Protein AF-0000000082577413 (afdb_homodimer)

Radius of gyration: 24.83 Å; Cα contacts (8 Å, |Δi|>4): 1354; chains: 2; bounding box: 57×71×59 Å

Secondary structure (DSSP, 8-state):
-------HHHHHHHHHHHHHHHHHSEEEETT-S-HHHHHHHHHHTHHHHHHSPBPBSTTT-TTEEEE--HHHH-TTHHHHHT-HHHHHHHHHHHGGG-SSEEEEEEEEEEE-TTPPPPPPB-GGGGS-S-TTT---EEEEEEESS-B-TTBTPEEE-TT-SGGGGGSSS-SSPPEE--B-TT-EEEEETTS-EEE--B-SSS-EEEEEEEEEETTBPPSB-HHHHS-HHHHTTS-HHHHHHTT-SPBTTTBTBBTTB-GGGGGSS--SS----B----HHHHHHHHHHHHHHHHH-/-------HHHHHHHHHHHHHHHHHSEEEETTSS-HHHHHHHHHHTHHHHHHSPBPBSTTT-TTEEEE--HHHH-TTHHHHHT-HHHHHHHHHHHGGG-SSEEEEEEEEEEE-TTPPPPPPB-GGGGS-S-TTT---EEEEEEESS-B-TTBTPEEE-TT--GGGGGSSS-SSPPEE--B-TT-EEEEETTS-EEEPPB-SSS-EEEEEEEEEETTBPPSB-HHHHS-HHHHTTS-HHHHHHTT-SPBTTTBTBBTTB-GGGGGSS--SS----B----HHHHHHHHHHHHHHHHH-

Foldseek 3Di:
DPLDDPDPVLVVVLVVQLVQCVQWQKGKDALLDDLVLLLVLCVLCVVVVVPAAADDDQQCWRQKGKDWLSVVRDVSVCCVQPSPSVLVSFCVNQVVPFVDKAWQTKMKMKHAAPTAKHDWDFQCVVDPDDAQAHFFKKKKKAWSAWQDLQAWAKWWFIPCFRNNLVPPDDPGGTDRDTDHHSMMMMGTSRTTMITHHHNDHDMTMIMMIMMGHLQDCGNDNLCVSQPLVRLLPDDPVNSVRSQQAATPQQHNPDLQHRNCCSSDDNDPDRDHHDGDHDPVVVVVVVVVVVVVVVVD/DPPDDPDPVLVVVLVVQLVQCVQWQKGKDALLDDLVLLLVLCVLCVVVVVPAAADD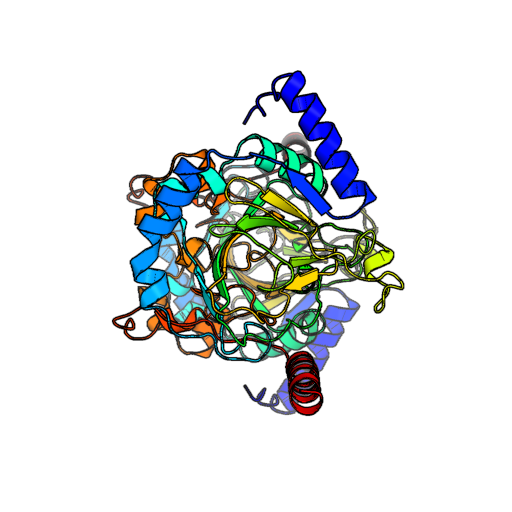DQQCWRQKGKDWLSVVRDVSVCCVQPSPSVLVSFCVNQVVPFVDKAWQTKMKMKHAAPTAKHDWDFQCVVDPDDAQAHFFKKKKKAWSAWQDLQAWAKWWFIPCFRNNLVPPDDPGGTDRDTDHHSMIMMGTSRTTMITHHHNDHDMTIIMMIMMGHLQDCGPDNLCVSQPLVRLLPDDPVNSVRSQQAATPQQHNPDLQHRNCCSSDDDDPDRDHHDGDHDPVVVVVVVVVVVVVVVVD

Solvent-accessible surface area (backbone atoms only — not comparable to full-atom values): 29464 Å² total; per-residue (Å²): 129,82,73,73,75,65,56,68,70,56,40,51,53,43,50,49,45,48,49,37,29,73,64,33,22,35,38,74,41,76,65,68,40,59,49,65,56,38,51,52,39,49,59,59,41,44,65,56,65,71,60,32,38,51,17,42,46,66,66,70,21,66,38,16,30,39,42,44,49,39,69,78,62,29,81,54,41,48,59,68,74,62,30,64,68,59,49,51,44,46,46,66,71,36,38,89,64,39,79,39,65,23,53,18,39,39,35,40,39,34,39,27,52,71,21,66,55,32,74,72,44,40,68,46,62,44,40,81,67,71,78,38,80,61,67,50,30,42,38,34,40,35,35,57,32,68,32,31,65,56,41,19,16,48,28,34,28,69,55,28,24,46,57,43,46,71,46,89,72,70,87,63,71,61,44,68,53,66,44,43,48,17,25,34,42,36,34,39,16,42,20,36,27,30,44,35,30,12,76,41,90,53,70,30,33,31,34,40,39,28,36,23,43,37,51,41,46,30,42,36,33,40,54,76,62,46,35,50,88,55,36,46,74,42,60,68,69,58,27,32,30,50,55,37,42,52,26,50,43,51,22,33,13,49,41,47,24,50,38,45,58,58,47,41,78,71,69,96,61,69,55,36,18,41,69,41,62,44,71,70,54,46,53,51,38,49,51,52,53,51,50,55,58,69,75,99,130,83,75,73,74,65,54,68,71,57,40,51,53,44,50,49,45,47,49,36,30,73,64,33,22,35,37,73,41,77,65,67,42,59,50,64,58,39,51,52,39,49,59,58,42,42,65,57,66,71,60,32,38,51,16,41,45,65,66,71,21,65,38,16,30,39,42,44,49,39,69,78,65,30,79,54,40,47,59,68,74,61,31,63,68,59,50,53,42,48,46,65,71,37,37,89,63,38,80,40,66,23,52,17,41,40,35,39,40,34,38,28,52,70,21,66,53,32,72,71,44,40,66,44,62,44,39,80,68,72,79,37,78,62,66,50,31,41,38,35,39,34,34,58,33,68,33,31,66,56,42,19,15,47,29,34,29,67,56,29,24,46,58,43,47,72,47,88,74,68,88,61,70,64,43,66,53,65,43,44,49,16,26,33,42,37,33,38,17,40,20,36,27,30,43,34,30,12,76,42,91,53,69,31,32,30,33,40,40,30,38,24,43,36,52,42,44,29,42,35,34,39,54,76,63,45,35,50,88,55,36,47,75,42,59,67,70,58,26,31,30,47,55,36,42,52,25,51,42,53,21,34,13,49,42,46,24,50,37,45,58,60,46,42,79,71,67,94,62,70,54,37,18,40,66,40,60,45,71,69,55,46,53,52,38,49,50,51,51,51,51,55,58,68,72,100

InterPro domains:
  IPR008775 Phytanoyl-CoA dioxygenase-like [PF05721] (22-205)

pLDDT: mean 94.22, std 11.93, range [22.17, 98.94]

Structure (mmCIF, N/CA/C/O backbone):
data_AF-0000000082577413-model_v1
#
loop_
_entity.id
_entity.type
_entity.pdbx_description
1 polymer 'Ectoine hydroxylase-related dioxygenase (Phytanoyl-CoA dioxygenase family)'
#
loop_
_atom_site.group_PDB
_atom_site.id
_atom_site.type_symbol
_atom_site.label_atom_id
_atom_site.label_alt_id
_atom_site.label_comp_id
_atom_site.label_asym_id
_atom_site.label_entity_id
_atom_site.label_seq_id
_atom_site.pdbx_PDB_ins_code
_atom_site.Cartn_x
_atom_site.Cartn_y
_atom_site.Cartn_z
_atom_site.occupancy
_atom_site.B_iso_or_equiv
_atom_site.auth_seq_id
_atom_site.auth_comp_id
_atom_site.auth_asym_id
_atom_site.auth_atom_id
_atom_site.pdbx_PDB_model_num
ATOM 1 N N . MET A 1 1 ? 22.219 -1.994 1.261 1 22.17 1 MET A N 1
ATOM 2 C CA . MET A 1 1 ? 22.688 -3.369 1.13 1 22.17 1 MET A CA 1
ATOM 3 C C . MET A 1 1 ? 23.344 -3.592 -0.229 1 22.17 1 MET A C 1
ATOM 5 O O . MET A 1 1 ? 22.75 -3.301 -1.267 1 22.17 1 MET A O 1
ATOM 9 N N . ALA A 1 2 ? 24.562 -3.656 -0.16 1 31.41 2 ALA A N 1
ATOM 10 C CA . ALA A 1 2 ? 25.422 -3.93 -1.304 1 31.41 2 ALA A CA 1
ATOM 11 C C . ALA A 1 2 ? 24.938 -5.152 -2.078 1 31.41 2 ALA A C 1
ATOM 13 O O . ALA A 1 2 ? 24.828 -6.246 -1.518 1 31.41 2 ALA A O 1
ATOM 14 N N . THR A 1 3 ? 24.156 -5.062 -3.098 1 35 3 THR A N 1
ATOM 15 C CA . THR A 1 3 ? 23.75 -6.113 -4.031 1 35 3 THR A CA 1
ATOM 16 C C . THR A 1 3 ? 24.938 -7.016 -4.359 1 35 3 THR A C 1
ATOM 18 O O . THR A 1 3 ? 26 -6.535 -4.766 1 35 3 THR A O 1
ATOM 21 N N . HIS A 1 4 ? 25.016 -8.023 -3.605 1 35.47 4 HIS A N 1
ATOM 22 C CA . HIS A 1 4 ? 26.047 -8.945 -4.055 1 35.47 4 HIS A CA 1
ATOM 23 C C . HIS A 1 4 ? 25.906 -9.266 -5.539 1 35.47 4 HIS A C 1
ATOM 25 O O . HIS A 1 4 ? 24.828 -9.672 -5.984 1 35.47 4 HIS A O 1
ATOM 31 N N . PRO A 1 5 ? 26.859 -8.93 -6.277 1 40.41 5 PRO A N 1
ATOM 32 C CA . PRO A 1 5 ? 26.875 -9.258 -7.703 1 40.41 5 PRO A CA 1
ATOM 33 C C . PRO A 1 5 ? 26.719 -10.758 -7.965 1 40.41 5 PRO A C 1
ATOM 35 O O . PRO A 1 5 ? 27.203 -11.578 -7.188 1 40.41 5 PRO A O 1
ATOM 38 N N . LEU A 1 6 ? 25.672 -11.242 -8.648 1 47.38 6 LEU A N 1
ATOM 39 C CA . LEU A 1 6 ? 25.531 -12.625 -9.086 1 47.38 6 LEU A CA 1
ATOM 40 C C . LEU A 1 6 ? 26.844 -13.164 -9.625 1 47.38 6 LEU A C 1
ATOM 42 O O . LEU A 1 6 ? 27.656 -12.406 -10.172 1 47.38 6 LEU A O 1
ATOM 46 N N . HIS A 1 7 ? 27.125 -14.344 -9.289 1 46.97 7 HIS A N 1
ATOM 47 C CA . HIS A 1 7 ? 28.203 -15.047 -9.977 1 46.97 7 HIS A CA 1
ATOM 48 C C . HIS A 1 7 ? 28.062 -14.938 -11.492 1 46.97 7 HIS A C 1
ATOM 50 O O . HIS A 1 7 ? 26.953 -14.945 -12.008 1 46.97 7 HIS A O 1
ATOM 56 N N . PRO A 1 8 ? 29.109 -14.812 -12.211 1 41.56 8 PRO A N 1
ATOM 57 C CA . PRO A 1 8 ? 29.078 -14.531 -13.648 1 41.56 8 PRO A CA 1
ATOM 58 C C . PRO A 1 8 ? 28.172 -15.477 -14.422 1 41.56 8 PRO A C 1
ATOM 60 O O . PRO A 1 8 ? 27.438 -15.047 -15.32 1 41.56 8 PRO A O 1
ATOM 63 N N . ALA A 1 9 ? 28.266 -16.766 -14.242 1 48.94 9 ALA A N 1
ATOM 64 C CA . ALA A 1 9 ? 27.438 -17.734 -14.938 1 48.94 9 ALA A CA 1
ATOM 65 C C . ALA A 1 9 ? 25.969 -17.531 -14.609 1 48.94 9 ALA A C 1
ATOM 67 O O . ALA A 1 9 ? 25.094 -17.703 -15.469 1 48.94 9 ALA A O 1
ATOM 68 N N . GLN A 1 10 ? 25.75 -17.344 -13.391 1 54.78 10 GLN A N 1
ATOM 69 C CA . GLN A 1 10 ? 24.391 -17.047 -12.922 1 54.78 10 GLN A CA 1
ATOM 70 C C . GLN A 1 10 ? 23.906 -15.719 -13.461 1 54.78 10 GLN A C 1
ATOM 72 O O . GLN A 1 10 ? 22.719 -15.57 -13.789 1 54.78 10 GLN A O 1
ATOM 77 N N . ALA A 1 11 ? 24.859 -14.859 -13.602 1 56.88 11 ALA A N 1
ATOM 78 C CA . ALA A 1 11 ? 24.562 -13.547 -14.172 1 56.88 11 ALA A CA 1
ATOM 79 C C . ALA A 1 11 ? 24.156 -13.672 -15.633 1 56.88 11 ALA A C 1
ATOM 81 O O . ALA A 1 11 ? 23.234 -12.984 -16.094 1 56.88 11 ALA A O 1
ATOM 82 N N . ASP A 1 12 ? 24.844 -14.562 -16.312 1 68.69 12 ASP A N 1
ATOM 83 C CA . ASP A 1 12 ? 24.5 -14.766 -17.719 1 68.69 12 ASP A CA 1
ATOM 84 C C . ASP A 1 12 ? 23.125 -15.383 -17.875 1 68.69 12 ASP A C 1
ATOM 86 O O . ASP A 1 12 ? 22.328 -14.953 -18.703 1 68.69 12 ASP A O 1
ATOM 90 N N . ALA A 1 13 ? 22.875 -16.375 -17.047 1 72.5 13 ALA A N 1
ATOM 91 C CA . ALA A 1 13 ? 21.562 -17.016 -17.109 1 72.5 13 ALA A CA 1
ATOM 92 C C . ALA A 1 13 ? 20.469 -16.047 -16.703 1 72.5 13 ALA A C 1
ATOM 94 O O . ALA A 1 13 ? 19.406 -15.984 -17.344 1 72.5 13 ALA A O 1
ATOM 95 N N . ALA A 1 14 ? 20.781 -15.305 -15.719 1 79.56 14 ALA A N 1
ATOM 96 C CA . ALA A 1 14 ? 19.812 -14.305 -15.273 1 79.56 14 ALA A CA 1
ATOM 97 C C . ALA A 1 14 ? 19.562 -13.266 -16.359 1 79.56 14 ALA A C 1
ATOM 99 O O . ALA A 1 14 ? 18.422 -12.836 -16.562 1 79.56 14 ALA A O 1
ATOM 100 N N . SER A 1 15 ? 20.578 -12.898 -16.984 1 83.62 15 SER A N 1
ATOM 101 C CA . SER A 1 15 ? 20.438 -11.93 -18.062 1 83.62 15 SER A CA 1
ATOM 102 C C . SER A 1 15 ? 19.578 -12.477 -19.203 1 83.62 15 SER A C 1
ATOM 104 O O . SER A 1 15 ? 18.781 -11.742 -19.797 1 83.62 15 SER A O 1
ATOM 106 N N . THR A 1 16 ? 19.734 -13.703 -19.375 1 89.94 16 THR A N 1
ATOM 107 C CA . THR A 1 16 ? 18.938 -14.336 -20.406 1 89.94 16 THR A CA 1
ATOM 108 C C . THR A 1 16 ? 17.469 -14.383 -20.016 1 89.94 16 THR A C 1
ATOM 110 O O . THR A 1 16 ? 16.578 -14.078 -20.828 1 89.94 16 THR A O 1
ATOM 113 N N . ILE A 1 17 ? 17.234 -14.75 -18.781 1 95.06 17 ILE A N 1
ATOM 114 C CA . ILE A 1 17 ? 15.867 -14.828 -18.297 1 95.06 17 ILE A CA 1
ATOM 115 C C . ILE A 1 17 ? 15.227 -13.445 -18.312 1 95.06 17 ILE A C 1
ATOM 117 O O . ILE A 1 17 ? 14.086 -13.289 -18.75 1 95.06 17 ILE A O 1
ATOM 121 N N . VAL A 1 18 ? 15.969 -12.43 -17.906 1 96.94 18 VAL A N 1
ATOM 122 C CA . VAL A 1 18 ? 15.492 -11.055 -17.922 1 96.94 18 VAL A CA 1
ATOM 123 C C . VAL A 1 18 ? 15.141 -10.656 -19.359 1 96.94 18 VAL A C 1
ATOM 125 O O . VAL A 1 18 ? 14.109 -10.016 -19.594 1 96.94 18 VAL A O 1
ATOM 128 N N . GLY A 1 19 ? 16 -11.016 -20.25 1 96.69 19 GLY A N 1
ATOM 129 C CA . GLY A 1 19 ? 15.727 -10.742 -21.656 1 96.69 19 GLY A CA 1
ATOM 130 C C . GLY A 1 19 ? 14.438 -11.383 -22.141 1 96.69 19 GLY A C 1
ATOM 131 O O . GLY A 1 19 ? 13.648 -10.742 -22.844 1 96.69 19 GLY A O 1
ATOM 132 N N . GLN A 1 20 ? 14.211 -12.641 -21.797 1 97.06 20 GLN A N 1
ATOM 133 C CA . GLN A 1 20 ? 12.992 -13.344 -22.172 1 97.06 20 GLN A CA 1
ATOM 134 C C . GLN A 1 20 ? 11.758 -12.68 -21.562 1 97.06 20 GLN A C 1
ATOM 136 O O . GLN A 1 20 ? 10.734 -12.516 -22.234 1 97.06 20 GLN A O 1
ATOM 141 N N . LEU A 1 21 ? 11.867 -12.32 -20.312 1 97.38 21 LEU A N 1
ATOM 142 C CA . LEU A 1 21 ? 10.773 -11.633 -19.625 1 97.38 21 LEU A CA 1
ATOM 143 C C . LEU A 1 21 ? 10.422 -10.328 -20.344 1 97.38 21 LEU A C 1
ATOM 145 O O . LEU A 1 21 ? 9.25 -10.031 -20.562 1 97.38 21 LEU A O 1
ATOM 149 N N . ARG A 1 22 ? 11.422 -9.578 -20.688 1 96.31 22 ARG A N 1
ATOM 150 C CA . ARG A 1 22 ? 11.219 -8.281 -21.328 1 96.31 22 ARG A CA 1
ATOM 151 C C . ARG A 1 22 ? 10.641 -8.453 -22.734 1 96.31 22 ARG A C 1
ATOM 153 O O . ARG A 1 22 ? 9.836 -7.641 -23.172 1 96.31 22 ARG A O 1
ATOM 160 N N . GLU A 1 23 ? 11.055 -9.477 -23.328 1 95.94 23 GLU A N 1
ATOM 161 C CA . GLU A 1 23 ? 10.648 -9.672 -24.719 1 95.94 23 GLU A CA 1
ATOM 162 C C . GLU A 1 23 ? 9.273 -10.336 -24.797 1 95.94 23 GLU A C 1
ATOM 164 O O . GLU A 1 23 ? 8.43 -9.914 -25.594 1 95.94 23 GLU A O 1
ATOM 169 N N . HIS A 1 24 ? 9.039 -11.344 -23.953 1 96.06 24 HIS A N 1
ATOM 170 C CA . HIS A 1 24 ? 7.867 -12.188 -24.172 1 96.06 24 HIS A CA 1
ATOM 171 C C . HIS A 1 24 ? 6.871 -12.07 -23.031 1 96.06 24 HIS A C 1
ATOM 173 O O . HIS A 1 24 ? 5.734 -12.531 -23.141 1 96.06 24 HIS A O 1
ATOM 179 N N . GLY A 1 25 ? 7.301 -11.453 -21.938 1 97.5 25 GLY A N 1
ATOM 180 C CA . GLY A 1 25 ? 6.418 -11.25 -20.797 1 97.5 25 GLY A CA 1
ATOM 181 C C . GLY A 1 25 ? 6.414 -12.414 -19.828 1 97.5 25 GLY A C 1
ATOM 182 O O . GLY A 1 25 ? 5.746 -12.367 -18.797 1 97.5 25 GLY A O 1
ATOM 183 N N . TYR A 1 26 ? 7.113 -13.5 -20.172 1 98.38 26 TYR A N 1
ATOM 184 C CA . TYR A 1 26 ? 7.27 -14.648 -19.281 1 98.38 26 TYR A CA 1
ATOM 185 C C . TYR A 1 26 ? 8.562 -15.398 -19.578 1 98.38 26 TYR A C 1
ATOM 187 O O . TYR A 1 26 ? 9.195 -15.164 -20.609 1 98.38 26 TYR A O 1
ATOM 195 N N . ALA A 1 27 ? 9 -16.203 -18.656 1 98.56 27 ALA A N 1
ATOM 196 C CA . ALA A 1 27 ? 10.18 -17.047 -18.781 1 98.56 27 ALA A CA 1
ATOM 197 C C . ALA A 1 27 ? 10.086 -18.25 -17.844 1 98.56 27 ALA A C 1
ATOM 199 O O . ALA A 1 27 ? 9.312 -18.234 -16.875 1 98.56 27 ALA A O 1
ATOM 200 N N . ILE A 1 28 ? 10.805 -19.312 -18.172 1 98.25 28 ILE A N 1
ATOM 201 C CA . ILE A 1 28 ? 10.844 -20.516 -17.344 1 98.25 28 ILE A CA 1
ATOM 202 C C . ILE A 1 28 ? 12.273 -20.781 -16.875 1 98.25 28 ILE A C 1
ATOM 204 O O . ILE A 1 28 ? 13.219 -20.656 -17.656 1 98.25 28 ILE A O 1
ATOM 208 N N . ILE A 1 29 ? 12.438 -21 -15.625 1 98.25 29 ILE A N 1
ATOM 209 C CA . ILE A 1 29 ? 13.688 -21.531 -15.094 1 98.25 29 ILE A CA 1
ATOM 210 C C . ILE A 1 29 ? 13.539 -23.016 -14.773 1 98.25 29 ILE A C 1
ATOM 212 O O . ILE A 1 29 ? 12.828 -23.375 -13.836 1 98.25 29 ILE A O 1
ATOM 216 N N . LYS A 1 30 ? 14.219 -23.875 -15.531 1 97.19 30 LYS A N 1
ATOM 217 C CA . LYS A 1 30 ? 14.203 -25.312 -15.273 1 97.19 30 LYS A CA 1
ATOM 218 C C . LYS A 1 30 ? 15.07 -25.656 -14.062 1 97.19 30 LYS A C 1
ATOM 220 O O . LYS A 1 30 ? 16.156 -25.094 -13.891 1 97.19 30 LYS A O 1
ATOM 225 N N . ASP A 1 31 ? 14.562 -26.531 -13.234 1 97.81 31 ASP A N 1
ATOM 226 C CA . ASP A 1 31 ? 15.281 -27.031 -12.062 1 97.81 31 ASP A CA 1
ATOM 227 C C . ASP A 1 31 ? 15.773 -25.875 -11.188 1 97.81 31 ASP A C 1
ATOM 229 O O . ASP A 1 31 ? 16.938 -25.844 -10.781 1 97.81 31 ASP A O 1
ATOM 233 N N . ALA A 1 32 ? 14.883 -24.906 -11.047 1 98.12 32 ALA A N 1
ATOM 234 C CA . ALA A 1 32 ? 15.211 -23.75 -10.219 1 98.12 32 ALA A CA 1
ATOM 235 C C . ALA A 1 32 ? 15.5 -24.172 -8.773 1 98.12 32 ALA A C 1
ATOM 237 O O . ALA A 1 32 ? 16.328 -23.562 -8.102 1 98.12 32 ALA A O 1
ATOM 238 N N . LEU A 1 33 ? 14.734 -25.172 -8.258 1 98.56 33 LEU A N 1
ATOM 239 C CA . LEU A 1 33 ? 14.961 -25.766 -6.945 1 98.56 33 LEU A CA 1
ATOM 240 C C . LEU A 1 33 ? 14.977 -27.297 -7.027 1 98.56 33 LEU A C 1
ATOM 242 O O . LEU A 1 33 ? 14.344 -27.875 -7.91 1 98.56 33 LEU A O 1
ATOM 246 N N . PRO A 1 34 ? 15.703 -27.922 -6.035 1 98.38 34 PRO A N 1
ATOM 247 C CA . PRO A 1 34 ? 15.602 -29.375 -5.98 1 98.38 34 PRO A CA 1
ATOM 248 C C . PRO A 1 34 ? 14.172 -29.859 -5.766 1 98.38 34 PRO A C 1
ATOM 250 O O . PRO A 1 34 ? 13.422 -29.266 -4.984 1 98.38 34 PRO A O 1
ATOM 253 N N . ARG A 1 35 ? 13.883 -30.953 -6.445 1 98.31 35 ARG A N 1
ATOM 254 C CA . ARG A 1 35 ? 12.555 -31.547 -6.305 1 98.31 35 ARG A CA 1
ATOM 255 C C . ARG A 1 35 ? 12.266 -31.906 -4.852 1 98.31 35 ARG A C 1
ATOM 257 O O . ARG A 1 35 ? 11.125 -31.844 -4.402 1 98.31 35 ARG A O 1
ATOM 264 N N . SER A 1 36 ? 13.273 -32.25 -4.133 1 98.5 36 SER A N 1
ATOM 265 C CA . SER A 1 36 ? 13.102 -32.625 -2.73 1 98.5 36 SER A CA 1
ATOM 266 C C . SER A 1 36 ? 12.625 -31.422 -1.903 1 98.5 36 SER A C 1
ATOM 268 O O . SER A 1 36 ? 11.844 -31.594 -0.966 1 98.5 36 SER A O 1
ATOM 270 N N . THR A 1 37 ? 13.125 -30.25 -2.205 1 98.44 37 THR A N 1
ATOM 271 C CA . THR A 1 37 ? 12.68 -29.031 -1.523 1 98.44 37 THR A CA 1
ATOM 272 C C . THR A 1 37 ? 11.188 -28.812 -1.736 1 98.44 37 THR A C 1
ATOM 274 O O . THR A 1 37 ? 10.453 -28.516 -0.787 1 98.44 37 THR A O 1
ATOM 277 N N . ILE A 1 38 ? 10.742 -29 -2.941 1 98.81 38 ILE A N 1
ATOM 278 C CA . ILE A 1 38 ? 9.336 -28.828 -3.303 1 98.81 38 ILE A CA 1
ATOM 279 C C . ILE A 1 38 ? 8.492 -29.891 -2.605 1 98.81 38 ILE A C 1
ATOM 281 O O . ILE A 1 38 ? 7.434 -29.578 -2.047 1 98.81 38 ILE A O 1
ATOM 285 N N . ALA A 1 39 ? 8.969 -31.109 -2.623 1 98.75 39 ALA A N 1
ATOM 286 C CA . ALA A 1 39 ? 8.242 -32.188 -1.988 1 98.75 39 ALA A CA 1
ATOM 287 C C . ALA A 1 39 ? 8.078 -31.953 -0.49 1 98.75 39 ALA A C 1
ATOM 289 O O . ALA A 1 39 ? 7.02 -32.219 0.078 1 98.75 39 ALA A O 1
ATOM 290 N N . ASN A 1 40 ? 9.141 -31.484 0.162 1 98.81 40 ASN A N 1
ATOM 291 C CA . ASN A 1 40 ? 9.086 -31.172 1.587 1 98.81 40 ASN A CA 1
ATOM 292 C C . ASN A 1 40 ? 8.07 -30.078 1.884 1 98.81 40 ASN A C 1
ATOM 294 O O . ASN A 1 40 ? 7.32 -30.156 2.855 1 98.81 40 ASN A O 1
ATOM 298 N N . LEU A 1 41 ? 8.062 -29.047 1.062 1 98.88 41 LEU A N 1
ATOM 299 C CA . LEU A 1 41 ? 7.09 -27.969 1.232 1 98.88 41 LEU A CA 1
ATOM 300 C C . LEU A 1 41 ? 5.668 -28.5 1.051 1 98.88 41 LEU A C 1
ATOM 302 O O . LEU A 1 41 ? 4.781 -28.172 1.847 1 98.88 41 LEU A O 1
ATOM 306 N N . ASP A 1 42 ? 5.465 -29.266 -0.007 1 98.88 42 ASP A N 1
ATOM 307 C CA . ASP A 1 42 ? 4.152 -29.859 -0.258 1 98.88 42 ASP A CA 1
ATOM 308 C C . ASP A 1 42 ? 3.688 -30.688 0.933 1 98.88 42 ASP A C 1
ATOM 310 O O . ASP A 1 42 ? 2.52 -30.625 1.325 1 98.88 42 ASP A O 1
ATOM 314 N N . THR A 1 43 ? 4.59 -31.438 1.508 1 98.81 43 THR A N 1
ATOM 315 C CA . THR A 1 43 ? 4.285 -32.25 2.678 1 98.81 43 THR A CA 1
ATOM 316 C C . THR A 1 43 ? 3.904 -31.375 3.865 1 98.81 43 THR A C 1
ATOM 318 O O . THR A 1 43 ? 2.926 -31.656 4.562 1 98.81 43 THR A O 1
ATOM 321 N N . ASP A 1 44 ? 4.645 -30.312 4.098 1 98.81 44 ASP A N 1
ATOM 322 C CA . ASP A 1 44 ? 4.359 -29.391 5.191 1 98.81 44 ASP A CA 1
ATOM 323 C C . ASP A 1 44 ? 2.959 -28.797 5.059 1 98.81 44 ASP A C 1
ATOM 325 O O . ASP A 1 44 ? 2.301 -28.516 6.059 1 98.81 44 ASP A O 1
ATOM 329 N N . LEU A 1 45 ? 2.482 -28.625 3.795 1 98.62 45 LEU A N 1
ATOM 330 C CA . LEU A 1 45 ? 1.241 -27.906 3.533 1 98.62 45 LEU A CA 1
ATOM 331 C C . LEU A 1 45 ? 0.074 -28.859 3.369 1 98.62 45 LEU A C 1
ATOM 333 O O . LEU A 1 45 ? -1.058 -28.438 3.119 1 98.62 45 LEU A O 1
ATOM 337 N N . ALA A 1 46 ? 0.311 -30.156 3.51 1 98.56 46 ALA A N 1
ATOM 338 C CA . ALA A 1 46 ? -0.682 -31.172 3.213 1 98.56 46 ALA A CA 1
ATOM 339 C C . ALA A 1 46 ? -1.942 -30.984 4.051 1 98.56 46 ALA A C 1
ATOM 341 O O . ALA A 1 46 ? -3.059 -31.078 3.537 1 98.56 46 ALA A O 1
ATOM 342 N N . ASP A 1 47 ? -1.818 -30.75 5.328 1 97.69 47 ASP A N 1
ATOM 343 C CA . ASP A 1 47 ? -2.965 -30.562 6.215 1 97.69 47 ASP A CA 1
ATOM 344 C C . ASP A 1 47 ? -3.785 -29.344 5.801 1 97.69 47 ASP A C 1
ATOM 346 O O . ASP A 1 47 ? -5.016 -29.391 5.824 1 97.69 47 ASP A O 1
ATOM 350 N N . ALA A 1 48 ? -3.111 -28.234 5.465 1 97.69 48 ALA A N 1
ATOM 351 C CA . ALA A 1 48 ? -3.807 -27.031 5.02 1 97.69 48 ALA A CA 1
ATOM 352 C C . ALA A 1 48 ? -4.566 -27.281 3.721 1 97.69 48 ALA A C 1
ATOM 354 O O . ALA A 1 48 ? -5.703 -26.828 3.559 1 97.69 48 ALA A O 1
ATOM 355 N N . PHE A 1 49 ? -3.947 -28.016 2.787 1 98.12 49 PHE A N 1
ATOM 356 C CA . PHE A 1 49 ? -4.637 -28.359 1.549 1 98.12 49 PHE A CA 1
ATOM 357 C C . PHE A 1 49 ? -5.895 -29.172 1.839 1 98.12 49 PHE A C 1
ATOM 359 O O . PHE A 1 49 ? -6.918 -28.984 1.173 1 98.12 49 PHE A O 1
ATOM 366 N N . LEU A 1 50 ? -5.828 -30 2.779 1 97.12 50 LEU A N 1
ATOM 367 C CA . LEU A 1 50 ? -6.93 -30.891 3.111 1 97.12 50 LEU A CA 1
ATOM 368 C C . LEU A 1 50 ? -8.07 -30.125 3.781 1 97.12 50 LEU A C 1
ATOM 370 O O . LEU A 1 50 ? -9.242 -30.406 3.533 1 97.12 50 LEU A O 1
ATOM 374 N N . HIS A 1 51 ? -7.758 -29.125 4.559 1 96.5 51 HIS A N 1
ATOM 375 C CA . HIS A 1 51 ? -8.766 -28.578 5.461 1 96.5 51 HIS A CA 1
ATOM 376 C C . HIS A 1 51 ? -9.25 -27.203 4.98 1 96.5 51 HIS A C 1
ATOM 378 O O . HIS A 1 51 ? -10.281 -26.719 5.445 1 96.5 51 HIS A O 1
ATOM 384 N N . THR A 1 52 ? -8.555 -26.562 4.121 1 97.81 52 THR A N 1
ATOM 385 C CA . THR A 1 52 ? -9 -25.281 3.594 1 97.81 52 THR A CA 1
ATOM 386 C C . THR A 1 52 ? -10.227 -25.453 2.699 1 97.81 52 THR A C 1
ATOM 388 O O . THR A 1 52 ? -10.219 -26.281 1.789 1 97.81 52 THR A O 1
ATOM 391 N N . PRO A 1 53 ? -11.305 -24.703 2.967 1 97.44 53 PRO A N 1
ATOM 392 C CA . PRO A 1 53 ? -12.484 -24.797 2.109 1 97.44 53 PRO A CA 1
ATOM 393 C C . PRO A 1 53 ? -12.211 -24.328 0.679 1 97.44 53 PRO A C 1
ATOM 395 O O . PRO A 1 53 ? -11.258 -23.594 0.435 1 97.44 53 PRO A O 1
ATOM 398 N N . PHE A 1 54 ? -13.039 -24.797 -0.241 1 98.38 54 PHE A N 1
ATOM 399 C CA . PHE A 1 54 ? -13.016 -24.266 -1.596 1 98.38 54 PHE A CA 1
ATOM 400 C C . PHE A 1 54 ? -13.297 -22.766 -1.588 1 98.38 54 PHE A C 1
ATOM 402 O O . PHE A 1 54 ? -14.016 -22.266 -0.721 1 98.38 54 PHE A O 1
ATOM 409 N N . CYS A 1 55 ? -12.711 -22.125 -2.557 1 98.5 55 CYS A N 1
ATOM 410 C CA . CYS A 1 55 ? -12.922 -20.688 -2.719 1 98.5 55 CYS A CA 1
ATOM 411 C C . CYS A 1 55 ? -14.383 -20.391 -3.062 1 98.5 55 CYS A C 1
ATOM 413 O O . CYS A 1 55 ? -15.109 -21.281 -3.518 1 98.5 55 CYS A O 1
ATOM 415 N N . GLN A 1 56 ? -14.758 -19.172 -2.758 1 98.25 56 GLN A N 1
ATOM 416 C CA . GLN A 1 56 ? -16.062 -18.656 -3.18 1 98.25 56 GLN A CA 1
ATOM 417 C C . GLN A 1 56 ? -15.898 -17.547 -4.219 1 98.25 56 GLN A C 1
ATOM 419 O O . GLN A 1 56 ? -15.117 -16.609 -4.027 1 98.25 56 GLN A O 1
ATOM 424 N N . GLY A 1 57 ? -16.688 -17.703 -5.316 1 97.44 57 GLY A N 1
ATOM 425 C CA . GLY A 1 57 ? -16.625 -16.75 -6.414 1 97.44 57 GLY A CA 1
ATOM 426 C C . GLY A 1 57 ? -16.062 -17.359 -7.695 1 97.44 57 GLY A C 1
ATOM 427 O O . GLY A 1 57 ? -15.32 -18.328 -7.656 1 97.44 57 GLY A O 1
ATOM 428 N N . GLY A 1 58 ? -16.391 -16.734 -8.773 1 96.44 58 GLY A N 1
ATOM 429 C CA . GLY A 1 58 ? -16.047 -17.281 -10.078 1 96.44 58 GLY A CA 1
ATOM 430 C C . GLY A 1 58 ? -14.609 -17.016 -10.484 1 96.44 58 GLY A C 1
ATOM 431 O O . GLY A 1 58 ? -14.102 -17.656 -11.406 1 96.44 58 GLY A O 1
ATOM 432 N N . PHE A 1 59 ? -14 -16.094 -9.922 1 97.81 59 PHE A N 1
ATOM 433 C CA . PHE A 1 59 ? -12.617 -15.797 -10.281 1 97.81 59 PHE A CA 1
ATOM 434 C C . PHE A 1 59 ? -11.664 -16.781 -9.625 1 97.81 59 PHE A C 1
ATOM 436 O O . PHE A 1 59 ? -10.852 -17.406 -10.312 1 97.81 59 PHE A O 1
ATOM 443 N N . TYR A 1 60 ? -11.695 -16.906 -8.25 1 97.5 60 TYR A N 1
ATOM 444 C CA . TYR A 1 60 ? -10.859 -1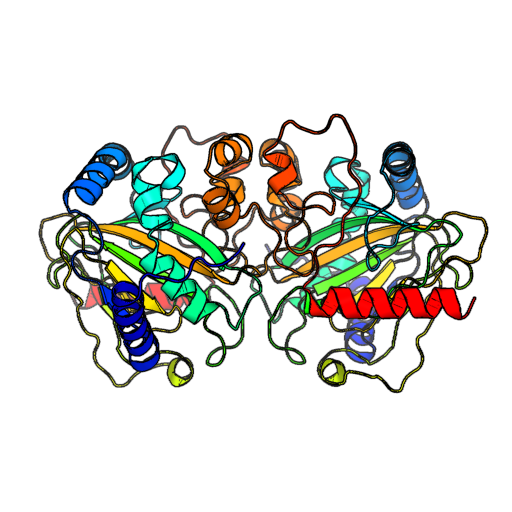7.875 -7.562 1 97.5 60 TYR A CA 1
ATOM 445 C C . TYR A 1 60 ? -11.266 -19.297 -7.922 1 97.5 60 TYR A C 1
ATOM 447 O O . TYR A 1 60 ? -10.422 -20.188 -7.969 1 97.5 60 TYR A O 1
ATOM 455 N N . GLY A 1 61 ? -12.508 -19.469 -8.18 1 96.81 61 GLY A N 1
ATOM 456 C CA . GLY A 1 61 ? -12.992 -20.766 -8.656 1 96.81 61 GLY A CA 1
ATOM 457 C C . GLY A 1 61 ? -13.57 -21.625 -7.555 1 96.81 61 GLY A C 1
ATOM 458 O O . GLY A 1 61 ? -12.922 -21.844 -6.527 1 96.81 61 GLY A O 1
ATOM 459 N N . GLU A 1 62 ? -14.664 -22.234 -7.793 1 97.19 62 GLU A N 1
ATOM 460 C CA . GLU A 1 62 ? -15.43 -22.984 -6.801 1 97.19 62 GLU A CA 1
ATOM 461 C C . GLU A 1 62 ? -14.82 -24.359 -6.555 1 97.19 62 GLU A C 1
ATOM 463 O O . GLU A 1 62 ? -15.18 -25.047 -5.594 1 97.19 62 GLU A O 1
ATOM 468 N N . ARG A 1 63 ? -13.938 -24.781 -7.352 1 98.31 63 ARG A N 1
ATOM 469 C CA . ARG A 1 63 ? -13.25 -26.047 -7.184 1 98.31 63 ARG A CA 1
ATOM 470 C C . ARG A 1 63 ? 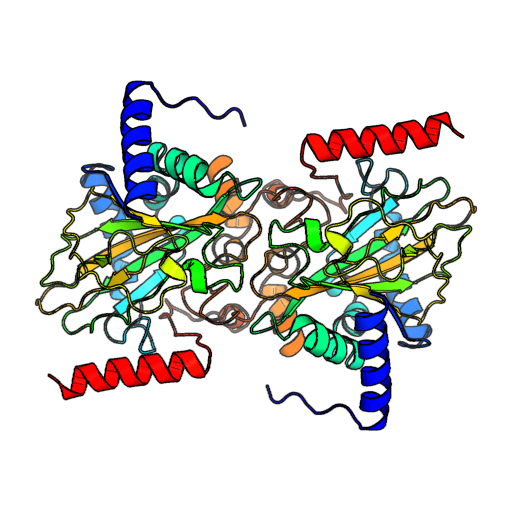-11.758 -25.844 -6.957 1 98.31 63 ARG A C 1
ATOM 472 O O . ARG A 1 63 ? -10.945 -26.688 -7.34 1 98.31 63 ARG A O 1
ATOM 479 N N . THR A 1 64 ? -11.43 -24.734 -6.461 1 98.69 64 THR A N 1
ATOM 480 C CA . THR A 1 64 ? -10.055 -24.375 -6.133 1 98.69 64 THR A CA 1
ATOM 481 C C . THR A 1 64 ? -9.914 -24.062 -4.645 1 98.69 64 THR A C 1
ATOM 483 O O . THR A 1 64 ? -10.805 -23.438 -4.055 1 98.69 64 THR A O 1
ATOM 486 N N . ARG A 1 65 ? -8.93 -24.562 -4.027 1 98.69 65 ARG A N 1
ATOM 487 C CA . ARG A 1 65 ? -8.539 -24.172 -2.674 1 98.69 65 ARG A CA 1
ATOM 488 C C . ARG A 1 65 ? -7.332 -23.25 -2.693 1 98.69 65 ARG A C 1
ATOM 490 O O . ARG A 1 65 ? -6.379 -23.469 -3.445 1 98.69 65 ARG A O 1
ATOM 497 N N . ARG A 1 66 ? -7.379 -22.188 -2 1 98.56 66 ARG A N 1
ATOM 498 C CA . ARG A 1 66 ? -6.285 -21.219 -1.881 1 98.56 66 ARG A CA 1
ATOM 499 C C . ARG A 1 66 ? -6.051 -20.828 -0.424 1 98.56 66 ARG A C 1
ATOM 501 O O . ARG A 1 66 ? -7.004 -20.656 0.335 1 98.56 66 ARG A O 1
ATOM 508 N N . PHE A 1 67 ? -4.844 -20.75 -0.008 1 98.19 67 PHE A N 1
ATOM 509 C CA . PHE A 1 67 ? -4.496 -20.203 1.297 1 98.19 67 PHE A CA 1
ATOM 510 C C . PHE A 1 67 ? -3.129 -19.531 1.257 1 98.19 67 PHE A C 1
ATOM 512 O O . PHE A 1 67 ? -2.266 -19.922 0.468 1 98.19 67 PHE A O 1
ATOM 519 N N . GLY A 1 68 ? -2.965 -18.469 2.092 1 97.94 68 GLY A N 1
ATOM 520 C CA . GLY A 1 68 ? -1.768 -17.641 2.074 1 97.94 68 GLY A CA 1
ATOM 521 C C . GLY A 1 68 ? -0.843 -17.906 3.248 1 97.94 68 GLY A C 1
ATOM 522 O O . GLY A 1 68 ? -0.825 -19.016 3.793 1 97.94 68 GLY A O 1
ATOM 523 N N . ARG A 1 69 ? 0.025 -17 3.451 1 97.75 69 ARG A N 1
ATOM 524 C CA . ARG A 1 69 ? 0.934 -16.938 4.59 1 97.75 69 ARG A CA 1
ATOM 525 C C . ARG A 1 69 ? 1.822 -18.188 4.652 1 97.75 69 ARG A C 1
ATOM 527 O O . ARG A 1 69 ? 1.932 -18.828 5.699 1 97.75 69 ARG A O 1
ATOM 534 N N . LEU A 1 70 ? 2.422 -18.469 3.559 1 98.75 70 LEU A N 1
ATOM 535 C CA . LEU A 1 70 ? 3.166 -19.719 3.479 1 98.75 70 LEU A CA 1
ATOM 536 C C . LEU A 1 70 ? 4.391 -19.688 4.383 1 98.75 70 LEU A C 1
ATOM 538 O O . LEU A 1 70 ? 4.793 -20.719 4.934 1 98.75 70 LEU A O 1
ATOM 542 N N . LEU A 1 71 ? 4.988 -18.484 4.594 1 98.75 71 LEU A N 1
ATOM 543 C CA . LEU A 1 71 ? 6.156 -18.375 5.457 1 98.75 71 LEU A CA 1
ATOM 544 C C . LEU A 1 71 ? 5.805 -18.719 6.898 1 98.75 71 LEU A C 1
ATOM 546 O O . LEU A 1 71 ? 6.684 -19.094 7.684 1 98.75 71 LEU A O 1
ATOM 550 N N . ALA A 1 72 ? 4.543 -18.578 7.285 1 97.75 72 ALA A N 1
ATOM 551 C CA . ALA A 1 72 ? 4.086 -18.938 8.625 1 97.75 72 ALA A CA 1
ATOM 552 C C . ALA A 1 72 ? 3.82 -20.422 8.727 1 97.75 72 ALA A C 1
ATOM 554 O O . ALA A 1 72 ? 3.697 -20.969 9.836 1 97.75 72 ALA A O 1
ATOM 555 N N . ARG A 1 73 ? 3.742 -21.125 7.625 1 97.56 73 ARG A N 1
ATOM 556 C CA . ARG A 1 73 ? 3.268 -22.5 7.621 1 97.56 73 ARG A CA 1
ATOM 557 C C . ARG A 1 73 ? 4.426 -23.484 7.445 1 97.56 73 ARG A C 1
ATOM 559 O O . ARG A 1 73 ? 4.344 -24.625 7.871 1 97.56 73 ARG A O 1
ATOM 566 N N . SER A 1 74 ? 5.461 -23 6.793 1 98.25 74 SER A N 1
ATOM 567 C CA . SER A 1 74 ? 6.566 -23.891 6.48 1 98.25 74 SER A CA 1
ATOM 568 C C . SER A 1 74 ? 7.883 -23.141 6.379 1 98.25 74 SER A C 1
ATOM 570 O O . SER A 1 74 ? 7.965 -22.109 5.691 1 98.25 74 SER A O 1
ATOM 572 N N . PRO A 1 75 ? 8.977 -23.625 6.977 1 97.06 75 PRO A N 1
ATOM 573 C CA . PRO A 1 75 ? 10.281 -23 6.773 1 97.06 75 PRO A CA 1
ATOM 574 C C . PRO A 1 75 ? 10.805 -23.172 5.348 1 97.06 75 PRO A C 1
ATOM 576 O O . PRO A 1 75 ? 11.664 -22.406 4.91 1 97.06 75 PRO A O 1
ATOM 579 N N . HIS A 1 76 ? 10.281 -24.172 4.598 1 98.38 76 HIS A N 1
ATOM 580 C CA . HIS A 1 76 ? 10.727 -24.422 3.229 1 98.38 76 HIS A CA 1
ATOM 581 C C . HIS A 1 76 ? 10.219 -23.328 2.287 1 98.38 76 HIS A C 1
ATOM 583 O O . HIS A 1 76 ? 10.734 -23.172 1.18 1 98.38 76 HIS A O 1
ATOM 589 N N . ALA A 1 77 ? 9.156 -22.609 2.725 1 98.75 77 ALA A N 1
ATOM 590 C CA . ALA A 1 77 ? 8.602 -21.547 1.897 1 98.75 77 ALA A CA 1
ATOM 591 C C . ALA A 1 77 ? 9.625 -20.453 1.659 1 98.75 77 ALA A C 1
ATOM 593 O O . ALA A 1 77 ? 9.609 -19.797 0.609 1 98.75 77 ALA A O 1
ATOM 594 N N . ALA A 1 78 ? 10.516 -20.266 2.604 1 98.75 78 ALA A N 1
ATOM 595 C CA . ALA A 1 78 ? 11.523 -19.219 2.482 1 98.75 78 ALA A CA 1
ATOM 596 C C . ALA A 1 78 ? 12.438 -19.469 1.289 1 98.75 78 ALA A C 1
ATOM 598 O O . ALA A 1 78 ? 12.961 -18.531 0.687 1 98.75 78 ALA A O 1
ATOM 599 N N . LYS A 1 79 ? 12.609 -20.734 0.916 1 98.62 79 LYS A N 1
ATOM 600 C CA . LYS A 1 79 ? 13.469 -21.078 -0.216 1 98.62 79 LYS A CA 1
ATOM 601 C C . LYS A 1 79 ? 12.867 -20.594 -1.529 1 98.62 79 LYS A C 1
ATOM 603 O O . LYS A 1 79 ? 13.594 -20.234 -2.455 1 98.62 79 LYS A O 1
ATOM 608 N N . LEU A 1 80 ? 11.547 -20.609 -1.598 1 98.88 80 LEU A N 1
ATOM 609 C CA . LEU A 1 80 ? 10.875 -20.047 -2.758 1 98.88 80 LEU A CA 1
ATOM 610 C C . LEU A 1 80 ? 11 -18.531 -2.768 1 98.88 80 LEU A C 1
ATOM 612 O O . LEU A 1 80 ? 11.422 -17.938 -3.768 1 98.88 80 LEU A O 1
ATOM 616 N N . VAL A 1 81 ? 10.711 -17.906 -1.66 1 98.88 81 VAL A N 1
ATOM 617 C CA . VAL A 1 81 ? 10.578 -16.469 -1.533 1 98.88 81 VAL A CA 1
ATOM 618 C C . VAL A 1 81 ? 11.938 -15.797 -1.707 1 98.88 81 VAL A C 1
ATOM 620 O O . VAL A 1 81 ? 12.039 -14.734 -2.32 1 98.88 81 VAL A O 1
ATOM 623 N N . MET A 1 82 ? 12.945 -16.469 -1.192 1 98.81 82 MET A N 1
ATOM 624 C CA . MET A 1 82 ? 14.266 -15.852 -1.136 1 98.81 82 MET A CA 1
ATOM 625 C C . MET A 1 82 ? 15.195 -16.453 -2.184 1 98.81 82 MET A C 1
ATOM 627 O O . MET A 1 82 ? 16.422 -16.406 -2.043 1 98.81 82 MET A O 1
ATOM 631 N N . HIS A 1 83 ? 14.641 -17.094 -3.172 1 98.62 83 HIS A N 1
ATOM 632 C CA . HIS A 1 83 ? 15.477 -17.641 -4.238 1 98.62 83 HIS A CA 1
ATOM 633 C C . HIS A 1 83 ? 16.359 -16.562 -4.848 1 98.62 83 HIS A C 1
ATOM 635 O O . HIS A 1 83 ? 15.859 -15.617 -5.469 1 98.62 83 HIS A O 1
ATOM 641 N N . ALA A 1 84 ? 17.641 -16.703 -4.766 1 97.44 84 ALA A N 1
ATOM 642 C CA . ALA A 1 84 ? 18.609 -15.641 -5.039 1 97.44 84 ALA A CA 1
ATOM 643 C C . ALA A 1 84 ? 18.5 -15.156 -6.48 1 97.44 84 ALA A C 1
ATOM 645 O O . ALA A 1 84 ? 18.422 -13.953 -6.734 1 97.44 84 ALA A O 1
ATOM 646 N N . ASP A 1 85 ? 18.469 -16.078 -7.43 1 97.38 85 ASP A N 1
ATOM 647 C CA . ASP A 1 85 ? 18.391 -15.695 -8.836 1 97.38 85 ASP A CA 1
ATOM 648 C C . ASP A 1 85 ? 17.094 -14.977 -9.156 1 97.38 85 ASP A C 1
ATOM 650 O O . ASP A 1 85 ? 17.078 -13.992 -9.898 1 97.38 85 ASP A O 1
ATOM 654 N N . ILE A 1 86 ? 16.031 -15.43 -8.625 1 98.56 86 ILE A N 1
ATOM 655 C CA . ILE A 1 86 ? 14.727 -14.852 -8.906 1 98.56 86 ILE A CA 1
ATOM 656 C C . ILE A 1 86 ? 14.633 -13.461 -8.297 1 98.56 86 ILE A C 1
ATOM 658 O O . ILE A 1 86 ? 14.094 -12.539 -8.914 1 98.56 86 ILE A O 1
ATOM 662 N N . LEU A 1 87 ? 15.133 -13.289 -7.121 1 98.5 87 LEU A N 1
ATOM 663 C CA . LEU A 1 87 ? 15.148 -11.969 -6.508 1 98.5 87 LEU A CA 1
ATOM 664 C C . LEU A 1 87 ? 15.992 -11 -7.328 1 98.5 87 LEU A C 1
ATOM 666 O O . LEU A 1 87 ? 15.633 -9.828 -7.477 1 98.5 87 LEU A O 1
ATOM 670 N N . ALA A 1 88 ? 17.109 -11.492 -7.805 1 98.06 88 ALA A N 1
ATOM 671 C CA . ALA A 1 88 ? 17.938 -10.648 -8.664 1 98.06 88 ALA A CA 1
ATOM 672 C C . ALA A 1 88 ? 17.188 -10.242 -9.922 1 98.06 88 ALA A C 1
ATOM 674 O O . ALA A 1 88 ? 17.25 -9.078 -10.344 1 98.06 88 ALA A O 1
ATOM 675 N N . ILE A 1 89 ? 16.516 -11.172 -10.516 1 98.5 89 ILE A N 1
ATOM 676 C CA . ILE A 1 89 ? 15.703 -10.906 -11.703 1 98.5 89 ILE A CA 1
ATOM 677 C C . ILE A 1 89 ? 14.609 -9.898 -11.375 1 98.5 89 ILE A C 1
ATOM 679 O O . ILE A 1 89 ? 14.398 -8.938 -12.117 1 98.5 89 ILE A O 1
ATOM 683 N N . ALA A 1 90 ? 13.875 -10.094 -10.273 1 98.69 90 ALA A N 1
ATOM 684 C CA . ALA A 1 90 ? 12.82 -9.188 -9.836 1 98.69 90 ALA A CA 1
ATOM 685 C C . ALA A 1 90 ? 13.344 -7.766 -9.664 1 98.69 90 ALA A C 1
ATOM 687 O O . ALA A 1 90 ? 12.711 -6.805 -10.109 1 98.69 90 ALA A O 1
ATOM 688 N N . ASN A 1 91 ? 14.477 -7.645 -9.023 1 98.19 91 ASN A N 1
ATOM 689 C CA . ASN A 1 91 ? 15.078 -6.332 -8.82 1 98.19 91 ASN A CA 1
ATOM 690 C C . ASN A 1 91 ? 15.438 -5.664 -10.141 1 98.19 91 ASN A C 1
ATOM 692 O O . ASN A 1 91 ? 15.289 -4.449 -10.289 1 98.19 91 ASN A O 1
ATOM 696 N N . GLU A 1 92 ? 15.914 -6.457 -11.031 1 97.56 92 GLU A N 1
ATOM 697 C CA . GLU A 1 92 ? 16.281 -5.906 -12.328 1 97.56 92 GLU A CA 1
ATOM 698 C C . GLU A 1 92 ? 15.055 -5.434 -13.102 1 97.56 92 GLU A C 1
ATOM 700 O O . GLU A 1 92 ? 15.078 -4.371 -13.719 1 97.56 92 GLU A O 1
ATOM 705 N N . VAL A 1 93 ? 14.016 -6.211 -13.078 1 97.38 93 VAL A N 1
ATOM 706 C CA . VAL A 1 93 ? 12.844 -5.953 -13.906 1 97.38 93 VAL A CA 1
ATOM 707 C C . VAL A 1 93 ? 11.984 -4.871 -13.266 1 97.38 93 VAL A C 1
ATOM 709 O O . VAL A 1 93 ? 11.406 -4.027 -13.961 1 97.38 93 VAL A O 1
ATOM 712 N N . LEU A 1 94 ? 11.891 -4.832 -11.945 1 98.38 94 LEU A N 1
ATOM 713 C CA . LEU A 1 94 ? 10.961 -3.941 -11.258 1 98.38 94 LEU A CA 1
ATOM 714 C C . LEU A 1 94 ? 11.695 -2.75 -10.656 1 98.38 94 LEU A C 1
ATOM 716 O O . LEU A 1 94 ? 11.094 -1.71 -10.391 1 98.38 94 LEU A O 1
ATOM 720 N N . GLY A 1 95 ? 12.969 -2.812 -10.508 1 97.56 95 GLY A N 1
ATOM 721 C CA . GLY A 1 95 ? 13.797 -1.854 -9.797 1 97.56 95 GLY A CA 1
ATOM 722 C C . GLY A 1 95 ? 13.641 -0.434 -10.305 1 97.56 95 GLY A C 1
ATOM 723 O O . GLY A 1 95 ? 13.609 0.515 -9.523 1 97.56 95 GLY A O 1
ATOM 724 N N . PRO A 1 96 ? 13.531 -0.256 -11.586 1 97.06 96 PRO A N 1
ATOM 725 C CA . PRO A 1 96 ? 13.43 1.098 -12.133 1 97.06 96 PRO A CA 1
ATOM 726 C C . PRO A 1 96 ? 12.219 1.858 -11.594 1 97.06 96 PRO A C 1
ATOM 728 O O . PRO A 1 96 ? 12.172 3.088 -11.68 1 97.06 96 PRO A O 1
ATOM 731 N N . TRP A 1 97 ? 11.281 1.172 -11 1 97.31 97 TRP A N 1
ATOM 732 C CA . TRP A 1 97 ? 10.016 1.828 -10.672 1 97.31 97 TRP A CA 1
ATOM 733 C C . TRP A 1 97 ? 9.836 1.923 -9.156 1 97.31 97 TRP A C 1
ATOM 735 O O . TRP A 1 97 ? 8.758 2.299 -8.68 1 97.31 97 TRP A O 1
ATOM 745 N N . CYS A 1 98 ? 10.781 1.649 -8.398 1 98.19 98 CYS A N 1
ATOM 746 C CA . CYS A 1 98 ? 10.641 1.744 -6.949 1 98.19 98 CYS A CA 1
ATOM 747 C C . CYS A 1 98 ? 12.008 1.845 -6.277 1 98.19 98 CYS A C 1
ATOM 749 O O . CYS A 1 98 ? 13.039 1.604 -6.914 1 98.19 98 CYS A O 1
ATOM 751 N N . ASP A 1 99 ? 12.008 2.287 -4.984 1 98.19 99 ASP A N 1
ATOM 752 C CA . ASP A 1 99 ? 13.219 2.299 -4.172 1 98.19 99 ASP A CA 1
ATOM 753 C C . ASP A 1 99 ? 13.602 0.886 -3.734 1 98.19 99 ASP A C 1
ATOM 755 O O . ASP A 1 99 ? 14.781 0.548 -3.676 1 98.19 99 ASP A O 1
ATOM 759 N N . CYS A 1 100 ? 12.594 0.091 -3.432 1 98.38 100 CYS A N 1
ATOM 760 C CA . CYS A 1 100 ? 12.789 -1.307 -3.061 1 98.38 100 CYS A CA 1
ATOM 761 C C . CYS A 1 100 ? 11.539 -2.127 -3.354 1 98.38 100 CYS A C 1
ATOM 763 O O . CYS A 1 100 ? 10.453 -1.571 -3.504 1 98.38 100 CYS A O 1
ATOM 765 N N . LEU A 1 101 ? 11.766 -3.449 -3.473 1 98.69 101 LEU A N 1
ATOM 766 C CA . LEU A 1 101 ? 10.664 -4.391 -3.672 1 98.69 101 LEU A CA 1
ATOM 767 C C . LEU A 1 101 ? 10.047 -4.789 -2.34 1 98.69 101 LEU A C 1
ATOM 769 O O . LEU A 1 101 ? 10.633 -4.566 -1.28 1 98.69 101 LEU A O 1
ATOM 773 N N . GLN A 1 102 ? 8.883 -5.316 -2.432 1 98.81 102 GLN A N 1
ATOM 774 C CA . GLN A 1 102 ? 8.273 -6.012 -1.306 1 98.81 102 GLN A CA 1
ATOM 775 C C . GLN A 1 102 ? 7.562 -7.285 -1.764 1 98.81 102 GLN A C 1
ATOM 777 O O . GLN A 1 102 ? 7.293 -7.457 -2.955 1 98.81 102 GLN A O 1
ATOM 782 N N . LEU A 1 103 ? 7.43 -8.227 -0.831 1 98.94 103 LEU A N 1
ATOM 783 C CA . LEU A 1 103 ? 6.645 -9.422 -1.106 1 98.94 103 LEU A CA 1
ATOM 784 C C . LEU A 1 103 ? 5.176 -9.078 -1.314 1 98.94 103 LEU A C 1
ATOM 786 O O . LEU A 1 103 ? 4.59 -8.336 -0.52 1 98.94 103 LEU A O 1
ATOM 790 N N . ASN A 1 104 ? 4.641 -9.492 -2.42 1 98.88 104 ASN A N 1
ATOM 791 C CA . ASN A 1 104 ? 3.24 -9.242 -2.73 1 98.88 104 ASN A CA 1
ATOM 792 C C . ASN A 1 104 ? 2.332 -10.32 -2.146 1 98.88 104 ASN A C 1
ATOM 794 O O . ASN A 1 104 ? 1.267 -10.016 -1.606 1 98.88 104 ASN A O 1
ATOM 798 N N . LEU A 1 105 ? 2.73 -11.562 -2.287 1 98.75 105 LEU A N 1
ATOM 799 C CA . LEU A 1 105 ? 1.955 -12.648 -1.709 1 98.75 105 LEU A CA 1
ATOM 800 C C . LEU A 1 105 ? 2.74 -13.961 -1.75 1 98.75 105 LEU A C 1
ATOM 802 O O . LEU A 1 105 ? 3.709 -14.078 -2.504 1 98.75 105 LEU A O 1
ATOM 806 N N . THR A 1 106 ? 2.441 -14.805 -0.894 1 98.81 106 THR A N 1
ATOM 807 C CA . THR A 1 106 ? 2.646 -16.25 -0.985 1 98.81 106 THR A CA 1
ATOM 808 C C . THR A 1 106 ? 1.314 -16.984 -0.921 1 98.81 106 THR A C 1
ATOM 810 O O . THR A 1 106 ? 0.514 -16.766 -0.013 1 98.81 106 THR A O 1
ATOM 813 N N . GLN A 1 107 ? 1.055 -17.781 -1.854 1 98.81 107 GLN A N 1
ATOM 814 C CA . GLN A 1 107 ? -0.245 -18.453 -1.873 1 98.81 107 GLN A CA 1
ATOM 815 C C . GLN A 1 107 ? -0.137 -19.859 -2.459 1 98.81 107 GLN A C 1
ATOM 817 O O . GLN A 1 107 ? 0.469 -20.047 -3.516 1 98.81 107 GLN A O 1
ATOM 822 N N . ALA A 1 108 ? -0.636 -20.781 -1.741 1 98.81 108 ALA A N 1
ATOM 823 C CA . ALA A 1 108 ? -0.79 -22.141 -2.256 1 98.81 108 ALA A CA 1
ATOM 824 C C . ALA A 1 108 ? -2.143 -22.312 -2.936 1 98.81 108 ALA A C 1
ATOM 826 O O . ALA A 1 108 ? -3.145 -21.75 -2.502 1 98.81 108 ALA A O 1
ATOM 827 N N . ILE A 1 109 ? -2.145 -23.078 -3.957 1 98.88 109 ILE A N 1
ATOM 828 C CA . ILE A 1 109 ? -3.334 -23.281 -4.777 1 98.88 109 ILE A CA 1
ATOM 829 C C . ILE A 1 109 ? -3.504 -24.75 -5.102 1 98.88 109 ILE A C 1
ATOM 831 O O . ILE A 1 109 ? -2.545 -25.422 -5.496 1 98.88 109 ILE A O 1
ATOM 835 N N . ALA A 1 110 ? -4.629 -25.25 -4.926 1 98.88 110 ALA A N 1
ATOM 836 C CA . ALA A 1 110 ? -5.016 -26.594 -5.375 1 98.88 110 ALA A CA 1
ATOM 837 C C . ALA A 1 110 ? -6.211 -26.516 -6.324 1 98.88 110 ALA A C 1
ATOM 839 O O . ALA A 1 110 ? -7.305 -26.109 -5.926 1 98.88 110 ALA A O 1
ATOM 840 N N . LEU A 1 111 ? -5.965 -26.812 -7.5 1 98.81 111 LEU A N 1
ATOM 841 C CA . LEU A 1 111 ? -7.008 -26.875 -8.523 1 98.81 111 LEU A CA 1
ATOM 842 C C . LEU A 1 111 ? -7.578 -28.297 -8.625 1 98.81 111 LEU A C 1
ATOM 844 O O . LEU A 1 111 ? -6.898 -29.203 -9.102 1 98.81 111 LEU A O 1
ATOM 848 N N . HIS A 1 112 ? -8.797 -28.5 -8.219 1 98.81 112 HIS A N 1
ATOM 849 C CA . HIS A 1 112 ? -9.406 -29.812 -8.164 1 98.81 112 HIS A CA 1
ATOM 850 C C . HIS A 1 112 ? -10.078 -30.172 -9.484 1 98.81 112 HIS A C 1
ATOM 852 O O . HIS A 1 112 ? -10.359 -29.297 -10.305 1 98.81 112 HIS A O 1
ATOM 858 N N . PRO A 1 113 ? -10.242 -31.531 -9.695 1 98.69 113 PRO A N 1
ATOM 859 C CA . PRO A 1 113 ? -10.961 -31.938 -10.906 1 98.69 113 PRO A CA 1
ATOM 860 C C . PRO A 1 113 ? -12.273 -31.203 -11.102 1 98.69 113 PRO A C 1
ATOM 862 O O . PRO A 1 113 ? -13.016 -30.984 -10.141 1 98.69 113 PRO A O 1
ATOM 865 N N . GLY A 1 114 ? -12.5 -30.719 -12.336 1 98 114 GLY A N 1
ATOM 866 C CA . GLY A 1 114 ? -13.734 -30.016 -12.648 1 98 114 GLY A CA 1
ATOM 867 C C . GLY A 1 114 ? -13.594 -28.5 -12.547 1 98 114 GLY A C 1
ATOM 868 O O . GLY A 1 114 ? -14.5 -27.766 -12.93 1 98 114 GLY A O 1
ATOM 869 N N . ALA A 1 115 ? -12.461 -28.031 -11.977 1 98.5 115 ALA A N 1
ATOM 870 C CA . ALA A 1 115 ? -12.242 -26.594 -11.938 1 98.5 115 ALA A CA 1
ATOM 871 C C . ALA A 1 115 ? -12.305 -25.984 -13.336 1 98.5 115 ALA A C 1
ATOM 873 O O . ALA A 1 115 ? -11.742 -26.547 -14.289 1 98.5 115 ALA A O 1
ATOM 874 N N . LEU A 1 116 ? -12.977 -24.875 -13.484 1 97.81 116 LEU A N 1
ATOM 875 C CA . LEU A 1 116 ? -13.117 -24.172 -14.758 1 97.81 116 LEU A CA 1
ATOM 876 C C . LEU A 1 116 ? -11.922 -23.25 -15.016 1 97.81 116 LEU A C 1
ATOM 878 O O . LEU A 1 116 ? -11.297 -22.781 -14.07 1 97.81 116 LEU A O 1
ATOM 882 N N . PRO A 1 117 ? -11.641 -23.047 -16.344 1 97.62 117 PRO A N 1
ATOM 883 C CA . PRO A 1 117 ? -10.609 -22.047 -16.625 1 97.62 117 PRO A CA 1
ATOM 884 C C . PRO A 1 117 ? -10.938 -20.688 -16.047 1 97.62 117 PRO A C 1
ATOM 886 O O . PRO A 1 117 ? -12.094 -20.25 -16.094 1 97.62 117 PRO A O 1
ATOM 889 N N . GLN A 1 118 ? -9.945 -20.062 -15.5 1 97.62 118 GLN A N 1
ATOM 890 C CA . GLN A 1 118 ? -10.07 -18.703 -15 1 97.62 118 GLN A CA 1
ATOM 891 C C . GLN A 1 118 ? -10.25 -17.703 -16.141 1 97.62 118 GLN A C 1
ATOM 893 O O . GLN A 1 118 ? -9.672 -17.875 -17.219 1 97.62 118 GLN A O 1
ATOM 898 N N . LEU A 1 119 ? -11.117 -16.641 -15.938 1 96.62 119 LEU A N 1
ATOM 899 C CA . LEU A 1 119 ? -11.094 -15.531 -16.891 1 96.62 119 LEU A CA 1
ATOM 900 C C . LEU A 1 119 ? -9.688 -14.977 -17.047 1 96.62 119 LEU A C 1
ATOM 902 O O . LEU A 1 119 ? -9.031 -14.633 -16.062 1 96.62 119 LEU A O 1
ATOM 906 N N . PRO A 1 120 ? -9.172 -14.961 -18.297 1 96.44 120 PRO A N 1
ATOM 907 C CA . PRO A 1 120 ? -7.855 -14.352 -18.484 1 96.44 120 PRO A CA 1
ATOM 908 C C . PRO A 1 120 ? -7.77 -12.938 -17.906 1 96.44 120 PRO A C 1
ATOM 910 O O . PRO A 1 120 ? -8.727 -12.164 -18.016 1 96.44 120 PRO A O 1
ATOM 913 N N . HIS A 1 121 ? -6.664 -12.625 -17.297 1 96.62 121 HIS A N 1
ATOM 914 C CA . HIS A 1 121 ? -6.539 -11.352 -16.594 1 96.62 121 HIS A CA 1
ATOM 915 C C . HIS A 1 121 ? -5.078 -10.922 -16.484 1 96.62 121 HIS A C 1
ATOM 917 O O . HIS A 1 121 ? -4.176 -11.68 -16.859 1 96.62 121 HIS A O 1
ATOM 923 N N . ARG A 1 122 ? -4.848 -9.734 -16.141 1 97.19 122 ARG A N 1
ATOM 924 C CA . ARG A 1 122 ? -3.549 -9.172 -15.789 1 97.19 122 ARG A CA 1
ATOM 925 C C . ARG A 1 122 ? -3.512 -8.742 -14.328 1 97.19 122 ARG A C 1
ATOM 927 O O . ARG A 1 122 ? -4.371 -7.984 -13.875 1 97.19 122 ARG A O 1
ATOM 934 N N . ASP A 1 123 ? -2.531 -9.242 -13.586 1 98 123 ASP A N 1
ATOM 935 C CA . ASP A 1 123 ? -2.479 -9.016 -12.141 1 98 123 ASP A CA 1
ATOM 936 C C . ASP A 1 123 ? -2.188 -7.551 -11.828 1 98 123 ASP A C 1
ATOM 938 O O . ASP A 1 123 ? -2.459 -7.082 -10.719 1 98 123 ASP A O 1
ATOM 942 N N . GLN A 1 124 ? -1.628 -6.793 -12.773 1 97.69 124 GLN A N 1
ATOM 943 C CA . GLN A 1 124 ? -1.393 -5.367 -12.578 1 97.69 124 GLN A CA 1
ATOM 944 C C . GLN A 1 124 ? -2.699 -4.625 -12.305 1 97.69 124 GLN A C 1
ATOM 946 O O . GLN A 1 124 ? -2.691 -3.521 -11.75 1 97.69 124 GLN A O 1
ATOM 951 N N . ASP A 1 125 ? -3.828 -5.246 -12.609 1 95.75 125 ASP A N 1
ATOM 952 C CA . ASP A 1 125 ? -5.125 -4.578 -12.508 1 95.75 125 ASP A CA 1
ATOM 953 C C . ASP A 1 125 ? -5.582 -4.488 -11.055 1 95.75 125 ASP A C 1
ATOM 955 O O . ASP A 1 125 ? -6.594 -3.848 -10.758 1 95.75 125 ASP A O 1
ATOM 959 N N . MET A 1 126 ? -4.867 -5.152 -10.188 1 97.44 126 MET A N 1
ATOM 960 C CA . MET A 1 126 ? -5.129 -4.977 -8.766 1 97.44 126 MET A CA 1
ATOM 961 C C . MET A 1 126 ? -4.945 -3.521 -8.352 1 97.44 126 MET A C 1
ATOM 963 O O . MET A 1 126 ? -5.555 -3.064 -7.383 1 97.44 126 MET A O 1
ATOM 967 N N . TRP A 1 127 ? -4.086 -2.846 -9.055 1 97.62 127 TRP A N 1
ATOM 968 C CA . TRP A 1 127 ? -3.807 -1.435 -8.812 1 97.62 127 TRP A CA 1
ATOM 969 C C . TRP A 1 127 ? -4.375 -0.568 -9.938 1 97.62 127 TRP A C 1
ATOM 971 O O . TRP A 1 127 ? -4.609 -1.055 -11.047 1 97.62 127 TRP A O 1
ATOM 981 N N . ARG A 1 128 ? -4.676 0.668 -9.695 1 94.5 128 ARG A N 1
ATOM 982 C CA . ARG A 1 128 ? -5.234 1.588 -10.68 1 94.5 128 ARG A CA 1
ATOM 983 C C . ARG A 1 128 ? -4.172 2.555 -11.195 1 94.5 128 ARG A C 1
ATOM 985 O O . ARG A 1 128 ? -4.445 3.744 -11.375 1 94.5 128 ARG A O 1
ATOM 992 N N . GLY A 1 129 ? -2.969 2.07 -11.258 1 94.25 129 GLY A N 1
ATOM 993 C CA . GLY A 1 129 ? -1.893 2.859 -11.828 1 94.25 129 GLY A CA 1
ATOM 994 C C . GLY A 1 129 ? -1.916 2.883 -13.352 1 94.25 129 GLY A C 1
ATOM 995 O O . GLY A 1 129 ? -2.824 2.324 -13.969 1 94.25 129 GLY A O 1
ATOM 996 N N . ALA A 1 130 ? -0.97 3.502 -13.906 1 92.56 130 ALA A N 1
ATOM 997 C CA . ALA A 1 130 ? -0.86 3.637 -15.359 1 92.56 130 ALA A CA 1
ATOM 998 C C . ALA A 1 130 ? -0.591 2.287 -16.016 1 92.56 130 ALA A C 1
ATOM 1000 O O . ALA A 1 130 ? 0.264 1.525 -15.555 1 92.56 130 ALA A O 1
ATOM 1001 N N . ILE A 1 131 ? -1.247 2.012 -17.047 1 93.5 131 ILE A N 1
ATOM 1002 C CA . ILE A 1 131 ? -1.072 0.779 -17.812 1 93.5 131 ILE A CA 1
ATOM 1003 C C . ILE A 1 131 ? -0.16 1.036 -19 1 93.5 131 ILE A C 1
ATOM 1005 O O . ILE A 1 131 ? -0.291 2.057 -19.688 1 93.5 131 ILE A O 1
ATOM 1009 N N . GLY A 1 132 ? 0.758 0.152 -19.234 1 93.88 132 GLY A N 1
ATOM 1010 C CA . GLY A 1 132 ? 1.578 0.21 -20.438 1 93.88 132 GLY A CA 1
ATOM 1011 C C . GLY A 1 132 ? 2.941 0.831 -20.203 1 93.88 132 GLY A C 1
ATOM 1012 O O . GLY A 1 132 ? 3.826 0.748 -21.047 1 93.88 132 GLY A O 1
ATOM 1013 N N . GLU A 1 133 ? 3.143 1.409 -19.062 1 91.69 133 GLU A N 1
ATOM 1014 C CA . GLU A 1 133 ? 4.383 2.141 -18.812 1 91.69 133 GLU A CA 1
ATOM 1015 C C . GLU A 1 133 ? 5.148 1.543 -17.641 1 91.69 133 GLU A C 1
ATOM 1017 O O . GLU A 1 133 ? 6.379 1.506 -17.641 1 91.69 133 GLU A O 1
ATOM 1022 N N . THR A 1 134 ? 4.496 1.071 -16.688 1 95.31 134 THR A N 1
ATOM 1023 C CA . THR A 1 134 ? 5.062 0.603 -15.422 1 95.31 134 THR A CA 1
ATOM 1024 C C . THR A 1 134 ? 4.824 -0.893 -15.242 1 95.31 134 THR A C 1
ATOM 1026 O O . THR A 1 134 ? 3.725 -1.386 -15.508 1 95.31 134 THR A O 1
ATOM 1029 N N . GLU A 1 135 ? 5.848 -1.651 -14.883 1 97.56 135 GLU A N 1
ATOM 1030 C CA . GLU A 1 135 ? 5.664 -3.025 -14.43 1 97.56 135 GLU A CA 1
ATOM 1031 C C . GLU A 1 135 ? 5.52 -3.088 -12.914 1 97.56 135 GLU A C 1
ATOM 1033 O O . GLU A 1 135 ? 6.449 -2.75 -12.18 1 97.56 135 GLU A O 1
ATOM 1038 N N . TYR A 1 136 ? 4.414 -3.619 -12.453 1 98.44 136 TYR A N 1
ATOM 1039 C CA . TYR A 1 136 ? 4.047 -3.473 -11.055 1 98.44 136 TYR A CA 1
ATOM 1040 C C . TYR A 1 136 ? 4.465 -4.699 -10.25 1 98.44 136 TYR A C 1
ATOM 1042 O O . TYR A 1 136 ? 4.621 -4.625 -9.023 1 98.44 136 TYR A O 1
ATOM 1050 N N . LEU A 1 137 ? 4.523 -5.84 -10.906 1 98.81 137 LEU A N 1
ATOM 1051 C CA . LEU A 1 137 ? 4.828 -7.043 -10.133 1 98.81 137 LEU A CA 1
ATOM 1052 C C . LEU A 1 137 ? 5.398 -8.133 -11.031 1 98.81 137 LEU A C 1
ATOM 1054 O O . LEU A 1 137 ? 5.277 -8.062 -12.258 1 98.81 137 LEU A O 1
ATOM 1058 N N . LEU A 1 138 ? 6.113 -9.031 -10.422 1 98.94 138 LEU A N 1
ATOM 1059 C CA . LEU A 1 138 ? 6.59 -10.281 -11 1 98.94 138 LEU A CA 1
ATOM 1060 C C . LEU A 1 138 ? 6.027 -11.477 -10.234 1 98.94 138 LEU A C 1
ATOM 1062 O O . LEU A 1 138 ? 6.168 -11.562 -9.016 1 98.94 138 LEU A O 1
ATOM 1066 N N . ASN A 1 139 ? 5.367 -12.336 -10.984 1 98.88 139 ASN A N 1
ATOM 1067 C CA . ASN A 1 139 ? 4.852 -13.578 -10.414 1 98.88 139 ASN A CA 1
ATOM 1068 C C . ASN A 1 139 ? 5.812 -14.742 -10.656 1 98.88 139 ASN A C 1
ATOM 1070 O O . ASN A 1 139 ? 6.484 -14.797 -11.688 1 98.88 139 ASN A O 1
ATOM 1074 N N . VAL A 1 140 ? 5.809 -15.594 -9.719 1 98.94 140 VAL A N 1
ATOM 1075 C CA . VAL A 1 140 ? 6.539 -16.844 -9.859 1 98.94 140 VAL A CA 1
ATOM 1076 C C . VAL A 1 140 ? 5.641 -18.016 -9.461 1 98.94 140 VAL A C 1
ATOM 1078 O O . VAL A 1 140 ? 5.246 -18.141 -8.297 1 98.94 140 VAL A O 1
ATOM 1081 N N . MET A 1 141 ? 5.355 -18.891 -10.406 1 98.88 141 MET A N 1
ATOM 1082 C CA . MET A 1 141 ? 4.559 -20.094 -10.164 1 98.88 141 MET A CA 1
ATOM 1083 C C . MET A 1 141 ? 5.453 -21.297 -9.906 1 98.88 141 MET A C 1
ATOM 1085 O O . MET A 1 141 ? 6.363 -21.578 -10.695 1 98.88 141 MET A O 1
ATOM 1089 N N . TRP A 1 142 ? 5.195 -21.969 -8.82 1 98.94 142 TRP A N 1
ATOM 1090 C CA . TRP A 1 142 ? 5.934 -23.156 -8.398 1 98.94 142 TRP A CA 1
ATOM 1091 C C . TRP A 1 142 ? 5.023 -24.375 -8.375 1 98.94 142 TRP A C 1
ATOM 1093 O O . TRP A 1 142 ? 4.215 -24.531 -7.457 1 98.94 142 TRP A O 1
ATOM 1103 N N . PRO A 1 143 ? 5.223 -25.297 -9.273 1 98.88 143 PRO A N 1
ATOM 1104 C CA . PRO A 1 143 ? 4.391 -26.5 -9.242 1 98.88 143 PRO A CA 1
ATOM 1105 C C . PRO A 1 143 ? 4.812 -27.484 -8.148 1 98.88 143 PRO A C 1
ATOM 1107 O O . PRO A 1 143 ? 6 -27.781 -8.008 1 98.88 143 PRO A O 1
ATOM 1110 N N . PHE A 1 144 ? 3.83 -27.953 -7.355 1 98.88 144 PHE A N 1
ATOM 1111 C CA . PHE A 1 144 ? 4.055 -29.062 -6.426 1 98.88 144 PHE A CA 1
ATOM 1112 C C . PHE A 1 144 ? 3.775 -30.391 -7.098 1 98.88 144 PHE A C 1
ATOM 1114 O O . PHE A 1 144 ? 4.324 -31.422 -6.695 1 98.88 144 PHE A O 1
ATOM 1121 N N . THR A 1 145 ? 2.895 -30.438 -8.023 1 98.75 145 THR A N 1
ATOM 1122 C CA . THR A 1 145 ? 2.598 -31.547 -8.93 1 98.75 145 THR A CA 1
ATOM 1123 C C . THR A 1 145 ? 2.891 -31.156 -10.375 1 98.75 145 THR A C 1
ATOM 1125 O O . THR A 1 145 ? 3.051 -29.969 -10.688 1 98.75 145 THR A O 1
ATOM 1128 N N . PRO A 1 146 ? 2.99 -32.156 -11.258 1 98.75 146 PRO A N 1
ATOM 1129 C CA . PRO A 1 146 ? 3.178 -31.781 -12.656 1 98.75 146 PRO A CA 1
ATOM 1130 C C . PRO A 1 146 ? 2.029 -30.938 -13.195 1 98.75 146 PRO A C 1
ATOM 1132 O O . PRO A 1 146 ? 0.859 -31.25 -12.977 1 98.75 146 PRO A O 1
ATOM 1135 N N . TYR A 1 147 ? 2.363 -29.766 -13.758 1 98.81 147 TYR A N 1
ATOM 1136 C CA . TYR A 1 147 ? 1.415 -28.938 -14.484 1 98.81 147 TYR A CA 1
ATOM 1137 C C . TYR A 1 147 ? 1.312 -29.359 -15.945 1 98.81 147 TYR A C 1
ATOM 1139 O O . TYR A 1 147 ? 2.312 -29.375 -16.656 1 98.81 147 TYR A O 1
ATOM 1147 N N . ARG A 1 148 ? 0.203 -29.734 -16.344 1 98.62 148 ARG A N 1
ATOM 1148 C CA . ARG A 1 148 ? -0.098 -30.156 -17.703 1 98.62 148 ARG A CA 1
ATOM 1149 C C . ARG A 1 148 ? -1.369 -29.484 -18.219 1 98.62 148 ARG A C 1
ATOM 1151 O O . ARG A 1 148 ? -2.205 -29.047 -17.422 1 98.62 148 ARG A O 1
ATOM 1158 N N . GLU A 1 149 ? -1.481 -29.422 -19.531 1 98.12 149 GLU A N 1
ATOM 1159 C CA . GLU A 1 149 ? -2.68 -28.844 -20.125 1 98.12 149 GLU A CA 1
ATOM 1160 C C . GLU A 1 149 ? -3.943 -29.5 -19.578 1 98.12 149 GLU A C 1
ATOM 1162 O O . GLU A 1 149 ? -4.902 -28.812 -19.219 1 98.12 149 GLU A O 1
ATOM 1167 N N . LEU A 1 150 ? -3.922 -30.75 -19.406 1 98.19 150 LEU A N 1
ATOM 1168 C CA . LEU A 1 150 ? -5.094 -31.531 -19.031 1 98.19 150 LEU A CA 1
ATOM 1169 C C . LEU A 1 150 ? -5.508 -31.219 -17.594 1 98.19 150 LEU A C 1
ATOM 1171 O O . LEU A 1 150 ? -6.691 -31.281 -17.25 1 98.19 150 LEU A O 1
ATOM 1175 N N . ASN A 1 151 ? -4.516 -30.859 -16.75 1 98.56 151 ASN A N 1
ATOM 1176 C CA . ASN A 1 151 ? -4.895 -30.641 -15.359 1 98.56 151 ASN A CA 1
ATOM 1177 C C . ASN A 1 151 ? -4.879 -29.156 -15.008 1 98.56 151 ASN A C 1
ATOM 1179 O O . ASN A 1 151 ? -4.781 -28.797 -13.836 1 98.56 151 ASN A O 1
ATOM 1183 N N . GLY A 1 152 ? -4.973 -28.266 -16.031 1 98.5 152 GLY A N 1
ATOM 1184 C CA . GLY A 1 152 ? -5.23 -26.859 -15.789 1 98.5 152 GLY A CA 1
ATOM 1185 C C . GLY A 1 152 ? -3.963 -26.047 -15.578 1 98.5 152 GLY A C 1
ATOM 1186 O O . GLY A 1 152 ? -3.912 -25.172 -14.711 1 98.5 152 GLY A O 1
ATOM 1187 N N . THR A 1 153 ? -2.902 -26.344 -16.344 1 98.69 153 THR A N 1
ATOM 1188 C CA . THR A 1 153 ? -1.681 -25.547 -16.266 1 98.69 153 THR A CA 1
ATOM 1189 C C . THR A 1 153 ? -1.962 -24.078 -16.578 1 98.69 153 THR A C 1
ATOM 1191 O O . THR A 1 153 ? -3.02 -23.75 -17.125 1 98.69 153 THR 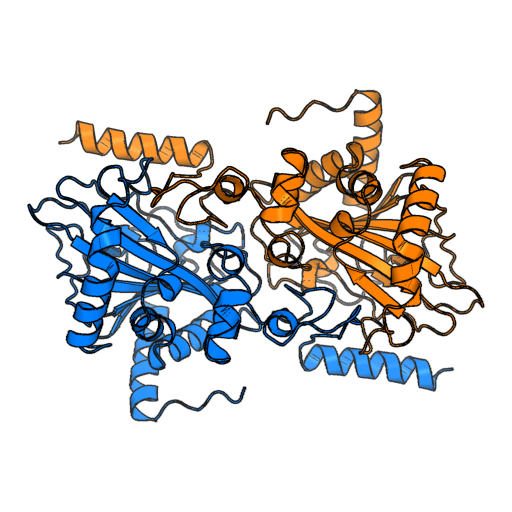A O 1
ATOM 1194 N N . THR A 1 154 ? -1.053 -23.203 -16.141 1 98.69 154 THR A N 1
ATOM 1195 C CA . THR A 1 154 ? -1.16 -21.781 -16.422 1 98.69 154 THR A CA 1
ATOM 1196 C C . THR A 1 154 ? -1.142 -21.516 -17.922 1 98.69 154 THR A C 1
ATOM 1198 O O . THR A 1 154 ? -0.283 -22.031 -18.641 1 98.69 154 THR A O 1
ATOM 1201 N N . LEU A 1 155 ? -2.127 -20.828 -18.375 1 98.31 155 LEU A N 1
ATOM 1202 C CA . LEU A 1 155 ? -2.158 -20.312 -19.734 1 98.31 155 LEU A CA 1
ATOM 1203 C C . LEU A 1 155 ? -1.544 -18.922 -19.812 1 98.31 155 LEU A C 1
ATOM 1205 O O . LEU A 1 155 ? -1.861 -18.047 -18.984 1 98.31 155 LEU A O 1
ATOM 1209 N N . ILE A 1 156 ? -0.622 -18.703 -20.766 1 98 156 ILE A N 1
ATOM 1210 C CA . ILE A 1 156 ? 0.047 -17.422 -20.953 1 98 156 ILE A CA 1
ATOM 1211 C C . ILE A 1 156 ? -0.2 -16.938 -22.375 1 98 156 ILE A C 1
ATOM 1213 O O . ILE A 1 156 ? -0.131 -17.703 -23.344 1 98 156 ILE A O 1
ATOM 1217 N N . TRP A 1 157 ? -0.624 -15.727 -22.516 1 97.25 157 TRP A N 1
ATOM 1218 C CA . TRP A 1 157 ? -0.604 -15.055 -23.812 1 97.25 157 TRP A CA 1
ATOM 1219 C C . TRP A 1 157 ? 0.714 -14.312 -24.031 1 97.25 157 TRP A C 1
ATOM 1221 O O . TRP A 1 157 ? 0.886 -13.188 -23.562 1 97.25 157 TRP A O 1
ATOM 1231 N N . PRO A 1 158 ? 1.665 -14.977 -24.781 1 95.88 158 PRO A N 1
ATOM 1232 C CA . PRO A 1 158 ? 2.971 -14.336 -24.953 1 95.88 158 PRO A CA 1
ATOM 1233 C C . PRO A 1 158 ? 2.871 -12.969 -25.625 1 95.88 158 PRO A C 1
ATOM 1235 O O . PRO A 1 158 ? 1.985 -12.742 -26.453 1 95.88 158 PRO A O 1
ATOM 1238 N N . ASP A 1 159 ? 3.766 -12.023 -25.25 1 94.88 159 ASP A N 1
ATOM 1239 C CA . ASP A 1 159 ? 3.953 -10.719 -25.875 1 94.88 159 ASP A CA 1
ATOM 1240 C C . ASP A 1 159 ? 2.748 -9.82 -25.625 1 94.88 159 ASP A C 1
ATOM 1242 O O . ASP A 1 159 ? 2.49 -8.898 -26.406 1 94.88 159 ASP A O 1
ATOM 1246 N N . SER A 1 160 ? 2.02 -10.102 -24.609 1 95.81 160 SER A N 1
ATOM 1247 C CA . SER A 1 160 ? 0.815 -9.328 -24.344 1 95.81 160 SER A CA 1
ATOM 1248 C C . SER A 1 160 ? 1.063 -8.289 -23.25 1 95.81 160 SER A C 1
ATOM 1250 O O . SER A 1 160 ? 0.123 -7.672 -22.75 1 95.81 160 SER A O 1
ATOM 1252 N N . HIS A 1 161 ? 2.252 -8.047 -22.844 1 95.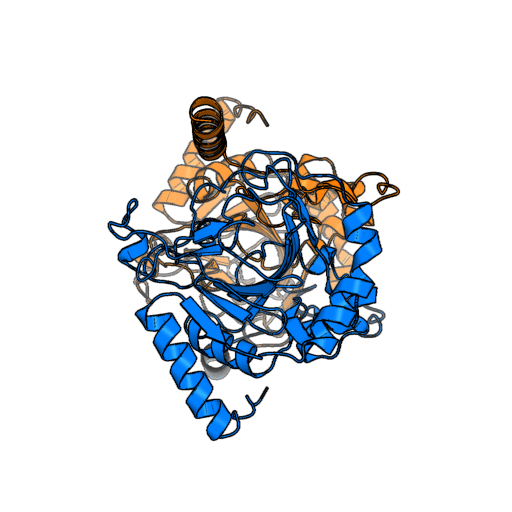38 161 HIS A N 1
ATOM 1253 C CA . HIS A 1 161 ? 2.611 -7.238 -21.688 1 95.38 161 HIS A CA 1
ATOM 1254 C C . HIS A 1 161 ? 3.004 -5.824 -22.094 1 95.38 161 HIS A C 1
ATOM 1256 O O . HIS A 1 161 ? 3.072 -5.516 -23.281 1 95.38 161 HIS A O 1
ATOM 1262 N N . GLY A 1 162 ? 3.291 -4.988 -21.062 1 94.62 162 GLY A N 1
ATOM 1263 C CA . GLY A 1 162 ? 3.732 -3.625 -21.328 1 94.62 162 GLY A CA 1
ATOM 1264 C C . GLY A 1 162 ? 2.699 -2.793 -22.062 1 94.62 162 GLY A C 1
ATOM 1265 O O . GLY A 1 162 ? 1.531 -2.752 -21.656 1 94.62 162 GLY A O 1
ATOM 1266 N N . CYS A 1 163 ? 3.123 -2.184 -23.094 1 94.5 163 CYS A N 1
ATOM 1267 C CA . CYS A 1 163 ? 2.242 -1.312 -23.859 1 94.5 163 CYS A CA 1
ATOM 1268 C C . CYS A 1 163 ? 1.109 -2.105 -24.5 1 94.5 163 CYS A C 1
ATOM 1270 O O . CYS A 1 163 ? 0.02 -1.573 -24.719 1 94.5 163 CYS A O 1
ATOM 1272 N N . LYS A 1 164 ? 1.364 -3.346 -24.703 1 93.62 164 LYS A N 1
ATOM 1273 C CA . LYS A 1 164 ? 0.359 -4.195 -25.328 1 93.62 164 LYS A CA 1
ATOM 1274 C C . LYS A 1 164 ? -0.788 -4.496 -24.375 1 93.62 164 LYS A C 1
ATOM 1276 O O . LYS A 1 164 ? -1.847 -4.973 -24.797 1 93.62 164 LYS A O 1
ATOM 1281 N N . ALA A 1 165 ? -0.568 -4.223 -23.156 1 92.88 165 ALA A N 1
ATOM 1282 C CA . ALA A 1 165 ? -1.632 -4.41 -22.172 1 92.88 165 ALA A CA 1
ATOM 1283 C C . ALA A 1 165 ? -2.76 -3.404 -22.391 1 92.88 165 ALA A C 1
ATOM 1285 O O . ALA A 1 165 ? -3.852 -3.559 -21.828 1 92.88 165 ALA A O 1
ATOM 1286 N N . LEU A 1 166 ? -2.525 -2.373 -23.094 1 91.19 166 LEU A N 1
ATOM 1287 C CA . LEU A 1 166 ? -3.557 -1.395 -23.422 1 91.19 166 LEU A CA 1
ATOM 1288 C C . LEU A 1 166 ? -4.555 -1.969 -24.422 1 91.19 166 LEU A C 1
ATOM 1290 O O . LEU A 1 166 ? -5.648 -1.427 -24.594 1 91.19 166 LEU A O 1
ATOM 1294 N N . GLU A 1 167 ? -4.125 -3.086 -25.016 1 85.75 167 GLU A N 1
ATOM 1295 C CA . GLU A 1 167 ? -4.996 -3.773 -25.969 1 85.75 167 GLU A CA 1
ATOM 1296 C C . GLU A 1 167 ? -5.812 -4.863 -25.281 1 85.75 167 GLU A C 1
ATOM 1298 O O . GLU A 1 167 ? -5.25 -5.832 -24.766 1 85.75 167 GLU A O 1
ATOM 1303 N N . PRO A 1 168 ? -7.066 -4.727 -25.266 1 74.62 168 PRO A N 1
ATOM 1304 C CA . PRO A 1 168 ? -7.867 -5.672 -24.484 1 74.62 168 PRO A CA 1
ATOM 1305 C C . PRO A 1 168 ? -7.801 -7.094 -25.031 1 74.62 168 PRO A C 1
ATOM 1307 O O . PRO A 1 168 ? -7.828 -8.055 -24.266 1 74.62 168 PRO A O 1
ATOM 1310 N N . ASP A 1 169 ? -7.75 -7.285 -26.312 1 79.88 169 ASP A N 1
ATOM 1311 C CA . ASP A 1 169 ? -7.805 -8.625 -26.906 1 79.88 169 ASP A CA 1
ATOM 1312 C C . ASP A 1 169 ? -6.57 -8.898 -27.75 1 79.88 169 ASP A C 1
ATOM 1314 O O . ASP A 1 169 ? -6.496 -8.469 -28.906 1 79.88 169 ASP A O 1
ATOM 1318 N N . PRO A 1 170 ? -5.727 -9.633 -27.031 1 82.62 170 PRO A N 1
ATOM 1319 C CA . PRO A 1 170 ? -4.578 -9.969 -27.875 1 82.62 170 PRO A CA 1
ATOM 1320 C C . PRO A 1 170 ? -4.934 -10.938 -29 1 82.62 170 PRO A C 1
ATOM 1322 O O . PRO A 1 170 ? -5.84 -11.758 -28.844 1 82.62 170 PRO A O 1
ATOM 1325 N N . ASP A 1 171 ? -4.258 -10.805 -30.062 1 77.94 171 ASP A N 1
ATOM 1326 C CA . ASP A 1 171 ? -4.496 -11.641 -31.234 1 77.94 171 ASP A CA 1
ATOM 1327 C C . ASP A 1 171 ? -3.902 -13.039 -31.047 1 77.94 171 ASP A C 1
ATOM 1329 O O . ASP A 1 171 ? -4.379 -14.008 -31.641 1 77.94 171 ASP A O 1
ATOM 1333 N N . ALA A 1 172 ? -3.014 -13.109 -30.203 1 80.06 172 ALA A N 1
ATOM 1334 C CA . ALA A 1 172 ? -2.281 -14.367 -30.047 1 80.06 172 ALA A CA 1
ATOM 1335 C C . ALA A 1 172 ? -3.062 -15.359 -29.203 1 80.06 172 ALA A C 1
ATOM 1337 O O . ALA A 1 172 ? -3.805 -14.961 -28.297 1 80.06 172 ALA A O 1
ATOM 1338 N N . GLN A 1 173 ? -2.936 -16.672 -29.594 1 91.88 173 GLN A N 1
ATOM 1339 C CA . GLN A 1 173 ? -3.447 -17.75 -28.75 1 91.88 173 GLN A CA 1
ATOM 1340 C C . GLN A 1 173 ? -2.568 -17.953 -27.516 1 91.88 173 GLN A C 1
ATOM 1342 O O . GLN A 1 173 ? -1.358 -17.734 -27.562 1 91.88 173 GLN A O 1
ATOM 1347 N N . PRO A 1 174 ? -3.203 -18.375 -26.438 1 96 174 PRO A N 1
ATOM 1348 C CA . PRO A 1 174 ? -2.381 -18.656 -25.266 1 96 174 PRO A CA 1
ATOM 1349 C C . PRO A 1 174 ? -1.537 -19.922 -25.406 1 96 174 PRO A C 1
ATOM 1351 O O . PRO A 1 174 ? -1.863 -20.797 -26.203 1 96 174 PRO A O 1
ATOM 1354 N N . VAL A 1 175 ? -0.474 -19.953 -24.703 1 97.19 175 VAL A N 1
ATOM 1355 C CA . VAL A 1 175 ? 0.356 -21.156 -24.562 1 97.19 175 VAL A CA 1
ATOM 1356 C C . VAL A 1 175 ? 0.086 -21.812 -23.203 1 97.19 175 VAL A C 1
ATOM 1358 O O . VAL A 1 175 ? 0.034 -21.125 -22.172 1 97.19 175 VAL A O 1
ATOM 1361 N N . ALA A 1 176 ? -0.15 -23.109 -23.25 1 98.25 176 ALA A N 1
ATOM 1362 C CA . ALA A 1 176 ? -0.203 -23.891 -22.016 1 98.25 176 ALA A CA 1
ATOM 1363 C C . ALA A 1 176 ? 1.2 -24.219 -21.516 1 98.25 176 ALA A C 1
ATOM 1365 O O . ALA A 1 176 ? 1.901 -25.047 -22.109 1 98.25 176 ALA A O 1
ATOM 1366 N N . VAL A 1 177 ? 1.631 -23.672 -20.406 1 98.44 177 VAL A N 1
ATOM 1367 C CA . VAL A 1 177 ? 3.01 -23.812 -19.953 1 98.44 177 VAL A CA 1
ATOM 1368 C C . VAL A 1 177 ? 3.145 -25.062 -19.078 1 98.44 177 VAL A C 1
ATOM 1370 O O . VAL A 1 177 ? 2.775 -25.047 -17.906 1 98.44 177 VAL A O 1
ATOM 1373 N N . GLU A 1 178 ? 3.688 -26.047 -19.594 1 98.44 178 GLU A N 1
ATOM 1374 C CA . GLU A 1 178 ? 3.865 -27.281 -18.828 1 98.44 178 GLU A CA 1
ATOM 1375 C C . GLU A 1 178 ? 5.117 -27.219 -17.953 1 98.44 178 GLU A C 1
ATOM 1377 O O . GLU A 1 178 ? 6.164 -26.75 -18.406 1 98.44 178 GLU A O 1
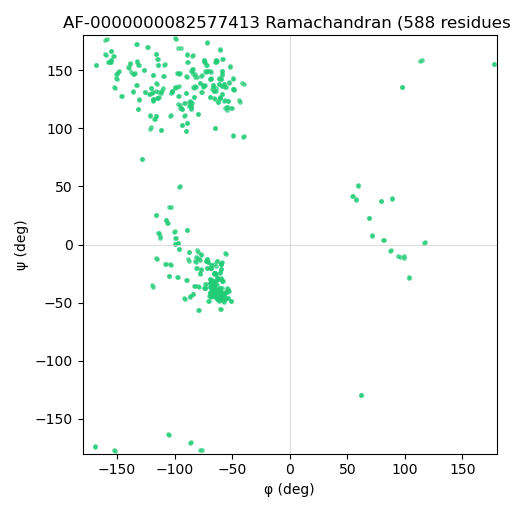ATOM 1382 N N . LEU A 1 179 ? 5.016 -27.625 -16.734 1 98.62 179 LEU A N 1
ATOM 1383 C CA . LEU A 1 179 ? 6.062 -27.531 -15.719 1 98.62 179 LEU A CA 1
ATOM 1384 C C . LEU A 1 179 ? 6.117 -28.797 -14.867 1 98.62 179 LEU A C 1
ATOM 1386 O O . LEU A 1 179 ? 5.121 -29.516 -14.75 1 98.62 179 LEU A O 1
ATOM 1390 N N . ASP A 1 180 ? 7.285 -29.078 -14.352 1 98.69 180 ASP A N 1
ATOM 1391 C CA . ASP A 1 180 ? 7.48 -30.109 -13.352 1 98.69 180 ASP A CA 1
ATOM 1392 C C . ASP A 1 180 ? 7.922 -29.516 -12.016 1 98.69 180 ASP A C 1
ATOM 1394 O O . ASP A 1 180 ? 8.445 -28.406 -11.969 1 98.69 180 ASP A O 1
ATOM 1398 N N . PRO A 1 181 ? 7.602 -30.297 -10.898 1 98.81 181 PRO A N 1
ATOM 1399 C CA . PRO A 1 181 ? 8.156 -29.828 -9.625 1 98.81 181 PRO A CA 1
ATOM 1400 C C . PRO A 1 181 ? 9.648 -29.5 -9.711 1 98.81 181 PRO A C 1
ATOM 1402 O O . PRO A 1 181 ? 10.422 -30.297 -10.266 1 98.81 181 PRO A O 1
ATOM 1405 N N . GLY A 1 182 ? 10 -28.344 -9.164 1 98.5 182 GLY A N 1
ATOM 1406 C CA . GLY A 1 182 ? 11.367 -27.859 -9.273 1 98.5 182 GLY A CA 1
ATOM 1407 C C . GLY A 1 182 ? 11.523 -26.75 -10.297 1 98.5 182 GLY A C 1
ATOM 1408 O O . GLY A 1 182 ? 12.469 -25.953 -10.234 1 98.5 182 GLY A O 1
ATOM 1409 N N . ASP A 1 183 ? 10.672 -26.734 -11.352 1 98.62 183 ASP A N 1
ATOM 1410 C CA . ASP A 1 183 ? 10.641 -25.641 -12.32 1 98.62 183 ASP A CA 1
ATOM 1411 C C . ASP A 1 183 ? 9.984 -24.391 -11.719 1 98.62 183 ASP A C 1
ATOM 1413 O O . ASP A 1 183 ? 9.266 -24.484 -10.727 1 98.62 183 ASP A O 1
ATOM 1417 N N . ALA A 1 184 ? 10.281 -23.25 -12.266 1 98.81 184 ALA A N 1
ATOM 1418 C CA . ALA A 1 184 ? 9.625 -21.984 -11.922 1 98.81 184 ALA A CA 1
ATOM 1419 C C . ALA A 1 184 ? 9.188 -21.234 -13.172 1 98.81 184 ALA A C 1
ATOM 1421 O O . ALA A 1 184 ? 9.977 -21.062 -14.102 1 98.81 184 ALA A O 1
ATOM 1422 N N . LEU A 1 185 ? 7.938 -20.906 -13.242 1 98.88 185 LEU A N 1
ATOM 1423 C CA . LEU A 1 185 ? 7.43 -20.016 -14.281 1 98.88 185 LEU A CA 1
ATOM 1424 C C . LEU A 1 185 ? 7.363 -18.578 -13.781 1 98.88 185 LEU A C 1
ATOM 1426 O O . LEU A 1 185 ? 6.68 -18.281 -12.797 1 98.88 185 LEU A O 1
ATOM 1430 N N . LEU A 1 186 ? 8.117 -17.672 -14.406 1 98.94 186 LEU A N 1
ATOM 1431 C CA . LEU A 1 186 ? 8.078 -16.234 -14.125 1 98.94 186 LEU A CA 1
ATOM 1432 C C . LEU A 1 186 ? 7.234 -15.5 -15.156 1 98.94 186 LEU A C 1
ATOM 1434 O O . LEU A 1 186 ? 7.332 -15.781 -16.359 1 98.94 186 LEU A O 1
ATOM 1438 N N . PHE A 1 187 ? 6.375 -14.594 -14.734 1 98.81 187 PHE A N 1
ATOM 1439 C CA . PHE A 1 187 ? 5.676 -13.766 -15.703 1 98.81 187 PHE A CA 1
ATOM 1440 C C . PHE A 1 187 ? 5.328 -12.406 -15.109 1 98.81 187 PHE A C 1
ATOM 1442 O O . PHE A 1 187 ? 5.07 -12.297 -13.914 1 98.81 187 PHE A O 1
ATOM 1449 N N . LEU A 1 188 ? 5.332 -11.383 -15.922 1 98.75 188 LEU A N 1
ATOM 1450 C CA . LEU A 1 188 ? 5.066 -10.008 -15.531 1 98.75 188 LEU A CA 1
ATOM 1451 C C . LEU A 1 188 ? 3.59 -9.812 -15.195 1 98.75 188 LEU A C 1
ATOM 1453 O O . LEU A 1 188 ? 2.729 -10.492 -15.75 1 98.75 188 LEU A O 1
ATOM 1457 N N . GLY A 1 189 ? 3.363 -8.883 -14.273 1 98.5 189 GLY A N 1
ATOM 1458 C CA . GLY A 1 189 ? 1.989 -8.555 -13.922 1 98.5 189 GLY A CA 1
ATOM 1459 C C . GLY A 1 189 ? 1.18 -8.047 -15.102 1 98.5 189 GLY A C 1
ATOM 1460 O O . GLY A 1 189 ? -0.05 -8.125 -15.094 1 98.5 189 GLY A O 1
ATOM 1461 N N . SER A 1 190 ? 1.824 -7.559 -16.125 1 97.69 190 SER A N 1
ATOM 1462 C CA . SER A 1 190 ? 1.183 -7 -17.312 1 97.69 190 SER A CA 1
ATOM 1463 C C . SER A 1 190 ? 0.898 -8.078 -18.344 1 97.69 190 SER A C 1
ATOM 1465 O O . SER A 1 190 ? 0.229 -7.824 -19.344 1 97.69 190 SER A O 1
ATOM 1467 N N . THR A 1 191 ? 1.354 -9.258 -18.109 1 97.25 191 THR A N 1
ATOM 1468 C CA . THR A 1 191 ? 1.135 -10.352 -19.047 1 97.25 191 THR A CA 1
ATOM 1469 C C . THR A 1 191 ? -0.239 -10.984 -18.828 1 97.25 191 THR A C 1
ATOM 1471 O O . THR A 1 191 ? -0.592 -11.344 -17.703 1 97.25 191 THR A O 1
ATOM 1474 N N . LEU A 1 192 ? -0.997 -11.078 -19.891 1 97.56 192 LEU A N 1
ATOM 1475 C CA . LEU A 1 192 ? -2.281 -11.766 -19.828 1 97.56 192 LEU A CA 1
ATOM 1476 C C . LEU A 1 192 ? -2.084 -13.25 -19.547 1 97.56 192 LEU A C 1
ATOM 1478 O O . LEU A 1 192 ? -1.217 -13.891 -20.141 1 97.56 192 LEU A O 1
ATOM 1482 N N . HIS A 1 193 ? -2.834 -13.766 -18.609 1 97.94 193 HIS A N 1
ATOM 1483 C CA . HIS A 1 193 ? -2.693 -15.156 -18.203 1 97.94 193 HIS A CA 1
ATOM 1484 C C . HIS A 1 193 ? -3.949 -15.648 -17.484 1 97.94 193 HIS A C 1
ATOM 1486 O O . HIS A 1 193 ? -4.898 -14.891 -17.281 1 97.94 193 HIS A O 1
ATOM 1492 N N . GLY A 1 194 ? -3.959 -16.875 -17.156 1 98.12 194 GLY A N 1
ATOM 1493 C CA . GLY A 1 194 ? -4.984 -17.484 -16.328 1 98.12 194 GLY A CA 1
ATOM 1494 C C . GLY A 1 194 ? -4.777 -18.984 -16.141 1 98.12 194 GLY A C 1
ATOM 1495 O O . GLY A 1 194 ? -4.105 -19.625 -16.953 1 98.12 194 GLY A O 1
ATOM 1496 N N . ALA A 1 195 ? -5.324 -19.5 -15.039 1 98.38 195 ALA A N 1
ATOM 1497 C CA . ALA A 1 195 ? -5.301 -20.938 -14.867 1 98.38 195 ALA A CA 1
ATOM 1498 C C . ALA A 1 195 ? -6.184 -21.625 -15.906 1 98.38 195 ALA A C 1
ATOM 1500 O O . ALA A 1 195 ? -7.273 -21.156 -16.219 1 98.38 195 ALA A O 1
ATOM 1501 N N . GLY A 1 196 ? -5.684 -22.703 -16.453 1 98.06 196 GLY A N 1
ATOM 1502 C CA . GLY A 1 196 ? -6.543 -23.562 -17.25 1 98.06 196 GLY A CA 1
ATOM 1503 C C . GLY A 1 196 ? -7.539 -24.344 -16.422 1 98.06 196 GLY A C 1
ATOM 1504 O O . GLY A 1 196 ? -7.531 -24.266 -15.188 1 98.06 196 GLY A O 1
ATOM 1505 N N . GLY A 1 197 ? -8.406 -25.047 -17.125 1 98.19 197 GLY A N 1
ATOM 1506 C CA . GLY A 1 197 ? -9.328 -25.938 -16.438 1 98.19 197 GLY A CA 1
ATOM 1507 C C . GLY A 1 197 ? -8.734 -27.297 -16.125 1 98.19 197 GLY A C 1
ATOM 1508 O O . GLY A 1 197 ? -7.887 -27.797 -16.875 1 98.19 197 GLY A O 1
ATOM 1509 N N . ASN A 1 198 ? -9.156 -27.844 -15.023 1 98.69 198 ASN A N 1
ATOM 1510 C CA . ASN A 1 198 ? -8.703 -29.188 -14.68 1 98.69 198 ASN A CA 1
ATOM 1511 C C . ASN A 1 198 ? -9.68 -30.25 -15.172 1 98.69 198 ASN A C 1
ATOM 1513 O O . ASN A 1 198 ? -10.656 -30.547 -14.492 1 98.69 198 ASN A O 1
ATOM 1517 N N . ARG A 1 199 ? -9.344 -30.875 -16.219 1 98.19 199 ARG A N 1
ATOM 1518 C CA . ARG A 1 199 ? -10.172 -31.922 -16.828 1 98.19 199 ARG A CA 1
ATOM 1519 C C . ARG A 1 199 ? -9.664 -33.312 -16.438 1 98.19 199 ARG A C 1
ATOM 1521 O O . ARG A 1 199 ? -10.18 -34.312 -16.938 1 98.19 199 ARG A O 1
ATOM 1528 N N . SER A 1 200 ? -8.695 -33.344 -15.703 1 98.25 200 SER A N 1
ATOM 1529 C CA . SER A 1 200 ? -8.141 -34.625 -15.234 1 98.25 200 SER A CA 1
ATOM 1530 C C . SER A 1 200 ? -8.859 -35.094 -13.977 1 98.25 200 SER A C 1
ATOM 1532 O O . SER A 1 200 ? -9.906 -34.562 -13.609 1 98.25 200 SER A O 1
ATOM 1534 N N . PHE A 1 201 ? -8.281 -36.188 -13.352 1 98.12 201 PHE A N 1
ATOM 1535 C CA . PHE A 1 201 ? -8.891 -36.75 -12.164 1 98.12 201 PHE A CA 1
ATOM 1536 C C . PHE A 1 201 ? -8.016 -36.531 -10.938 1 98.12 201 PHE A C 1
ATOM 1538 O O . PHE A 1 201 ? -8.305 -37.031 -9.852 1 98.12 201 PHE A O 1
ATOM 1545 N N . THR A 1 202 ? -6.957 -35.75 -11.125 1 98 202 THR A N 1
ATOM 1546 C CA . THR A 1 202 ? -6.035 -35.5 -10.023 1 98 202 THR A CA 1
ATOM 1547 C C . THR A 1 202 ? -6.062 -34.031 -9.633 1 98 202 THR A C 1
ATOM 1549 O O . THR A 1 202 ? -6.527 -33.188 -10.398 1 98 202 THR A O 1
ATOM 1552 N N . VAL A 1 203 ? -5.625 -33.75 -8.422 1 98.75 203 VAL A N 1
ATOM 1553 C CA . VAL A 1 203 ? -5.543 -32.375 -7.941 1 98.75 203 VAL A CA 1
ATOM 1554 C C . VAL A 1 203 ? -4.199 -31.766 -8.344 1 98.75 203 VAL A C 1
ATOM 1556 O O . VAL A 1 203 ? -3.145 -32.344 -8.086 1 98.75 203 VAL A O 1
ATOM 1559 N N . ARG A 1 204 ? -4.219 -30.734 -9.008 1 98.69 204 ARG A N 1
ATOM 1560 C CA . ARG A 1 204 ? -3.004 -29.984 -9.336 1 98.69 204 ARG A CA 1
ATOM 1561 C C . ARG A 1 204 ? -2.662 -28.984 -8.234 1 98.69 204 ARG A C 1
ATOM 1563 O O . ARG A 1 204 ? -3.447 -28.078 -7.945 1 98.69 204 ARG A O 1
ATOM 1570 N N . ARG A 1 205 ? -1.52 -29.094 -7.613 1 98.88 205 ARG A N 1
ATOM 1571 C CA . ARG A 1 205 ? -1.126 -28.234 -6.496 1 98.88 205 ARG A CA 1
ATOM 1572 C C . ARG A 1 205 ? 0.122 -27.438 -6.84 1 98.88 205 ARG A C 1
ATOM 1574 O O . ARG A 1 205 ? 0.99 -27.906 -7.578 1 98.88 205 ARG A O 1
ATOM 1581 N N . GLY A 1 206 ? 0.204 -26.266 -6.352 1 98.81 206 GLY A N 1
ATOM 1582 C CA . GLY A 1 206 ? 1.373 -25.406 -6.469 1 98.81 206 GLY A CA 1
ATOM 1583 C C . GLY A 1 206 ? 1.303 -24.172 -5.578 1 98.81 206 GLY A C 1
ATOM 1584 O O . GLY A 1 206 ? 0.447 -24.094 -4.695 1 98.81 206 GLY A O 1
ATOM 1585 N N . ALA A 1 207 ? 2.262 -23.344 -5.758 1 98.88 207 ALA A N 1
ATOM 1586 C CA . ALA A 1 207 ? 2.299 -22.062 -5.055 1 98.88 207 ALA A CA 1
ATOM 1587 C C . ALA A 1 207 ? 2.66 -20.922 -6.008 1 98.88 207 ALA A C 1
ATOM 1589 O O . ALA A 1 207 ? 3.379 -21.125 -6.988 1 98.88 207 ALA A O 1
ATOM 1590 N N . ILE A 1 208 ? 2.139 -19.828 -5.742 1 98.88 208 ILE A N 1
ATOM 1591 C CA . ILE A 1 208 ? 2.561 -18.609 -6.41 1 98.88 208 ILE A CA 1
ATOM 1592 C C . ILE A 1 208 ? 3.207 -17.656 -5.398 1 98.88 208 ILE A C 1
ATOM 1594 O O . ILE A 1 208 ? 2.684 -17.469 -4.301 1 98.88 208 ILE A O 1
ATOM 1598 N N . VAL A 1 209 ? 4.363 -17.219 -5.648 1 98.88 209 VAL A N 1
ATOM 1599 C CA . VAL A 1 209 ? 5.066 -16.141 -4.965 1 98.88 209 VAL A CA 1
ATOM 1600 C C . VAL A 1 209 ? 5.176 -14.922 -5.891 1 98.88 209 VAL A C 1
ATOM 1602 O O . VAL A 1 209 ? 5.449 -15.062 -7.082 1 98.88 209 VAL A O 1
ATOM 1605 N N . SER A 1 210 ? 4.898 -13.781 -5.367 1 98.81 210 SER A N 1
ATOM 1606 C CA . SER A 1 210 ? 5.004 -12.602 -6.215 1 98.81 210 SER A CA 1
ATOM 1607 C C . SER A 1 210 ? 5.656 -11.438 -5.469 1 98.81 210 SER A C 1
ATOM 1609 O O . SER A 1 210 ? 5.531 -11.328 -4.246 1 98.81 210 SER A O 1
ATOM 1611 N N . TYR A 1 211 ? 6.344 -10.656 -6.203 1 98.94 211 TYR A N 1
ATOM 1612 C CA . TYR A 1 211 ? 6.996 -9.438 -5.738 1 98.94 211 TYR A CA 1
ATOM 1613 C C . TYR A 1 211 ? 6.398 -8.211 -6.418 1 98.94 211 TYR A C 1
ATOM 1615 O O . TYR A 1 211 ? 6.109 -8.234 -7.617 1 98.94 211 TYR A O 1
ATOM 1623 N N . CYS A 1 212 ? 6.207 -7.176 -5.668 1 98.88 212 CYS A N 1
ATOM 1624 C CA . CYS A 1 212 ? 5.645 -5.965 -6.258 1 98.88 212 CYS A CA 1
ATOM 1625 C C . CYS A 1 212 ? 6.438 -4.734 -5.832 1 98.88 212 CYS A C 1
ATOM 1627 O O . CYS A 1 212 ? 7.391 -4.844 -5.059 1 98.88 212 CYS A O 1
ATOM 1629 N N . LEU A 1 213 ? 6.102 -3.609 -6.438 1 98.81 213 LEU A N 1
ATOM 1630 C CA . LEU A 1 213 ? 6.734 -2.34 -6.094 1 98.81 213 LEU A CA 1
ATOM 1631 C C . LEU A 1 213 ? 6.477 -1.984 -4.633 1 98.81 213 LEU A C 1
ATOM 1633 O O . LEU A 1 213 ? 5.371 -2.191 -4.125 1 98.81 213 LEU A O 1
ATOM 1637 N N . GLY A 1 214 ? 7.473 -1.405 -3.984 1 98.75 214 GLY A N 1
ATOM 1638 C CA . GLY A 1 214 ? 7.457 -1.234 -2.539 1 98.75 214 GLY A CA 1
ATOM 1639 C C . GLY A 1 214 ? 6.469 -0.18 -2.076 1 98.75 214 GLY A C 1
ATOM 1640 O O . GLY A 1 214 ? 6.152 -0.098 -0.887 1 98.75 214 GLY A O 1
ATOM 1641 N N . TRP A 1 215 ? 5.945 0.623 -2.996 1 98.69 215 TRP A N 1
ATOM 1642 C CA . TRP A 1 215 ? 5.055 1.712 -2.615 1 98.69 215 TRP A CA 1
ATOM 1643 C C . TRP A 1 215 ? 3.594 1.313 -2.812 1 98.69 215 TRP A C 1
ATOM 1645 O O . TRP A 1 215 ? 2.689 2.125 -2.605 1 98.69 215 TRP A O 1
ATOM 1655 N N . LEU A 1 216 ? 3.354 0.056 -3.168 1 98.75 216 LEU A N 1
ATOM 1656 C CA . LEU A 1 216 ? 2.012 -0.457 -3.416 1 98.75 216 LEU A CA 1
ATOM 1657 C C . LEU A 1 216 ? 1.469 -1.18 -2.188 1 98.75 216 LEU A C 1
ATOM 1659 O O . LEU A 1 216 ? 2.232 -1.78 -1.429 1 98.75 216 LEU A O 1
ATOM 1663 N N . LYS A 1 217 ? 0.136 -1.116 -1.984 1 98.69 217 LYS A N 1
ATOM 1664 C CA . LYS A 1 217 ? -0.524 -2.092 -1.122 1 98.69 217 LYS A CA 1
ATOM 1665 C C . LYS A 1 217 ? -0.373 -3.506 -1.677 1 98.69 217 LYS A C 1
ATOM 1667 O O . LYS A 1 217 ? -0.687 -3.758 -2.842 1 98.69 217 LYS A O 1
ATOM 1672 N N . PRO A 1 218 ? 0.188 -4.391 -0.907 1 98.75 218 PRO A N 1
ATOM 1673 C CA . PRO A 1 218 ? 0.338 -5.75 -1.429 1 98.75 218 PRO A CA 1
ATOM 1674 C C . PRO A 1 218 ? -0.982 -6.516 -1.463 1 98.75 218 PRO A C 1
ATOM 1676 O O . PRO A 1 218 ? -1.926 -6.16 -0.753 1 98.75 218 PRO A O 1
ATOM 1679 N N . TYR A 1 219 ? -1.03 -7.527 -2.285 1 98.81 219 TYR A N 1
ATOM 1680 C CA . TYR A 1 219 ? -2.186 -8.406 -2.4 1 98.81 219 TYR A CA 1
ATOM 1681 C C . TYR A 1 219 ? -2.479 -9.102 -1.073 1 98.81 219 TYR A C 1
ATOM 1683 O O . TYR A 1 219 ? -3.615 -9.078 -0.595 1 98.81 219 TYR A O 1
ATOM 1691 N N . GLU A 1 220 ? -1.54 -9.789 -0.504 1 98.62 220 GLU A N 1
ATOM 1692 C CA . GLU A 1 220 ? -1.577 -10.312 0.857 1 98.62 220 GLU A CA 1
ATOM 1693 C C . GLU A 1 220 ? -1.11 -9.266 1.865 1 98.62 220 GLU A C 1
ATOM 1695 O O . GLU A 1 220 ? -0.024 -8.695 1.724 1 98.62 220 GLU A O 1
ATOM 1700 N N . ASN A 1 221 ? -1.95 -8.93 2.824 1 98.44 221 ASN A N 1
ATOM 1701 C CA . ASN A 1 221 ? -1.551 -7.973 3.854 1 98.44 221 ASN A CA 1
ATOM 1702 C C . ASN A 1 221 ? -0.412 -8.516 4.711 1 98.44 221 ASN A C 1
ATOM 1704 O O . ASN A 1 221 ? -0.648 -9.258 5.668 1 98.44 221 ASN A O 1
ATOM 1708 N N . GLN A 1 222 ? 0.774 -8.102 4.438 1 98.38 222 GLN A N 1
ATOM 1709 C CA . GLN A 1 222 ? 1.989 -8.695 4.984 1 98.38 222 GLN A CA 1
ATOM 1710 C C . GLN A 1 222 ? 2.045 -8.531 6.5 1 98.38 222 GLN A C 1
ATOM 1712 O O . GLN A 1 222 ? 2.449 -9.453 7.215 1 98.38 222 GLN A O 1
ATOM 1717 N N . TRP A 1 223 ? 1.637 -7.441 7.008 1 98.5 223 TRP A N 1
ATOM 1718 C CA . TRP A 1 223 ? 1.792 -7.109 8.422 1 98.5 223 TRP A CA 1
ATOM 1719 C C . TRP A 1 223 ? 0.756 -7.84 9.273 1 98.5 223 TRP A C 1
ATOM 1721 O O . TRP A 1 223 ? 0.966 -8.055 10.469 1 98.5 223 TRP A O 1
ATOM 1731 N N . LEU A 1 224 ? -0.338 -8.18 8.641 1 97.81 224 LEU A N 1
ATOM 1732 C CA . LEU A 1 224 ? -1.308 -9.055 9.297 1 97.81 224 LEU A CA 1
ATOM 1733 C C . LEU A 1 224 ? -0.905 -10.516 9.164 1 97.81 224 LEU A C 1
ATOM 1735 O O . LEU A 1 224 ? -1.102 -11.305 10.086 1 97.81 224 LEU A O 1
ATOM 1739 N N . ALA A 1 225 ? -0.315 -10.906 8.023 1 97.88 225 ALA A N 1
ATOM 1740 C CA . ALA A 1 225 ? 0.129 -12.273 7.773 1 97.88 225 ALA A CA 1
ATOM 1741 C C . ALA A 1 225 ? 1.329 -12.625 8.648 1 97.88 225 ALA A C 1
ATOM 1743 O O . ALA A 1 225 ? 1.427 -13.75 9.156 1 97.88 225 ALA A O 1
ATOM 1744 N N . TYR A 1 226 ? 2.242 -11.688 8.773 1 98.38 226 TYR A N 1
ATOM 1745 C CA . TYR A 1 226 ? 3.48 -11.883 9.523 1 98.38 226 TYR A CA 1
ATOM 1746 C C . TYR A 1 226 ? 3.686 -10.758 10.531 1 98.38 226 TYR A C 1
ATOM 1748 O O . TYR A 1 226 ? 4.578 -9.922 10.367 1 98.38 226 TYR A O 1
ATOM 1756 N N . PRO A 1 227 ? 2.916 -10.766 11.602 1 97.69 227 PRO A N 1
ATOM 1757 C CA . PRO A 1 227 ? 3.045 -9.727 12.625 1 97.69 227 PRO A CA 1
ATOM 1758 C C . PRO A 1 227 ? 4.434 -9.695 13.266 1 97.69 227 PRO A C 1
ATOM 1760 O O . PRO A 1 227 ? 5.242 -10.602 13.039 1 97.69 227 PRO A O 1
ATOM 1763 N N . PRO A 1 228 ? 4.742 -8.633 14.023 1 97.12 228 PRO A N 1
ATOM 1764 C CA . PRO A 1 228 ? 6.09 -8.43 14.562 1 97.12 228 PRO A CA 1
ATOM 1765 C C . PRO A 1 228 ? 6.602 -9.641 15.344 1 97.12 228 PRO A C 1
ATOM 1767 O O . PRO A 1 228 ? 7.777 -10 15.227 1 97.12 228 PRO A O 1
ATOM 1770 N N . GLU A 1 229 ? 5.762 -10.289 16.078 1 96.44 229 GLU A N 1
ATOM 1771 C CA . GLU A 1 229 ? 6.184 -11.414 16.922 1 96.44 229 GLU A CA 1
ATOM 1772 C C . GLU A 1 229 ? 6.668 -12.586 16.062 1 96.44 229 GLU A C 1
ATOM 1774 O O . GLU A 1 229 ? 7.488 -13.391 16.516 1 96.44 229 GLU A O 1
ATOM 1779 N N . MET A 1 230 ? 6.211 -12.656 14.898 1 97.44 230 MET A N 1
ATOM 1780 C CA . MET A 1 230 ? 6.66 -13.68 13.961 1 97.44 230 MET A CA 1
ATOM 1781 C C . MET A 1 230 ? 7.848 -13.188 13.141 1 97.44 230 MET A C 1
ATOM 1783 O O . MET A 1 230 ? 8.867 -13.867 13.039 1 97.44 230 MET A O 1
ATOM 1787 N N . ALA A 1 231 ? 7.742 -11.977 12.625 1 98.12 231 ALA A N 1
ATOM 1788 C CA . ALA A 1 231 ? 8.727 -11.422 11.695 1 98.12 231 ALA A CA 1
ATOM 1789 C C . ALA A 1 231 ? 10.078 -11.234 12.367 1 98.12 231 ALA A C 1
ATOM 1791 O O . ALA A 1 231 ? 11.117 -11.234 11.703 1 98.12 231 ALA A O 1
ATOM 1792 N N . ARG A 1 232 ? 10.055 -11.078 13.719 1 97.25 232 ARG A N 1
ATOM 1793 C CA . ARG A 1 232 ? 11.312 -10.859 14.438 1 97.25 232 ARG A CA 1
ATOM 1794 C C . ARG A 1 232 ? 12.227 -12.07 14.32 1 97.25 232 ARG A C 1
ATOM 1796 O O . ARG A 1 232 ? 13.43 -11.969 14.57 1 97.25 232 ARG A O 1
ATOM 1803 N N . HIS A 1 233 ? 11.656 -13.195 13.961 1 97.5 233 HIS A N 1
ATOM 1804 C CA . HIS A 1 233 ? 12.445 -14.422 13.867 1 97.5 233 HIS A CA 1
ATOM 1805 C C . HIS A 1 233 ? 12.906 -14.672 12.438 1 97.5 233 HIS A C 1
ATOM 1807 O O . HIS A 1 233 ? 13.633 -15.633 12.172 1 97.5 233 HIS A O 1
ATOM 1813 N N . PHE A 1 234 ? 12.5 -13.859 11.5 1 98.25 234 PHE A N 1
ATOM 1814 C CA . PHE A 1 234 ? 12.984 -13.961 10.125 1 98.25 234 PHE A CA 1
ATOM 1815 C C . PHE A 1 234 ? 14.391 -13.391 10.008 1 98.25 234 PHE A C 1
ATOM 1817 O O . PHE A 1 234 ? 14.758 -12.453 10.719 1 98.25 234 PHE A O 1
ATOM 1824 N N . PRO A 1 235 ? 15.227 -14.031 9.086 1 97.94 235 PRO A N 1
ATOM 1825 C CA . PRO A 1 235 ? 16.438 -13.289 8.711 1 97.94 235 PRO A CA 1
ATOM 1826 C C . PRO A 1 235 ? 16.125 -11.867 8.258 1 97.94 235 PRO A C 1
ATOM 1828 O O . PRO A 1 235 ? 15.055 -11.602 7.715 1 97.94 235 PRO A O 1
ATOM 1831 N N . LYS A 1 236 ? 17.062 -10.969 8.406 1 97.75 236 LYS A N 1
ATOM 1832 C CA . LYS A 1 236 ? 16.891 -9.539 8.172 1 97.75 236 LYS A CA 1
ATOM 1833 C C . LYS A 1 236 ? 16.328 -9.273 6.773 1 97.75 236 LYS A C 1
ATOM 1835 O O . LYS A 1 236 ? 15.359 -8.531 6.617 1 97.75 236 LYS A O 1
ATOM 1840 N N . GLU A 1 237 ? 16.859 -9.906 5.762 1 98.25 237 GLU A N 1
ATOM 1841 C CA . GLU A 1 237 ? 16.469 -9.656 4.383 1 98.25 237 GLU A CA 1
ATOM 1842 C C . GLU A 1 237 ? 15.031 -10.125 4.137 1 98.25 237 GLU A C 1
ATOM 1844 O O . GLU A 1 237 ? 14.289 -9.492 3.377 1 98.25 237 GLU A O 1
ATOM 1849 N N . LEU A 1 238 ? 14.688 -11.273 4.746 1 98.75 238 LEU A N 1
ATOM 1850 C CA . LEU A 1 238 ? 13.32 -11.758 4.621 1 98.75 238 LEU A CA 1
ATOM 1851 C C . LEU A 1 238 ? 12.344 -10.82 5.332 1 98.75 238 LEU A C 1
ATOM 1853 O O . LEU A 1 238 ? 11.273 -10.516 4.805 1 98.75 238 LEU A O 1
ATOM 1857 N N . ALA A 1 239 ? 12.711 -10.344 6.527 1 98.75 239 ALA A N 1
ATOM 1858 C CA . ALA A 1 239 ? 11.875 -9.391 7.25 1 98.75 239 ALA A CA 1
ATOM 1859 C C . ALA A 1 239 ? 11.664 -8.117 6.434 1 98.75 239 ALA A C 1
ATOM 1861 O O . ALA A 1 239 ? 10.555 -7.574 6.402 1 98.75 239 ALA A O 1
ATOM 1862 N N . GLN A 1 240 ? 12.727 -7.664 5.812 1 98.69 240 GLN A N 1
ATOM 1863 C CA . GLN A 1 240 ? 12.625 -6.492 4.953 1 98.69 240 GLN A CA 1
ATOM 1864 C C . GLN A 1 240 ? 11.672 -6.742 3.785 1 98.69 240 GLN A C 1
ATOM 1866 O O . GLN A 1 240 ? 10.828 -5.898 3.471 1 98.69 240 GLN A O 1
ATOM 1871 N N . LEU A 1 241 ? 11.75 -7.914 3.234 1 98.81 241 LEU A N 1
ATOM 1872 C CA . LEU A 1 241 ? 10.961 -8.258 2.057 1 98.81 241 LEU A CA 1
ATOM 1873 C C . LEU A 1 241 ? 9.484 -8.359 2.408 1 98.81 241 LEU A C 1
ATOM 1875 O O . LEU A 1 241 ? 8.617 -8.031 1.588 1 98.81 241 LEU A O 1
ATOM 1879 N N . VAL A 1 242 ? 9.148 -8.805 3.652 1 98.5 242 VAL A N 1
ATOM 1880 C CA . VAL A 1 242 ? 7.746 -8.945 4.023 1 98.5 242 VAL A CA 1
ATOM 1881 C C . VAL A 1 242 ? 7.234 -7.641 4.625 1 98.5 242 VAL A C 1
ATOM 1883 O O . VAL A 1 242 ? 6.195 -7.617 5.289 1 98.5 242 VAL A O 1
ATOM 1886 N N . GLY A 1 243 ? 7.961 -6.562 4.504 1 97.56 243 GLY A N 1
ATOM 1887 C CA . GLY A 1 243 ? 7.363 -5.262 4.762 1 97.56 243 GLY A CA 1
ATOM 1888 C C . GLY A 1 243 ? 7.996 -4.535 5.934 1 97.56 243 GLY A C 1
ATOM 1889 O O . GLY A 1 243 ? 7.562 -3.441 6.301 1 97.56 243 GLY A O 1
ATOM 1890 N N . TYR A 1 244 ? 8.992 -5.051 6.59 1 98.44 244 TYR A N 1
ATOM 1891 C CA . TYR A 1 244 ? 9.602 -4.379 7.73 1 98.44 244 TYR A CA 1
ATOM 1892 C C . TYR A 1 244 ? 10.82 -3.57 7.301 1 98.44 244 TYR A C 1
ATOM 1894 O O . TYR A 1 244 ? 11.891 -3.67 7.914 1 98.44 244 TYR A O 1
ATOM 1902 N N . ARG A 1 245 ? 10.594 -2.812 6.332 1 98.25 245 ARG A N 1
ATOM 1903 C CA . ARG A 1 245 ? 11.484 -1.801 5.766 1 98.25 245 ARG A CA 1
ATOM 1904 C C . ARG A 1 245 ? 10.688 -0.662 5.141 1 98.25 245 ARG A C 1
ATOM 1906 O O . ARG A 1 245 ? 9.633 -0.89 4.543 1 98.25 245 ARG A O 1
ATOM 1913 N N . GLN A 1 246 ? 11.164 0.567 5.258 1 98.38 246 GLN A N 1
ATOM 1914 C CA . GLN A 1 246 ? 10.508 1.708 4.633 1 98.38 246 GLN A CA 1
ATOM 1915 C C . GLN A 1 246 ? 10.82 1.776 3.141 1 98.38 246 GLN A C 1
ATOM 1917 O O . GLN A 1 246 ? 11.93 1.433 2.721 1 98.38 246 GLN A O 1
ATOM 1922 N N . HIS A 1 247 ? 9.867 2.078 2.408 1 98.75 247 HIS A N 1
ATOM 1923 C CA . HIS A 1 247 ? 10.109 2.51 1.036 1 98.75 247 HIS A CA 1
ATOM 1924 C C . HIS A 1 247 ? 10.391 4.008 0.97 1 98.75 247 HIS A C 1
ATOM 1926 O O . HIS A 1 247 ? 9.531 4.82 1.321 1 98.75 247 HIS A O 1
ATOM 1932 N N . ARG A 1 248 ? 11.547 4.402 0.553 1 98.38 248 ARG A N 1
ATOM 1933 C CA . ARG A 1 248 ? 11.914 5.812 0.541 1 98.38 248 ARG A CA 1
ATOM 1934 C C . ARG A 1 248 ? 11.203 6.555 -0.589 1 98.38 248 ARG A C 1
ATOM 1936 O O . ARG A 1 248 ? 11.055 6.02 -1.69 1 98.38 248 ARG A O 1
ATOM 1943 N N . PRO A 1 249 ? 10.656 7.777 -0.332 1 98.31 249 PRO A N 1
ATOM 1944 C CA . PRO A 1 249 ? 10.938 8.531 0.891 1 98.31 249 PRO A CA 1
ATOM 1945 C C . PRO A 1 249 ? 9.883 8.32 1.974 1 98.31 249 PRO A C 1
ATOM 1947 O O . PRO A 1 249 ? 8.703 8.609 1.756 1 98.31 249 PRO A O 1
ATOM 1950 N N . ASN A 1 250 ? 10.102 7.832 3.17 1 98.19 250 ASN A N 1
ATOM 1951 C CA . ASN A 1 250 ? 9.398 7.859 4.449 1 98.19 250 ASN A CA 1
ATOM 1952 C C . ASN A 1 250 ? 8.141 6.992 4.422 1 98.19 250 ASN A C 1
ATOM 1954 O O . ASN A 1 250 ? 7.355 7.004 5.367 1 98.19 250 ASN A O 1
ATOM 1958 N N . LEU A 1 251 ? 7.91 6.211 3.352 1 98.69 251 LEU A N 1
ATOM 1959 C CA . LEU A 1 251 ? 6.656 5.488 3.143 1 98.69 251 LEU A CA 1
ATOM 1960 C C . LEU A 1 251 ? 6.641 4.191 3.943 1 98.69 251 LEU A C 1
ATOM 1962 O O . LEU A 1 251 ? 7.621 3.439 3.939 1 98.69 251 LEU A O 1
ATOM 1966 N N . GLY A 1 252 ? 5.477 3.941 4.602 1 98.5 252 GLY A N 1
ATOM 1967 C CA . GLY A 1 252 ? 5.277 2.709 5.348 1 98.5 252 GLY A CA 1
ATOM 1968 C C . GLY A 1 252 ? 5.934 2.725 6.715 1 98.5 252 GLY A C 1
ATOM 1969 O O . GLY A 1 252 ? 6.488 1.717 7.156 1 98.5 252 GLY A O 1
ATOM 1970 N N . ASN A 1 253 ? 5.949 3.855 7.438 1 98.44 253 ASN A N 1
ATOM 1971 C CA . ASN A 1 253 ? 6.672 3.982 8.703 1 98.44 253 ASN A CA 1
ATOM 1972 C C . ASN A 1 253 ? 5.805 3.572 9.891 1 98.44 253 ASN A C 1
ATOM 1974 O O . ASN A 1 253 ? 4.586 3.434 9.75 1 98.44 253 ASN A O 1
ATOM 1978 N N . TYR A 1 254 ? 6.414 3.334 11.016 1 97.38 254 TYR A N 1
ATOM 1979 C CA . TYR A 1 254 ? 5.82 3.223 12.344 1 97.38 254 TYR A CA 1
ATOM 1980 C C . TYR A 1 254 ? 6.359 4.305 13.273 1 97.38 254 TYR A C 1
ATOM 1982 O O . TYR A 1 254 ? 7.523 4.262 13.672 1 97.38 254 TYR A O 1
ATOM 1990 N N . GLU A 1 255 ? 5.539 5.262 13.578 1 95.56 255 GLU A N 1
ATOM 1991 C CA . GLU A 1 255 ? 5.918 6.383 14.43 1 95.56 255 GLU A CA 1
ATOM 1992 C C . GLU A 1 255 ? 7.117 7.133 13.859 1 95.56 255 GLU A C 1
ATOM 1994 O O . GLU A 1 255 ? 8.055 7.469 14.586 1 95.56 255 GLU A O 1
ATOM 1999 N N . GLY A 1 256 ? 7.078 7.23 12.57 1 96.94 256 GLY A N 1
ATOM 2000 C CA . GLY A 1 256 ? 8.086 8.031 11.891 1 96.94 256 GLY A CA 1
ATOM 2001 C C . GLY A 1 256 ? 9.391 7.285 11.68 1 96.94 256 GLY A C 1
ATOM 2002 O O . GLY A 1 256 ? 10.359 7.859 11.18 1 96.94 256 GLY A O 1
ATOM 2003 N N . GLN A 1 257 ? 9.445 6.062 12.039 1 97.25 257 GLN A N 1
ATOM 2004 C CA . GLN A 1 257 ? 10.656 5.27 11.852 1 97.25 257 GLN A CA 1
ATOM 2005 C C . GLN A 1 257 ? 10.367 4.02 11.023 1 97.25 257 GLN A C 1
ATOM 2007 O O . GLN A 1 257 ? 9.211 3.707 10.742 1 97.25 257 GLN A O 1
ATOM 2012 N N . CYS A 1 258 ? 11.461 3.369 10.641 1 97.56 258 CYS A N 1
ATOM 2013 C CA . CYS A 1 258 ? 11.32 2.08 9.977 1 97.56 258 CYS A CA 1
ATOM 2014 C C . CYS A 1 258 ? 10.586 1.085 10.859 1 97.56 258 CYS A C 1
ATOM 2016 O O . CYS A 1 258 ? 10.852 0.996 12.055 1 97.56 258 CYS A O 1
ATOM 2018 N N . PRO A 1 259 ? 9.656 0.35 10.266 1 97.38 259 PRO A N 1
ATOM 2019 C CA . PRO A 1 259 ? 8.891 -0.601 11.078 1 97.38 259 PRO A CA 1
ATOM 2020 C C . PRO A 1 259 ? 9.766 -1.701 11.68 1 97.38 259 PRO A C 1
ATOM 2022 O O . PRO A 1 259 ? 9.328 -2.414 12.586 1 97.38 259 PRO A O 1
ATOM 2025 N N . SER A 1 260 ? 11 -1.869 11.219 1 97.31 260 SER A N 1
ATOM 2026 C CA . SER A 1 260 ? 11.914 -2.859 11.781 1 97.31 260 SER A CA 1
ATOM 2027 C C . SER A 1 260 ? 12.172 -2.6 13.258 1 97.31 260 SER A C 1
ATOM 2029 O O . SER A 1 260 ? 12.648 -3.48 13.977 1 97.31 260 SER A O 1
ATOM 2031 N N . VAL A 1 261 ? 11.859 -1.396 13.75 1 96.12 261 VAL A N 1
ATOM 2032 C CA . VAL A 1 261 ? 12.016 -1.065 15.164 1 96.12 261 VAL A CA 1
ATOM 2033 C C . VAL A 1 261 ? 11.148 -1.994 16.016 1 96.12 261 VAL A C 1
ATOM 2035 O O . VAL A 1 261 ? 11.445 -2.236 17.188 1 96.12 261 VAL A O 1
ATOM 2038 N N . LEU A 1 262 ? 10.109 -2.543 15.43 1 96.44 262 LEU A N 1
ATOM 2039 C CA . LEU A 1 262 ? 9.18 -3.404 16.156 1 96.44 262 LEU A CA 1
ATOM 2040 C C . LEU A 1 262 ? 9.734 -4.82 16.281 1 96.44 262 LEU A C 1
ATOM 2042 O O . LEU A 1 262 ? 9.164 -5.656 16.984 1 96.44 262 LEU A O 1
ATOM 2046 N N . LEU A 1 263 ? 10.82 -5.117 15.531 1 96.69 263 LEU A N 1
ATOM 2047 C CA . LEU A 1 263 ? 11.391 -6.453 15.555 1 96.69 263 LEU A CA 1
ATOM 2048 C C . LEU A 1 263 ? 12.414 -6.59 16.688 1 96.69 263 LEU A C 1
ATOM 2050 O O . LEU A 1 263 ? 12.867 -7.695 16.984 1 96.69 263 LEU A O 1
ATOM 2054 N N . GLN A 1 264 ? 12.758 -5.488 17.156 1 90.25 264 GLN A N 1
ATOM 2055 C CA . GLN A 1 264 ? 13.68 -5.453 18.281 1 90.25 264 GLN A CA 1
ATOM 2056 C C . GLN A 1 264 ? 12.922 -5.371 19.609 1 90.25 264 GLN A C 1
ATOM 2058 O O . GLN A 1 264 ? 11.695 -5.281 19.625 1 90.25 264 GLN A O 1
ATOM 2063 N N . ASP A 1 265 ? 13.664 -5.555 20.594 1 78.75 265 ASP A N 1
ATOM 2064 C CA . ASP A 1 265 ? 13.008 -5.371 21.891 1 78.75 265 ASP A CA 1
ATOM 2065 C C . ASP A 1 265 ? 12.414 -3.969 22 1 78.75 265 ASP A C 1
ATOM 2067 O O . ASP A 1 265 ? 13 -2.996 21.531 1 78.75 265 ASP A O 1
ATOM 2071 N N . LYS A 1 266 ? 11.156 -4.027 22.25 1 66.06 266 LYS A N 1
ATOM 2072 C CA . LYS A 1 266 ? 10.383 -2.793 22.297 1 66.06 266 LYS A CA 1
ATOM 2073 C C . LYS A 1 266 ? 11.125 -1.714 23.078 1 66.06 266 LYS A C 1
ATOM 2075 O O . LYS A 1 266 ? 11.578 -1.952 24.203 1 66.06 266 LYS A O 1
ATOM 2080 N N . PRO A 1 267 ? 11.266 -0.617 22.297 1 61.88 267 PRO A N 1
ATOM 2081 C CA . PRO A 1 267 ? 11.836 0.463 23.109 1 61.88 267 PRO A CA 1
ATOM 2082 C C . PRO A 1 267 ? 10.914 0.894 24.25 1 61.88 267 PRO A C 1
ATOM 2084 O O . PRO A 1 267 ? 9.688 0.814 24.125 1 61.88 267 PRO A O 1
ATOM 2087 N N . ALA A 1 268 ? 11.305 1.088 25.438 1 59 268 ALA A N 1
ATOM 2088 C CA . ALA A 1 268 ? 10.594 1.453 26.656 1 59 268 ALA A CA 1
ATOM 2089 C C . ALA A 1 268 ? 9.82 2.754 26.484 1 59 268 ALA A C 1
ATOM 2091 O O . ALA A 1 268 ? 8.844 3.008 27.188 1 59 268 ALA A O 1
ATOM 2092 N N . GLY A 1 269 ? 10 3.494 25.281 1 73.88 269 GLY A N 1
ATOM 2093 C CA . GLY A 1 269 ? 9.367 4.805 25.25 1 73.88 269 GLY A CA 1
ATOM 2094 C C . GLY A 1 269 ? 9 5.25 23.844 1 73.88 269 GLY A C 1
ATOM 2095 O O . GLY A 1 269 ? 8.93 4.434 22.922 1 73.88 269 GLY A O 1
ATOM 2096 N N . THR A 1 270 ? 8.477 6.5 23.859 1 87.56 270 THR A N 1
ATOM 2097 C CA . THR A 1 270 ? 8.164 7.137 22.594 1 87.56 270 THR A CA 1
ATOM 2098 C C . THR A 1 270 ? 9.43 7.309 21.75 1 87.56 270 THR A C 1
ATOM 2100 O O . THR A 1 270 ? 10.508 7.566 22.281 1 87.56 270 THR A O 1
ATOM 2103 N N . ILE A 1 271 ? 9.281 7.051 20.516 1 92.62 271 ILE A N 1
ATOM 2104 C CA . ILE A 1 271 ? 10.43 7.191 19.625 1 92.62 271 ILE A CA 1
ATOM 2105 C C . ILE A 1 271 ? 10.227 8.391 18.703 1 92.62 271 ILE A C 1
ATOM 2107 O O . ILE A 1 271 ? 9.086 8.742 18.375 1 92.62 271 ILE A O 1
ATOM 2111 N N . GLY A 1 272 ? 11.336 9.102 18.375 1 95.12 272 GLY A N 1
ATOM 2112 C CA . GLY A 1 272 ? 11.289 10.227 17.453 1 95.12 272 GLY A CA 1
ATOM 2113 C C . GLY A 1 272 ? 11.383 9.805 15.992 1 95.12 272 GLY A C 1
ATOM 2114 O O . GLY A 1 272 ? 12.062 8.82 15.672 1 95.12 272 GLY A O 1
ATOM 2115 N N . ALA A 1 273 ? 10.758 10.578 15.148 1 98.06 273 ALA A N 1
ATOM 2116 C CA . ALA A 1 273 ? 10.766 10.281 13.719 1 98.06 273 ALA A CA 1
ATOM 2117 C C . ALA A 1 273 ? 12.164 10.484 13.133 1 98.06 273 ALA A C 1
ATOM 2119 O O . ALA A 1 273 ? 12.898 11.383 13.555 1 98.06 273 ALA A O 1
ATOM 2120 N N . ILE A 1 274 ? 12.547 9.664 12.234 1 98.38 274 ILE A N 1
ATOM 2121 C CA . ILE A 1 274 ? 13.82 9.734 11.523 1 98.38 274 ILE A CA 1
ATOM 2122 C C . ILE A 1 274 ? 13.57 9.734 10.016 1 98.38 274 ILE A C 1
ATOM 2124 O O . ILE A 1 274 ? 12.891 8.852 9.492 1 98.38 274 ILE A O 1
ATOM 2128 N N . ASP A 1 275 ? 14.211 10.672 9.297 1 98.44 275 ASP A N 1
ATOM 2129 C CA . ASP A 1 275 ? 14.07 10.742 7.844 1 98.44 275 ASP A CA 1
ATOM 2130 C C . ASP A 1 275 ? 14.516 9.438 7.188 1 98.44 275 ASP A C 1
ATOM 2132 O O . ASP A 1 275 ? 15.57 8.891 7.523 1 98.44 275 ASP A O 1
ATOM 2136 N N . ALA A 1 276 ? 13.719 8.914 6.371 1 98.44 276 ALA A N 1
ATOM 2137 C CA . ALA A 1 276 ? 14.102 7.879 5.418 1 98.44 276 ALA A CA 1
ATOM 2138 C C . ALA A 1 276 ? 14.055 8.398 3.984 1 98.44 276 ALA A C 1
ATOM 2140 O O . ALA A 1 276 ? 12.984 8.453 3.373 1 98.44 276 ALA A O 1
ATOM 2141 N N . LEU A 1 277 ? 15.195 8.781 3.43 1 98.25 277 LEU A N 1
ATOM 2142 C CA . LEU A 1 277 ? 15.242 9.5 2.164 1 98.25 277 LEU A CA 1
ATOM 2143 C C . LEU A 1 277 ? 16.172 8.797 1.172 1 98.25 277 LEU A C 1
ATOM 2145 O O . LEU A 1 277 ? 17.109 8.117 1.573 1 98.25 277 LEU A O 1
ATOM 2149 N N . ARG A 1 278 ? 15.867 8.945 -0.092 1 96.94 278 ARG A N 1
ATOM 2150 C CA . ARG A 1 278 ? 16.828 8.555 -1.113 1 96.94 278 ARG A CA 1
ATOM 2151 C C . ARG A 1 278 ? 18.094 9.414 -1.032 1 96.94 278 ARG A C 1
ATOM 2153 O O . ARG A 1 278 ? 18.047 10.547 -0.548 1 96.94 278 ARG A O 1
ATOM 2160 N N . PRO A 1 279 ? 19.141 8.906 -1.562 1 96.31 279 PRO A N 1
ATOM 2161 C CA . PRO A 1 279 ? 20.391 9.672 -1.492 1 96.31 279 PRO A CA 1
ATOM 2162 C C . PRO A 1 279 ? 20.266 11.047 -2.139 1 96.31 279 PRO A C 1
ATOM 2164 O O . PRO A 1 279 ? 20.781 12.031 -1.596 1 96.31 279 PRO A O 1
ATOM 2167 N N . ASP A 1 280 ? 19.641 11.148 -3.277 1 95.94 280 ASP A N 1
ATOM 2168 C CA . ASP A 1 280 ? 19.484 12.43 -3.959 1 95.94 280 ASP A CA 1
ATOM 2169 C C . ASP A 1 280 ? 18.641 13.391 -3.137 1 95.94 280 ASP A C 1
ATOM 2171 O O . ASP A 1 280 ? 18.922 14.586 -3.074 1 95.94 280 ASP A O 1
ATOM 2175 N N . GLN A 1 281 ? 17.609 12.93 -2.541 1 96.19 281 GLN A N 1
ATOM 2176 C CA . GLN A 1 281 ? 16.766 13.75 -1.686 1 96.19 281 GLN A CA 1
ATOM 2177 C C . GLN A 1 281 ? 17.516 14.219 -0.445 1 96.19 281 GLN A C 1
ATOM 2179 O O . GLN A 1 281 ? 17.375 15.367 -0.02 1 96.19 281 GLN A O 1
ATOM 2184 N N . GLN A 1 282 ? 18.234 13.281 0.104 1 96.88 282 GLN A N 1
ATOM 2185 C CA . GLN A 1 282 ? 19.047 13.625 1.268 1 96.88 282 GLN A CA 1
ATOM 2186 C C . GLN A 1 282 ? 20 14.773 0.956 1 96.88 282 GLN A C 1
ATOM 2188 O O . GLN A 1 282 ? 20.125 15.711 1.742 1 96.88 282 GLN A O 1
ATOM 2193 N N . ALA A 1 283 ? 20.656 14.68 -0.132 1 97.38 283 ALA A N 1
ATOM 2194 C CA . ALA A 1 283 ? 21.594 15.719 -0.549 1 97.38 283 ALA A CA 1
ATOM 2195 C C . ALA A 1 283 ? 20.875 17.047 -0.733 1 97.38 28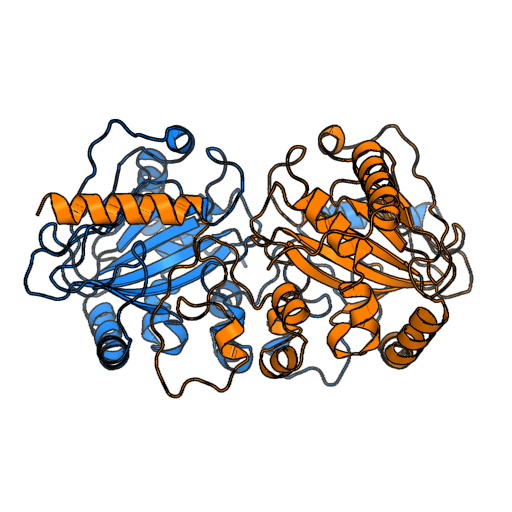3 ALA A C 1
ATOM 2197 O O . ALA A 1 283 ? 21.391 18.094 -0.313 1 97.38 283 ALA A O 1
ATOM 2198 N N . LEU A 1 284 ? 19.766 17.047 -1.376 1 96.75 284 LEU A N 1
ATOM 2199 C CA . LEU A 1 284 ? 18.984 18.25 -1.622 1 96.75 284 LEU A CA 1
ATOM 2200 C C . LEU A 1 284 ? 18.562 18.906 -0.309 1 96.75 284 LEU A C 1
ATOM 2202 O O . LEU A 1 284 ? 18.672 20.125 -0.155 1 96.75 284 LEU A O 1
ATOM 2206 N N . ILE A 1 285 ? 18.078 18.109 0.593 1 97.19 285 ILE A N 1
ATOM 2207 C CA . ILE A 1 285 ? 17.578 18.609 1.877 1 97.19 285 ILE A CA 1
ATOM 2208 C C . ILE A 1 285 ? 18.734 19.141 2.705 1 97.19 285 ILE A C 1
ATOM 2210 O O . ILE A 1 285 ? 18.625 20.203 3.336 1 97.19 285 ILE A O 1
ATOM 2214 N N . GLU A 1 286 ? 19.812 18.406 2.693 1 96.81 286 GLU A N 1
ATOM 2215 C CA . GLU A 1 286 ? 21 18.875 3.4 1 96.81 286 GLU A CA 1
ATOM 2216 C C . GLU A 1 286 ? 21.469 20.234 2.863 1 96.81 286 GLU A C 1
ATOM 2218 O O . GLU A 1 286 ? 21.828 21.125 3.635 1 96.81 286 GLU A O 1
ATOM 2223 N N . ALA A 1 287 ? 21.5 20.359 1.58 1 97.25 287 ALA A N 1
ATOM 2224 C CA . ALA A 1 287 ? 21.875 21.625 0.961 1 97.25 287 ALA A CA 1
ATOM 2225 C C . ALA A 1 287 ? 20.906 22.734 1.351 1 97.25 287 ALA A C 1
ATOM 2227 O O . ALA A 1 287 ? 21.328 23.875 1.613 1 97.25 287 ALA A O 1
ATOM 2228 N N . HIS A 1 288 ? 19.656 22.453 1.306 1 96.94 288 HIS A N 1
ATOM 2229 C CA . HIS A 1 288 ? 18.625 23.422 1.685 1 96.94 288 HIS A CA 1
ATOM 2230 C C . HIS A 1 288 ? 18.828 23.906 3.117 1 96.94 288 HIS A C 1
ATOM 2232 O O . HIS A 1 288 ? 18.781 25.109 3.385 1 96.94 288 HIS A O 1
ATOM 2238 N N . VAL A 1 289 ? 19.016 23.016 4.027 1 97.06 289 VAL A N 1
ATOM 2239 C CA . VAL A 1 289 ? 19.203 23.328 5.441 1 97.06 289 VAL A CA 1
ATOM 2240 C C . VAL A 1 289 ? 20.469 24.141 5.621 1 97.06 289 VAL A C 1
ATOM 2242 O O . VAL A 1 289 ? 20.469 25.156 6.34 1 97.06 289 VAL A O 1
ATOM 2245 N N . ALA A 1 290 ? 21.547 23.672 4.98 1 96.38 290 ALA A N 1
ATOM 2246 C CA . ALA A 1 290 ? 22.812 24.406 5.059 1 96.38 290 ALA A CA 1
ATOM 2247 C C . ALA A 1 290 ? 22.641 25.844 4.559 1 96.38 290 ALA A C 1
ATOM 2249 O O . ALA A 1 290 ? 23.219 26.766 5.129 1 96.38 290 ALA A O 1
ATOM 2250 N N . GLY A 1 291 ? 21.953 25.938 3.521 1 96 291 GLY A N 1
ATOM 2251 C CA . GLY A 1 291 ? 21.688 27.266 2.98 1 96 291 GLY A CA 1
ATOM 2252 C C . GLY A 1 291 ? 20.953 28.172 3.951 1 96 291 GLY A C 1
ATOM 2253 O O . GLY A 1 291 ? 21.234 29.375 4.016 1 96 291 GLY A O 1
ATOM 2254 N N . GLN A 1 292 ? 20 27.672 4.656 1 94.75 292 GLN A N 1
ATOM 2255 C CA . GLN A 1 292 ? 19.25 28.438 5.641 1 94.75 292 GLN A CA 1
ATOM 2256 C C . GLN A 1 292 ? 20.141 28.859 6.809 1 94.75 292 GLN A C 1
ATOM 2258 O O . GLN A 1 292 ? 20 29.953 7.34 1 94.75 292 GLN A O 1
ATOM 2263 N N . ARG A 1 293 ? 21.031 28.047 7.195 1 92.44 293 ARG A N 1
ATOM 2264 C CA . ARG A 1 293 ? 21.906 28.328 8.328 1 92.44 293 ARG A CA 1
ATOM 2265 C C . ARG A 1 293 ? 22.953 29.359 7.969 1 92.44 293 ARG A C 1
ATOM 2267 O O . ARG A 1 293 ? 23.359 30.156 8.82 1 92.44 293 ARG A O 1
ATOM 2274 N N . ALA A 1 294 ? 23.406 29.266 6.785 1 91.12 294 ALA A N 1
ATOM 2275 C CA . ALA A 1 294 ? 24.391 30.234 6.32 1 91.12 294 ALA A CA 1
ATOM 2276 C C . ALA A 1 294 ? 23.781 31.625 6.188 1 91.12 294 ALA A C 1
ATOM 2278 O O . ALA A 1 294 ? 24.469 32.656 6.375 1 91.12 294 ALA A O 1
ATOM 2279 N N . GLY A 1 295 ? 22.625 31.688 5.77 1 80.12 295 GLY A N 1
ATOM 2280 C CA . GLY A 1 295 ? 21.953 32.969 5.559 1 80.12 295 GLY A CA 1
ATOM 2281 C C . GLY A 1 295 ? 21.406 33.562 6.84 1 80.12 295 GLY A C 1
ATOM 2282 O O . GLY A 1 295 ? 20.969 34.719 6.848 1 80.12 295 GLY A O 1
ATOM 2283 N N . ALA A 1 296 ? 21.438 32.969 7.992 1 72.12 296 ALA A N 1
ATOM 2284 C CA . ALA A 1 296 ? 20.984 33.469 9.289 1 72.12 296 ALA A CA 1
ATOM 2285 C C . ALA A 1 296 ? 22.125 34.094 10.062 1 72.12 296 ALA A C 1
ATOM 2287 O O . ALA A 1 296 ? 23.281 33.688 9.93 1 72.12 296 ALA A O 1
ATOM 2288 N N . MET B 1 1 ? -22 0.259 1.073 1 22.44 1 MET B N 1
ATOM 2289 C CA . MET B 1 1 ? -22.438 1.251 2.055 1 22.44 1 MET B CA 1
ATOM 2290 C C . MET B 1 1 ? -23.047 2.467 1.369 1 22.44 1 MET B C 1
ATOM 2292 O O . MET B 1 1 ? -22.406 3.084 0.509 1 22.44 1 MET B O 1
ATOM 2296 N N . ALA B 1 2 ? -24.266 2.467 1.402 1 31.7 2 ALA B N 1
ATOM 2297 C CA . ALA B 1 2 ? -25.078 3.547 0.869 1 31.7 2 ALA B CA 1
ATOM 2298 C C . ALA B 1 2 ? -24.594 4.906 1.36 1 31.7 2 ALA B C 1
ATOM 2300 O O . ALA B 1 2 ? -24.531 5.152 2.566 1 31.7 2 ALA B O 1
ATOM 2301 N N . THR B 1 3 ? -23.75 5.629 0.685 1 34.78 3 THR B N 1
ATOM 2302 C CA . THR B 1 3 ? -23.328 7.004 0.935 1 34.78 3 THR B CA 1
ATOM 2303 C C . THR B 1 3 ? -24.516 7.859 1.383 1 34.78 3 THR B C 1
ATOM 2305 O O . THR B 1 3 ? -25.547 7.898 0.714 1 34.78 3 THR B O 1
ATOM 2308 N N . HIS B 1 4 ? -24.625 7.922 2.633 1 35.53 4 HIS B N 1
ATOM 2309 C CA . HIS B 1 4 ? -25.656 8.883 3.031 1 35.53 4 HIS B CA 1
ATOM 2310 C C . HIS B 1 4 ? -25.453 10.227 2.346 1 35.53 4 HIS B C 1
ATOM 2312 O O . HIS B 1 4 ? -24.359 10.805 2.414 1 35.53 4 HIS B O 1
ATOM 2318 N N . PRO B 1 5 ? -26.359 10.609 1.579 1 40.28 5 PRO B N 1
ATOM 2319 C CA . PRO B 1 5 ? -26.328 11.922 0.931 1 40.28 5 PRO B CA 1
ATOM 2320 C C . PRO B 1 5 ? -26.172 13.07 1.928 1 40.28 5 PRO B C 1
ATOM 2322 O O . PRO B 1 5 ? -26.734 13.016 3.025 1 40.28 5 PRO B O 1
ATOM 2325 N N . LEU B 1 6 ? -25.094 13.859 1.925 1 47 6 LEU B N 1
ATOM 2326 C CA . LEU B 1 6 ? -24.953 15.078 2.717 1 47 6 LEU B CA 1
ATOM 2327 C C . LEU B 1 6 ? -26.266 15.859 2.736 1 47 6 LEU B C 1
ATOM 2329 O O . LEU B 1 6 ? -27.031 15.828 1.768 1 47 6 LEU B O 1
ATOM 2333 N N . HIS B 1 7 ? -26.578 16.344 3.836 1 46.72 7 HIS B N 1
ATOM 2334 C CA . HIS B 1 7 ? -27.641 17.344 3.896 1 46.72 7 HIS B CA 1
ATOM 2335 C C . HIS B 1 7 ? -27.422 18.453 2.869 1 46.72 7 HIS B C 1
ATOM 2337 O O . HIS B 1 7 ? -26.281 18.828 2.596 1 46.72 7 HIS B O 1
ATOM 2343 N N . PRO B 1 8 ? -28.438 18.953 2.273 1 41.31 8 PRO B N 1
ATOM 2344 C CA . PRO B 1 8 ? -28.344 19.891 1.152 1 41.31 8 PRO B CA 1
ATOM 2345 C C . PRO B 1 8 ? -27.422 21.078 1.448 1 41.31 8 PRO B C 1
ATOM 2347 O O . PRO B 1 8 ? -26.641 21.484 0.584 1 41.31 8 PRO B O 1
ATOM 2350 N N . ALA B 1 9 ? -27.562 21.734 2.555 1 49.47 9 ALA B N 1
ATOM 2351 C CA . ALA B 1 9 ? -26.734 22.875 2.912 1 49.47 9 ALA B CA 1
ATOM 2352 C C . ALA B 1 9 ? -25.266 22.453 3.039 1 49.47 9 ALA B C 1
ATOM 2354 O O . ALA B 1 9 ? -24.359 23.203 2.652 1 49.47 9 ALA B O 1
ATOM 2355 N N . GLN B 1 10 ? -25.109 21.391 3.678 1 54.91 10 GLN B N 1
ATOM 2356 C CA . GLN B 1 10 ? -23.766 20.812 3.809 1 54.91 10 GLN B CA 1
ATOM 2357 C C . GLN B 1 10 ? -23.219 20.391 2.451 1 54.91 10 GLN B C 1
ATOM 2359 O O . GLN B 1 10 ? -22.016 20.516 2.195 1 54.91 10 GLN B O 1
ATOM 2364 N N . ALA B 1 11 ? -24.125 20.016 1.623 1 56.38 11 ALA B N 1
ATOM 2365 C CA . ALA B 1 11 ? -23.75 19.625 0.263 1 56.38 11 ALA B CA 1
ATOM 2366 C C . ALA B 1 11 ? -23.281 20.844 -0.534 1 56.38 11 ALA B C 1
ATOM 2368 O O . ALA B 1 11 ? -22.312 20.75 -1.304 1 56.38 11 ALA B O 1
ATOM 2369 N N . ASP B 1 12 ? -23.938 21.906 -0.258 1 69.06 12 ASP B N 1
ATOM 2370 C CA . ASP B 1 12 ? -23.547 23.125 -0.961 1 69.06 12 ASP B CA 1
ATOM 2371 C C . ASP B 1 12 ? -22.172 23.594 -0.501 1 69.06 12 ASP B C 1
ATOM 2373 O O . ASP B 1 12 ? -21.328 23.969 -1.323 1 69.06 12 ASP B O 1
ATOM 2377 N N . ALA B 1 13 ? -21.984 23.578 0.805 1 72.62 13 ALA B N 1
ATOM 2378 C CA . ALA B 1 13 ? -20.688 24 1.329 1 72.62 13 ALA B CA 1
ATOM 2379 C C . ALA B 1 13 ? -19.578 23.047 0.876 1 72.62 13 ALA B C 1
ATOM 2381 O O . ALA B 1 13 ? -18.5 23.5 0.487 1 72.62 13 ALA B O 1
ATOM 2382 N N . ALA B 1 14 ? -19.906 21.828 0.897 1 79.5 14 ALA B N 1
ATOM 2383 C CA . ALA B 1 14 ? -18.938 20.828 0.441 1 79.5 14 ALA B CA 1
ATOM 2384 C C . ALA B 1 14 ? -18.625 21.016 -1.038 1 79.5 14 ALA B C 1
ATOM 2386 O O . ALA B 1 14 ? -17.469 20.891 -1.447 1 79.5 14 ALA B O 1
ATOM 2387 N N . SER B 1 15 ? -19.594 21.312 -1.762 1 83.56 15 SER B N 1
ATOM 2388 C CA . SER B 1 15 ? -19.375 21.547 -3.188 1 83.56 15 SER B CA 1
ATOM 2389 C C . SER B 1 15 ? -18.484 22.75 -3.424 1 83.56 15 SER B C 1
ATOM 2391 O O . SER B 1 15 ? -17.625 22.734 -4.32 1 83.56 15 SER B O 1
ATOM 2393 N N . THR B 1 16 ? -18.656 23.641 -2.57 1 89.88 16 THR B N 1
ATOM 2394 C CA . THR B 1 16 ? -17.828 24.844 -2.689 1 89.88 16 THR B CA 1
ATOM 2395 C C . THR B 1 16 ? -16.375 24.516 -2.332 1 89.88 16 THR B C 1
ATOM 2397 O O . THR B 1 16 ? -15.445 24.938 -3.027 1 89.88 16 THR B O 1
ATOM 2400 N N . ILE B 1 17 ? -16.219 23.781 -1.261 1 95 17 ILE B N 1
ATOM 2401 C CA . ILE B 1 17 ? -14.867 23.422 -0.826 1 95 17 ILE B CA 1
ATOM 2402 C C . ILE B 1 17 ? -14.195 22.562 -1.893 1 95 17 ILE B C 1
ATOM 2404 O O . ILE B 1 17 ? -13.031 22.766 -2.227 1 95 17 ILE B O 1
ATOM 2408 N N . VAL B 1 18 ? -14.945 21.609 -2.457 1 96.94 18 VAL B N 1
ATOM 2409 C CA . VAL B 1 18 ? -14.43 20.766 -3.523 1 96.94 18 VAL B CA 1
ATOM 2410 C C . VAL B 1 18 ? -14.008 21.625 -4.711 1 96.94 18 VAL B C 1
ATOM 2412 O O . VAL B 1 18 ? -12.953 21.391 -5.309 1 96.94 18 VAL B O 1
ATOM 2415 N N . GLY B 1 19 ? -14.828 22.562 -5.035 1 96.69 19 GLY B N 1
ATOM 2416 C CA . GLY B 1 19 ? -14.477 23.484 -6.109 1 96.69 19 GLY B CA 1
ATOM 2417 C C . GLY B 1 19 ? -13.18 24.234 -5.855 1 96.69 19 GLY B C 1
ATOM 2418 O O . GLY B 1 19 ? -12.352 24.359 -6.754 1 96.69 19 GLY B O 1
ATOM 2419 N N . GLN B 1 20 ? -13 24.75 -4.645 1 97 20 GLN B N 1
ATOM 2420 C CA . GLN B 1 20 ? -11.781 25.453 -4.266 1 97 20 GLN B CA 1
ATOM 2421 C C . GLN B 1 20 ? -10.562 24.531 -4.352 1 97 20 GLN B C 1
ATOM 2423 O O . GLN B 1 20 ? -9.508 24.938 -4.844 1 97 20 GLN B O 1
ATOM 2428 N N . LEU B 1 21 ? -10.719 23.328 -3.848 1 97.31 21 LEU B N 1
ATOM 2429 C CA . LEU B 1 21 ? -9.648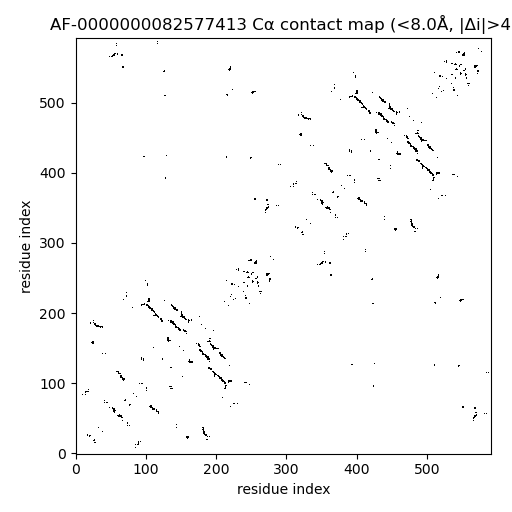 22.344 -3.906 1 97.31 21 LEU B CA 1
ATOM 2430 C C . LEU B 1 21 ? -9.234 22.078 -5.348 1 97.31 21 LEU B C 1
ATOM 2432 O O . LEU B 1 21 ? -8.039 22.047 -5.66 1 97.31 21 LEU B O 1
ATOM 2436 N N . ARG B 1 22 ? -10.195 21.891 -6.195 1 96.25 22 ARG B N 1
ATOM 2437 C CA . ARG B 1 22 ? -9.93 21.578 -7.598 1 96.25 22 ARG B CA 1
ATOM 2438 C C . ARG B 1 22 ? -9.289 22.766 -8.312 1 96.25 22 ARG B C 1
ATOM 2440 O O . ARG B 1 22 ? -8.438 22.594 -9.188 1 96.25 22 ARG B O 1
ATOM 2447 N N . GLU B 1 23 ? -9.703 23.891 -7.91 1 95.88 23 GLU B N 1
ATOM 2448 C CA . GLU B 1 23 ? -9.234 25.078 -8.602 1 95.88 23 GLU B CA 1
ATOM 2449 C C . GLU B 1 23 ? -7.875 25.531 -8.078 1 95.88 23 GLU B C 1
ATOM 2451 O O . GLU B 1 23 ? -6.984 25.859 -8.859 1 95.88 23 GLU B O 1
ATOM 2456 N N . HIS B 1 24 ? -7.691 25.5 -6.75 1 96 24 HIS B N 1
ATOM 2457 C CA . HIS B 1 24 ? -6.531 26.172 -6.176 1 96 24 HIS B CA 1
ATOM 2458 C C . HIS B 1 24 ? -5.59 25.188 -5.504 1 96 24 HIS B C 1
ATOM 2460 O O . HIS B 1 24 ? -4.461 25.531 -5.156 1 96 24 HIS B O 1
ATOM 2466 N N . GLY B 1 25 ? -6.059 23.953 -5.332 1 97.44 25 GLY B N 1
ATOM 2467 C CA . GLY B 1 25 ? -5.223 22.922 -4.738 1 97.44 25 GLY B CA 1
ATOM 2468 C C . GLY B 1 25 ? -5.297 22.891 -3.223 1 97.44 25 GLY B C 1
ATOM 2469 O O . GLY B 1 25 ? -4.68 22.047 -2.584 1 97.44 25 GLY B O 1
ATOM 2470 N N . TYR B 1 26 ? -6 23.844 -2.623 1 98.31 26 TYR B N 1
ATOM 2471 C CA . TYR B 1 26 ? -6.223 23.875 -1.183 1 98.31 26 TYR B CA 1
ATOM 2472 C C . TYR B 1 26 ? -7.516 24.609 -0.847 1 98.31 26 TYR B C 1
ATOM 2474 O O . TYR B 1 26 ? -8.094 25.281 -1.703 1 98.31 26 TYR B O 1
ATOM 2482 N N . ALA B 1 27 ? -8.016 24.406 0.341 1 98.56 27 ALA B N 1
ATOM 2483 C CA . ALA B 1 27 ? -9.211 25.062 0.875 1 98.56 27 ALA B CA 1
ATOM 2484 C C . ALA B 1 27 ? -9.188 25.078 2.402 1 98.56 27 ALA B C 1
ATOM 2486 O O . ALA B 1 27 ? -8.461 24.297 3.027 1 98.56 27 ALA B O 1
ATOM 2487 N N . ILE B 1 28 ? -9.914 26.016 2.982 1 98.25 28 ILE B N 1
ATOM 2488 C CA . ILE B 1 28 ? -10.016 26.125 4.434 1 98.25 28 ILE B CA 1
ATOM 2489 C C . ILE B 1 28 ? -11.477 25.953 4.859 1 98.25 28 ILE B C 1
ATOM 2491 O O . ILE B 1 28 ? -12.383 26.516 4.234 1 98.25 28 ILE B O 1
ATOM 2495 N N . ILE B 1 29 ? -11.711 25.125 5.812 1 98.25 29 ILE B N 1
ATOM 2496 C CA . ILE B 1 29 ? -13 25.062 6.492 1 98.25 29 ILE B CA 1
ATOM 2497 C C . ILE B 1 29 ? -12.898 25.734 7.859 1 98.25 29 ILE B C 1
ATOM 2499 O O . ILE B 1 29 ? -12.242 25.219 8.766 1 98.25 29 ILE B O 1
ATOM 2503 N N . LYS B 1 30 ? -13.555 26.891 8.016 1 97.19 30 LYS B N 1
ATOM 2504 C CA . LYS B 1 30 ? -13.594 27.578 9.305 1 97.19 30 LYS B CA 1
ATOM 2505 C C . LYS B 1 30 ? -14.516 26.875 10.281 1 97.19 30 LYS B C 1
ATOM 2507 O O . LYS B 1 30 ? -15.602 26.406 9.906 1 97.19 30 LYS B O 1
ATOM 2512 N N . ASP B 1 31 ? -14.078 26.75 11.5 1 97.81 31 ASP B N 1
ATOM 2513 C CA . ASP B 1 31 ? -14.867 26.172 12.586 1 97.81 31 ASP B CA 1
ATOM 2514 C C . ASP B 1 31 ? -15.367 24.781 12.211 1 97.81 31 ASP B C 1
ATOM 2516 O O . ASP B 1 31 ? -16.547 24.469 12.383 1 97.81 31 ASP B O 1
ATOM 2520 N N . ALA B 1 32 ? -14.469 24.031 11.586 1 98.12 32 ALA B N 1
ATOM 2521 C CA . ALA B 1 32 ? -14.805 22.672 11.188 1 98.12 32 ALA B CA 1
ATOM 2522 C C . ALA B 1 32 ? -15.172 21.812 12.391 1 98.12 32 ALA B C 1
ATOM 2524 O O . ALA B 1 32 ? -16.016 20.922 12.297 1 98.12 32 ALA B O 1
ATOM 2525 N N . LEU B 1 33 ? -14.461 22.031 13.547 1 98.56 33 LEU B N 1
ATOM 2526 C CA . LEU B 1 33 ? -14.766 21.391 14.82 1 98.56 33 LEU B CA 1
ATOM 2527 C C . LEU B 1 33 ? -14.812 22.406 15.953 1 98.56 33 LEU B C 1
ATOM 2529 O O . LEU B 1 33 ? -14.148 23.438 15.891 1 98.56 33 LEU B O 1
ATOM 2533 N N . PRO B 1 34 ? -15.594 22.031 17.016 1 98.38 34 PRO B N 1
ATOM 2534 C CA . PRO B 1 34 ? -15.531 22.906 18.203 1 98.38 34 PRO B CA 1
ATOM 2535 C C . PRO B 1 34 ? -14.125 23 18.781 1 98.38 34 PRO B C 1
ATOM 2537 O O . PRO B 1 34 ? -13.398 22 18.844 1 98.38 34 PRO B O 1
ATOM 2540 N N . ARG B 1 35 ? -13.828 24.219 19.234 1 98.31 35 ARG B N 1
ATOM 2541 C CA . ARG B 1 35 ? -12.523 24.438 19.844 1 98.31 35 ARG B CA 1
ATOM 2542 C C . ARG B 1 35 ? -12.312 23.531 21.047 1 98.31 35 ARG B C 1
ATOM 2544 O O . ARG B 1 35 ? -11.188 23.109 21.312 1 98.31 35 ARG B O 1
ATOM 2551 N N . SER B 1 36 ? -13.359 23.203 21.703 1 98.56 36 SER B N 1
ATOM 2552 C CA . SER B 1 36 ? -13.266 22.328 22.875 1 98.56 36 SER B CA 1
ATOM 2553 C C . SER B 1 36 ? -12.797 20.938 22.484 1 98.56 36 SER B C 1
ATOM 2555 O O . SER B 1 36 ? -12.062 20.281 23.25 1 98.56 36 SER B O 1
ATOM 2557 N N . THR B 1 37 ? -13.266 20.438 21.359 1 98.44 37 THR B N 1
ATOM 2558 C CA . THR B 1 37 ? -12.82 19.141 20.859 1 98.44 37 THR B CA 1
ATOM 2559 C C . THR B 1 37 ? -11.312 19.141 20.625 1 98.44 37 THR B C 1
ATOM 2561 O O . THR B 1 37 ? -10.625 18.203 21.031 1 98.44 37 THR B O 1
ATOM 2564 N N . ILE B 1 38 ? -10.812 20.188 20.047 1 98.81 38 ILE B N 1
ATOM 2565 C CA . ILE B 1 38 ? -9.391 20.328 19.75 1 98.81 38 ILE B CA 1
ATOM 2566 C C . ILE B 1 38 ? -8.602 20.438 21.047 1 98.81 38 ILE B C 1
ATOM 2568 O O . ILE B 1 38 ? -7.57 19.781 21.203 1 98.81 38 ILE B O 1
ATOM 2572 N N . ALA B 1 39 ? -9.109 21.203 21.969 1 98.75 39 ALA B N 1
ATOM 2573 C CA . ALA B 1 39 ? -8.438 21.375 23.25 1 98.75 39 ALA B CA 1
ATOM 2574 C C . ALA B 1 39 ? -8.344 20.062 24 1 98.75 39 ALA B C 1
ATOM 2576 O O . ALA B 1 39 ? -7.32 19.75 24.609 1 98.75 39 ALA B O 1
ATOM 2577 N N . ASN B 1 40 ? -9.422 19.281 23.984 1 98.81 40 ASN B N 1
ATOM 2578 C CA . ASN B 1 40 ? -9.43 17.984 24.641 1 98.81 40 ASN B CA 1
ATOM 2579 C C . ASN B 1 40 ? -8.406 17.031 24.016 1 98.81 40 ASN B C 1
ATOM 2581 O O . ASN B 1 40 ? -7.707 16.312 24.734 1 98.81 40 ASN B O 1
ATOM 2585 N N . LEU B 1 41 ? -8.336 17.031 22.703 1 98.88 41 LEU B N 1
ATOM 2586 C CA . LEU B 1 41 ? -7.348 16.203 22.016 1 98.88 41 LEU B CA 1
ATOM 2587 C C . LEU B 1 41 ? -5.93 16.641 22.375 1 98.88 41 LEU B C 1
ATOM 2589 O O . LEU B 1 41 ? -5.074 15.805 22.672 1 98.88 41 LEU B O 1
ATOM 2593 N N . ASP B 1 42 ? -5.691 17.938 22.344 1 98.88 42 ASP B N 1
ATOM 2594 C CA . ASP B 1 42 ? -4.383 18.484 22.703 1 98.88 42 ASP B CA 1
ATOM 2595 C C . ASP B 1 42 ? -3.996 18.062 24.125 1 98.88 42 ASP B C 1
ATOM 2597 O O . ASP B 1 42 ? -2.848 17.688 24.375 1 98.88 42 ASP B O 1
ATOM 2601 N N . THR B 1 43 ? -4.941 18.094 25.016 1 98.81 43 THR B N 1
ATOM 2602 C CA . THR B 1 43 ? -4.715 17.688 26.406 1 98.81 43 THR B CA 1
ATOM 2603 C C . THR B 1 43 ? -4.371 16.203 26.469 1 98.81 43 THR B C 1
ATOM 2605 O O . THR B 1 43 ? -3.434 15.812 27.172 1 98.81 43 THR B O 1
ATOM 2608 N N . ASP B 1 44 ? -5.105 15.383 25.75 1 98.81 44 ASP B N 1
ATOM 2609 C CA . ASP B 1 44 ? -4.852 13.945 25.734 1 98.81 44 ASP B CA 1
ATOM 2610 C C . ASP B 1 44 ? -3.434 13.648 25.25 1 98.81 44 ASP B C 1
ATOM 2612 O O . ASP B 1 44 ? -2.818 12.672 25.688 1 98.81 44 ASP B O 1
ATOM 2616 N N . LEU B 1 45 ? -2.893 14.508 24.344 1 98.62 45 LEU B N 1
ATOM 2617 C CA . LEU B 1 45 ? -1.623 14.234 23.688 1 98.62 45 LEU B CA 1
ATOM 2618 C C . LEU B 1 45 ? -0.473 14.938 24.391 1 98.62 45 LEU B C 1
ATOM 2620 O O . LEU B 1 45 ? 0.68 14.844 23.969 1 98.62 45 LEU B O 1
ATOM 2624 N N . ALA B 1 46 ? -0.747 15.641 25.469 1 98.56 46 ALA B N 1
ATOM 2625 C CA . ALA B 1 46 ? 0.233 16.484 26.125 1 98.56 46 ALA B CA 1
ATOM 2626 C C . ALA B 1 46 ? 1.457 15.688 26.562 1 98.56 46 ALA B C 1
ATOM 2628 O O . ALA B 1 46 ? 2.594 16.125 26.375 1 98.56 46 ALA B O 1
ATOM 2629 N N . ASP B 1 47 ? 1.286 14.547 27.172 1 97.69 47 ASP B N 1
ATOM 2630 C CA . ASP B 1 47 ? 2.395 13.719 27.641 1 97.69 47 ASP B CA 1
ATOM 2631 C C . ASP B 1 47 ? 3.266 13.258 26.469 1 97.69 47 ASP B C 1
ATOM 2633 O O . ASP B 1 47 ? 4.492 13.234 26.578 1 97.69 47 ASP B O 1
ATOM 2637 N N . ALA B 1 48 ? 2.633 12.836 25.359 1 97.69 48 ALA B N 1
ATOM 2638 C CA . ALA B 1 48 ? 3.379 12.422 24.172 1 97.69 48 ALA B CA 1
ATOM 2639 C C . ALA B 1 48 ? 4.195 13.578 23.609 1 97.69 48 ALA B C 1
ATOM 2641 O O . ALA B 1 48 ? 5.348 13.398 23.203 1 97.69 48 ALA B O 1
ATOM 2642 N N . PHE B 1 49 ? 3.6 14.789 23.547 1 98.12 49 PHE B N 1
ATOM 2643 C CA . PHE B 1 49 ? 4.336 15.953 23.094 1 98.12 49 PHE B CA 1
ATOM 2644 C C . PHE B 1 49 ? 5.559 16.203 23.969 1 98.12 49 PHE B C 1
ATOM 2646 O O . PHE B 1 49 ? 6.613 16.609 23.469 1 98.12 49 PHE B O 1
ATOM 2653 N N . LEU B 1 50 ? 5.422 15.984 25.188 1 97.12 50 LEU B N 1
ATOM 2654 C CA . LEU B 1 50 ? 6.48 16.266 26.156 1 97.12 50 LEU B CA 1
ATOM 2655 C C . LEU B 1 50 ? 7.605 15.234 26.031 1 97.12 50 LEU B C 1
ATOM 2657 O O . LEU B 1 50 ? 8.781 15.586 26.156 1 97.12 50 LEU B O 1
ATOM 2661 N N . HIS B 1 51 ? 7.281 14.008 25.703 1 96.5 51 HIS B N 1
ATOM 2662 C CA . HIS B 1 51 ? 8.258 12.945 25.891 1 96.5 51 HIS B CA 1
ATOM 2663 C C . HIS B 1 51 ? 8.797 12.453 24.562 1 96.5 51 HIS B C 1
ATOM 2665 O O . HIS B 1 51 ? 9.82 11.766 24.516 1 96.5 51 HIS B O 1
ATOM 2671 N N . THR B 1 52 ? 8.172 12.719 23.484 1 97.75 52 THR B N 1
ATOM 2672 C CA . THR B 1 52 ? 8.672 12.312 22.172 1 97.75 52 THR B CA 1
ATOM 2673 C C . THR B 1 52 ? 9.93 13.094 21.812 1 97.75 52 THR B C 1
ATOM 2675 O O . THR B 1 52 ? 9.953 14.328 21.891 1 97.75 52 THR B O 1
ATOM 2678 N N . PRO B 1 53 ? 11.008 12.398 21.453 1 97.38 53 PRO B N 1
ATOM 2679 C CA . PRO B 1 53 ? 12.227 13.102 21.047 1 97.38 53 PRO B CA 1
ATOM 2680 C C . PRO B 1 53 ? 12.039 13.938 19.781 1 97.38 53 PRO B C 1
ATOM 2682 O O . PRO B 1 53 ? 11.109 13.68 19 1 97.38 53 PRO B O 1
ATOM 2685 N N . PHE B 1 54 ? 12.891 14.922 19.609 1 98.38 54 PHE B N 1
ATOM 2686 C CA . PHE B 1 54 ? 12.953 15.648 18.344 1 98.38 54 PHE B CA 1
ATOM 2687 C C . PHE B 1 54 ? 13.266 14.695 17.188 1 98.38 54 PHE B C 1
ATOM 2689 O O . PHE B 1 54 ? 13.953 13.688 17.375 1 98.38 54 PHE B O 1
ATOM 2696 N N . CYS B 1 55 ? 12.742 15.062 16.062 1 98.5 55 CYS B N 1
ATOM 2697 C CA . CYS B 1 55 ? 13.008 14.289 14.852 1 98.5 55 CYS B CA 1
ATOM 2698 C C . CYS B 1 55 ? 14.484 14.336 14.477 1 98.5 55 CYS B C 1
ATOM 2700 O O . CYS B 1 55 ? 15.203 15.234 14.914 1 98.5 55 CYS B O 1
ATOM 2702 N N . GLN B 1 56 ? 14.875 13.328 13.727 1 98.25 56 GLN B N 1
ATOM 2703 C CA . GLN B 1 56 ? 16.203 13.305 13.125 1 98.25 56 GLN B CA 1
ATOM 2704 C C . GLN B 1 56 ? 16.125 13.43 11.609 1 98.25 56 GLN B C 1
ATOM 2706 O O . GLN B 1 56 ? 15.375 12.711 10.961 1 98.25 56 GLN B O 1
ATOM 2711 N N . GLY B 1 57 ? 16.953 14.383 11.102 1 97.31 57 GLY B N 1
ATOM 2712 C CA . GLY B 1 57 ? 16.969 14.641 9.672 1 97.31 57 GLY B CA 1
ATOM 2713 C C . GLY B 1 57 ? 16.469 16.031 9.305 1 97.31 57 GLY B C 1
ATOM 2714 O O . GLY B 1 57 ? 15.711 16.641 10.07 1 97.31 57 GLY B O 1
ATOM 2715 N N . GLY B 1 58 ? 16.844 16.469 8.164 1 96.38 58 GLY B N 1
ATOM 2716 C CA . GLY B 1 58 ? 16.562 17.844 7.754 1 96.38 58 GLY B CA 1
ATOM 2717 C C . GLY B 1 58 ? 15.148 18.016 7.227 1 96.38 58 GLY B C 1
ATOM 2718 O O . GLY B 1 58 ? 14.664 19.156 7.113 1 96.38 58 GLY B O 1
ATOM 2719 N N . PHE B 1 59 ? 14.531 17.016 6.832 1 97.75 59 PHE B N 1
ATOM 2720 C CA . PHE B 1 59 ? 13.18 17.141 6.297 1 97.75 59 PHE B CA 1
ATOM 2721 C C . PHE B 1 59 ? 12.156 17.266 7.426 1 97.75 59 PHE B C 1
ATOM 2723 O O . PHE B 1 59 ? 11.375 18.219 7.453 1 97.75 59 PHE B O 1
ATOM 2730 N N . TYR B 1 60 ? 12.117 16.266 8.383 1 97.38 60 TYR B N 1
ATOM 2731 C CA . TYR B 1 60 ? 11.219 16.359 9.523 1 97.38 60 TYR B CA 1
ATOM 2732 C C . TYR B 1 60 ? 11.609 17.516 10.43 1 97.38 60 TYR B C 1
ATOM 2734 O O . TYR B 1 60 ? 10.75 18.141 11.055 1 97.38 60 TYR B O 1
ATOM 2742 N N . GLY B 1 61 ? 12.867 17.797 10.477 1 96.69 61 GLY B N 1
ATOM 2743 C CA . GLY B 1 61 ? 13.344 18.953 11.195 1 96.69 61 GLY B CA 1
ATOM 2744 C C . GLY B 1 61 ? 13.844 18.641 12.594 1 96.69 61 GLY B C 1
ATOM 2745 O O . GLY B 1 61 ? 13.148 17.984 13.375 1 96.69 61 GLY B O 1
ATOM 2746 N N . GLU B 1 62 ? 14.945 19.188 12.969 1 97.19 62 GLU B N 1
ATOM 2747 C CA . GLU B 1 62 ? 15.648 18.859 14.211 1 97.19 62 GLU B CA 1
ATOM 2748 C C . GLU B 1 62 ? 14.984 19.531 15.406 1 97.19 62 GLU B C 1
ATOM 2750 O O . GLU B 1 62 ? 15.281 19.203 16.562 1 97.19 62 GLU B O 1
ATOM 2755 N N . ARG B 1 63 ? 14.141 20.438 15.188 1 98.31 63 ARG B N 1
ATOM 2756 C CA . ARG B 1 63 ? 13.414 21.125 16.266 1 98.31 63 ARG B CA 1
ATOM 2757 C C . ARG B 1 63 ? 11.922 20.844 16.172 1 98.31 63 ARG B C 1
ATOM 2759 O O . ARG B 1 63 ? 11.102 21.688 16.547 1 98.31 63 ARG B O 1
ATOM 2766 N N . THR B 1 64 ? 11.586 19.781 15.602 1 98.69 64 THR B N 1
ATOM 2767 C CA . THR B 1 64 ? 10.203 19.328 15.453 1 98.69 64 THR B CA 1
ATOM 2768 C C . THR B 1 64 ? 10.008 17.969 16.125 1 98.69 64 THR B C 1
ATOM 2770 O O . THR B 1 64 ? 10.875 17.109 16.062 1 98.69 64 THR B O 1
ATOM 2773 N N . ARG B 1 65 ? 8.977 17.812 16.859 1 98.69 65 ARG B N 1
ATOM 2774 C CA . ARG B 1 65 ? 8.539 16.531 17.375 1 98.69 65 ARG B CA 1
ATOM 2775 C C . ARG B 1 65 ? 7.352 15.992 16.578 1 98.69 65 ARG B C 1
ATOM 2777 O O . ARG B 1 65 ? 6.43 16.75 16.25 1 98.69 65 ARG B O 1
ATOM 2784 N N . ARG B 1 66 ? 7.391 14.781 16.188 1 98.56 66 ARG B N 1
ATOM 2785 C CA . ARG B 1 66 ? 6.316 14.109 15.469 1 98.56 66 ARG B CA 1
ATOM 2786 C C . ARG B 1 66 ? 6.02 12.742 16.062 1 98.56 66 ARG B C 1
ATOM 2788 O O . ARG B 1 66 ? 6.941 12.008 16.453 1 98.56 66 ARG B O 1
ATOM 2795 N N . PHE B 1 67 ? 4.801 12.398 16.203 1 98.12 67 PHE B N 1
ATOM 2796 C CA . PHE B 1 67 ? 4.406 11.039 16.562 1 98.12 67 PHE B CA 1
ATOM 2797 C C . PHE B 1 67 ? 3.059 10.68 15.945 1 98.12 67 PHE B C 1
ATOM 2799 O O . PHE B 1 67 ? 2.223 11.555 15.719 1 98.12 67 PHE B O 1
ATOM 2806 N N . GLY B 1 68 ? 2.881 9.367 15.641 1 97.88 68 GLY B N 1
ATOM 2807 C CA . GLY B 1 68 ? 1.706 8.891 14.93 1 97.88 68 GLY B CA 1
ATOM 2808 C C . GLY B 1 68 ? 0.721 8.164 15.828 1 97.88 68 GLY B C 1
ATOM 2809 O O . GLY B 1 68 ? 0.65 8.438 17.031 1 97.88 68 GLY B O 1
ATOM 2810 N N . ARG B 1 69 ? -0.132 7.457 15.203 1 97.69 69 ARG B N 1
ATOM 2811 C CA . ARG B 1 69 ? -1.095 6.551 15.82 1 97.69 69 ARG B CA 1
ATOM 2812 C C . ARG B 1 69 ? -2.014 7.301 16.781 1 97.69 69 ARG B C 1
ATOM 2814 O O . ARG B 1 69 ? -2.189 6.887 17.922 1 97.69 69 ARG B O 1
ATOM 2821 N N . LEU B 1 70 ? -2.564 8.352 16.297 1 98.75 70 LEU B N 1
ATOM 2822 C CA . LEU B 1 70 ? -3.334 9.211 17.188 1 98.75 70 LEU B CA 1
ATOM 2823 C C . LEU B 1 70 ? -4.602 8.508 17.656 1 98.75 70 LEU B C 1
ATOM 2825 O O . LEU B 1 70 ? -5.055 8.734 18.781 1 98.75 70 LEU B O 1
ATOM 2829 N N . LEU B 1 71 ? -5.188 7.613 16.828 1 98.75 71 LEU B N 1
ATOM 2830 C CA . LEU B 1 71 ? -6.391 6.895 17.219 1 98.75 71 LEU B CA 1
ATOM 2831 C C . LEU B 1 71 ? -6.121 5.98 18.406 1 98.75 71 LEU B C 1
ATOM 2833 O O . LEU B 1 71 ? -7.043 5.629 19.156 1 98.75 71 LEU B O 1
ATOM 2837 N N . ALA B 1 72 ? -4.875 5.555 18.594 1 97.75 72 ALA B N 1
ATOM 2838 C CA . ALA B 1 72 ? -4.492 4.723 19.734 1 97.75 72 ALA B CA 1
ATOM 2839 C C . ALA B 1 72 ? -4.273 5.574 20.984 1 97.75 72 ALA B C 1
ATOM 2841 O O . ALA B 1 72 ? -4.223 5.047 22.109 1 97.75 72 ALA B O 1
ATOM 2842 N N . ARG B 1 73 ? -4.152 6.859 20.844 1 97.56 73 ARG B N 1
ATOM 2843 C CA . ARG B 1 73 ? -3.711 7.719 21.938 1 97.56 73 ARG B CA 1
ATOM 2844 C C . ARG B 1 73 ? -4.887 8.492 22.531 1 97.56 73 ARG B C 1
ATOM 2846 O O . ARG B 1 73 ? -4.855 8.867 23.703 1 97.56 73 ARG B O 1
ATOM 2853 N N . SER B 1 74 ? -5.875 8.719 21.703 1 98.25 74 SER B N 1
ATOM 2854 C CA . SER B 1 74 ? -6.988 9.547 22.156 1 98.25 74 SER B CA 1
ATOM 2855 C C . SER B 1 74 ? -8.281 9.18 21.422 1 98.25 74 SER B C 1
ATOM 2857 O O . SER B 1 74 ? -8.305 9.078 20.203 1 98.25 74 SER B O 1
ATOM 2859 N N . PRO B 1 75 ? -9.406 9.055 22.125 1 97.06 75 PRO B N 1
ATOM 2860 C CA . PRO B 1 75 ? -10.688 8.852 21.453 1 97.06 75 PRO B CA 1
ATOM 2861 C C . PRO B 1 75 ? -11.141 10.078 20.672 1 97.06 75 PRO B C 1
ATOM 2863 O O . PRO B 1 75 ? -11.969 9.969 19.766 1 97.06 75 PRO B O 1
ATOM 2866 N N . HIS B 1 76 ? -10.609 11.289 21 1 98.38 76 HIS B N 1
ATOM 2867 C CA . HIS B 1 76 ? -10.992 12.516 20.312 1 98.38 76 HIS B CA 1
ATOM 2868 C C . HIS B 1 76 ? -10.414 12.555 18.906 1 98.38 76 HIS B C 1
ATOM 2870 O O . HIS B 1 76 ? -10.883 13.328 18.062 1 98.38 76 HIS B O 1
ATOM 2876 N N . ALA B 1 77 ? -9.367 11.742 18.688 1 98.75 77 ALA B N 1
ATOM 2877 C CA . ALA B 1 77 ? -8.742 11.711 17.359 1 98.75 77 ALA B CA 1
ATOM 2878 C C . ALA B 1 77 ? -9.727 11.227 16.297 1 98.75 77 ALA B C 1
ATOM 2880 O O . ALA B 1 77 ? -9.648 11.641 15.141 1 98.75 77 ALA B O 1
ATOM 2881 N N . ALA B 1 78 ? -10.648 10.398 16.703 1 98.75 78 ALA B N 1
ATOM 2882 C CA . ALA B 1 78 ? -11.633 9.859 15.758 1 98.75 78 ALA B CA 1
ATOM 2883 C C . ALA B 1 78 ? -12.492 10.977 15.172 1 98.75 78 ALA B C 1
ATOM 2885 O O . ALA B 1 78 ? -12.961 10.867 14.039 1 98.75 78 ALA B O 1
ATOM 2886 N N . LYS B 1 79 ? -12.688 12.062 15.914 1 98.62 79 LYS B N 1
ATOM 2887 C CA . LYS B 1 79 ? -13.492 13.18 15.438 1 98.62 79 LYS B CA 1
ATOM 2888 C C . LYS B 1 79 ? -12.812 13.883 14.258 1 98.62 79 LYS B C 1
ATOM 2890 O O . LYS B 1 79 ? -13.492 14.398 13.367 1 98.62 79 LYS B O 1
ATOM 2895 N N . LEU B 1 80 ? -11.492 13.922 14.305 1 98.88 80 LEU B N 1
ATOM 2896 C CA . LEU B 1 80 ? -10.75 14.453 13.164 1 98.88 80 LEU B CA 1
ATOM 2897 C C . LEU B 1 80 ? -10.836 13.516 11.969 1 98.88 80 LEU B C 1
ATOM 2899 O O . LEU B 1 80 ? -11.203 13.93 10.867 1 98.88 80 LEU B O 1
ATOM 2903 N N . VAL B 1 81 ? -10.586 12.258 12.203 1 98.88 81 VAL B N 1
ATOM 2904 C CA . VAL B 1 81 ? -10.422 11.25 11.164 1 98.88 81 VAL B CA 1
ATOM 2905 C C . VAL B 1 81 ? -11.75 10.992 10.469 1 98.88 81 VAL B C 1
ATOM 2907 O O . VAL B 1 81 ? -11.797 10.805 9.25 1 98.88 81 VAL B O 1
ATOM 2910 N N . MET B 1 82 ? -12.805 11.031 11.258 1 98.81 82 MET B N 1
ATOM 2911 C CA . MET B 1 82 ? -14.109 10.625 10.742 1 98.81 82 MET B CA 1
ATOM 2912 C C . MET B 1 82 ? -15.008 11.844 10.516 1 98.81 82 MET B C 1
ATOM 2914 O O . MET B 1 82 ? -16.234 11.719 10.492 1 98.81 82 MET B O 1
ATOM 2918 N N . HIS B 1 83 ? -14.422 13.008 10.43 1 98.62 83 HIS B N 1
ATOM 2919 C CA . HIS B 1 83 ? -15.219 14.195 10.141 1 98.62 83 HIS B CA 1
ATOM 2920 C C . HIS B 1 83 ? -16.047 14.016 8.875 1 98.62 83 HIS B C 1
ATOM 2922 O O . HIS B 1 83 ? -15.492 13.898 7.777 1 98.62 83 HIS B O 1
ATOM 2928 N N . ALA B 1 84 ? -17.328 14.07 8.984 1 97.44 84 ALA B N 1
ATOM 2929 C CA . ALA B 1 84 ? -18.25 13.641 7.938 1 97.44 84 ALA B CA 1
ATOM 2930 C C . ALA B 1 84 ? -18.062 14.461 6.664 1 97.44 84 ALA B C 1
ATOM 2932 O O . ALA B 1 84 ? -17.938 13.906 5.57 1 97.44 84 ALA B O 1
ATOM 2933 N N . ASP B 1 85 ? -18 15.773 6.785 1 97.38 85 ASP B N 1
ATOM 2934 C CA . ASP B 1 85 ? -17.859 16.641 5.621 1 97.38 85 ASP B CA 1
ATOM 2935 C C . ASP B 1 85 ? -16.516 16.406 4.922 1 97.38 85 ASP B C 1
ATOM 2937 O O . ASP B 1 85 ? -16.453 16.375 3.693 1 97.38 85 ASP B O 1
ATOM 2941 N N . ILE B 1 86 ? -15.508 16.266 5.664 1 98.56 86 ILE B N 1
ATOM 2942 C CA . ILE B 1 86 ? -14.172 16.094 5.102 1 98.56 86 ILE B CA 1
ATOM 2943 C C . ILE B 1 86 ? -14.07 14.742 4.398 1 98.56 86 ILE B C 1
ATOM 2945 O O . ILE B 1 86 ? -13.484 14.641 3.318 1 98.56 86 ILE B O 1
ATOM 2949 N N . LEU B 1 87 ? -14.625 13.727 4.973 1 98.5 87 LEU B N 1
ATOM 2950 C CA . LEU B 1 87 ? -14.633 12.422 4.32 1 98.5 87 LEU B CA 1
ATOM 2951 C C . LEU B 1 87 ? -15.414 12.469 3.012 1 98.5 87 LEU B C 1
ATOM 2953 O O . LEU B 1 87 ? -15.016 11.852 2.023 1 98.5 87 LEU B O 1
ATOM 2957 N N . ALA B 1 88 ? -16.531 13.172 3.049 1 98.12 88 ALA B N 1
ATOM 2958 C CA . ALA B 1 88 ? -17.297 13.336 1.816 1 98.12 88 ALA B CA 1
ATOM 2959 C C . ALA B 1 88 ? -16.469 14.047 0.747 1 98.12 88 ALA B C 1
ATOM 2961 O O . ALA B 1 88 ? -16.484 13.648 -0.42 1 98.12 88 ALA B O 1
ATOM 2962 N N . ILE B 1 89 ? -15.789 15.086 1.138 1 98.5 89 ILE B N 1
ATOM 2963 C CA . ILE B 1 89 ? -14.922 15.828 0.234 1 98.5 89 ILE B CA 1
ATOM 2964 C C . ILE B 1 89 ? -13.82 14.914 -0.293 1 98.5 89 ILE B C 1
ATOM 2966 O O . ILE B 1 89 ? -13.555 14.883 -1.497 1 98.5 89 ILE B O 1
ATOM 2970 N N . ALA B 1 90 ? -13.141 14.156 0.579 1 98.69 90 ALA B N 1
ATOM 2971 C CA . ALA B 1 90 ? -12.086 13.234 0.194 1 98.69 90 ALA B CA 1
ATOM 2972 C C . ALA B 1 90 ? -12.586 12.219 -0.835 1 98.69 90 ALA B C 1
ATOM 2974 O O . ALA B 1 90 ? -11.906 11.953 -1.832 1 98.69 90 ALA B O 1
ATOM 2975 N N . ASN B 1 91 ? -13.742 11.672 -0.581 1 98.19 91 ASN B N 1
ATOM 2976 C CA . ASN B 1 91 ? -14.32 10.695 -1.502 1 98.19 91 ASN B CA 1
ATOM 2977 C C . ASN B 1 91 ? -14.602 11.32 -2.867 1 98.19 91 ASN B C 1
ATOM 2979 O O . ASN B 1 91 ? -14.422 10.672 -3.898 1 98.19 91 ASN B O 1
ATOM 2983 N N . GLU B 1 92 ? -15.055 12.516 -2.822 1 97.5 92 GLU B N 1
ATOM 2984 C CA . GLU B 1 92 ? -15.359 13.188 -4.086 1 97.5 92 GLU B CA 1
ATOM 2985 C C . GLU B 1 92 ? -14.078 13.469 -4.875 1 97.5 92 GLU B C 1
ATOM 2987 O O . GLU B 1 92 ? -14.047 13.289 -6.094 1 97.5 92 GLU B O 1
ATOM 2992 N N . VAL B 1 93 ? -13.055 13.93 -4.211 1 97.38 93 VAL B N 1
ATOM 2993 C CA . VAL B 1 93 ? -11.844 14.391 -4.875 1 97.38 93 VAL B CA 1
ATOM 2994 C C . VAL B 1 93 ? -10.984 13.188 -5.277 1 97.38 93 VAL B C 1
ATOM 2996 O O . VAL B 1 93 ? -10.359 13.195 -6.34 1 97.38 93 VAL B O 1
ATOM 2999 N N . LEU B 1 94 ? -10.945 12.141 -4.473 1 98.38 94 LEU B N 1
ATOM 3000 C CA . LEU B 1 94 ? -10.031 11.023 -4.691 1 98.38 94 LEU B CA 1
ATOM 3001 C C . LEU B 1 94 ? -10.773 9.828 -5.281 1 98.38 94 LEU B C 1
ATOM 3003 O O . LEU B 1 94 ? -10.156 8.953 -5.895 1 98.38 94 LEU B O 1
ATOM 3007 N N . GLY B 1 95 ? -12.047 9.773 -5.195 1 97.56 95 GLY B N 1
ATOM 3008 C CA . GLY B 1 95 ? -12.891 8.641 -5.539 1 97.56 95 GLY B CA 1
ATOM 3009 C C . GLY B 1 95 ? -12.672 8.148 -6.957 1 97.56 95 GLY B C 1
ATOM 3010 O O . GLY B 1 95 ? -12.656 6.941 -7.207 1 97.56 95 GLY B O 1
ATOM 3011 N N . PRO B 1 96 ? -12.508 9.039 -7.891 1 97 96 PRO B N 1
ATOM 3012 C CA . PRO B 1 96 ? -12.336 8.617 -9.281 1 97 96 PRO B CA 1
ATOM 3013 C C . PRO B 1 96 ? -11.133 7.695 -9.484 1 97 96 PRO B C 1
ATOM 3015 O O . PRO B 1 96 ? -11.047 6.996 -10.492 1 97 96 PRO B O 1
ATOM 3018 N N . TRP B 1 97 ? -10.25 7.637 -8.523 1 97.31 97 TRP B N 1
ATOM 3019 C CA . TRP B 1 97 ? -8.984 6.949 -8.773 1 97.31 97 TRP B CA 1
ATOM 3020 C C . TRP B 1 97 ? -8.867 5.699 -7.902 1 97.31 97 TRP B C 1
ATOM 3022 O O . TRP B 1 97 ? -7.809 5.074 -7.844 1 97.31 97 TRP B O 1
ATOM 3032 N N . CYS B 1 98 ? -9.852 5.293 -7.262 1 98.12 98 CYS B N 1
ATOM 3033 C CA . CYS B 1 98 ? -9.789 4.094 -6.43 1 98.12 98 CYS B CA 1
ATOM 3034 C C . CYS B 1 98 ? -11.18 3.541 -6.156 1 98.12 98 CYS B C 1
ATOM 3036 O O . CYS B 1 98 ? -12.18 4.211 -6.418 1 98.12 98 CYS B O 1
ATOM 3038 N N . ASP B 1 99 ? -11.227 2.256 -5.695 1 98.19 99 ASP B N 1
ATOM 3039 C CA . ASP B 1 99 ? -12.477 1.645 -5.258 1 98.19 99 ASP B CA 1
ATOM 3040 C C . ASP B 1 99 ? -12.914 2.199 -3.902 1 98.19 99 ASP B C 1
ATOM 3042 O O . ASP B 1 99 ? -14.109 2.404 -3.666 1 98.19 99 ASP B O 1
ATOM 3046 N N . CYS B 1 100 ? -11.953 2.438 -3.041 1 98.38 100 CYS B N 1
ATOM 3047 C CA . CYS B 1 100 ? -12.203 3.029 -1.73 1 98.38 100 CYS B CA 1
ATOM 3048 C C . CYS B 1 100 ? -10.953 3.732 -1.206 1 98.38 100 CYS B C 1
ATOM 3050 O O . CYS B 1 100 ? -9.844 3.465 -1.668 1 98.38 100 CYS B O 1
ATOM 3052 N N . LEU B 1 101 ? -11.203 4.656 -0.275 1 98.69 101 LEU B N 1
ATOM 3053 C CA . LEU B 1 101 ? -10.125 5.371 0.388 1 98.69 101 LEU B CA 1
ATOM 3054 C C . LEU B 1 101 ? -9.578 4.562 1.561 1 98.69 101 LEU B C 1
ATOM 3056 O O . LEU B 1 101 ? -10.219 3.613 2.02 1 98.69 101 LEU B O 1
ATOM 3060 N N . GLN B 1 102 ? -8.422 4.938 1.982 1 98.81 102 GLN B N 1
ATOM 3061 C CA . GLN B 1 102 ? -7.883 4.48 3.26 1 98.81 102 GLN B CA 1
ATOM 3062 C C . GLN B 1 102 ? -7.184 5.617 4 1 98.81 102 GLN B C 1
ATOM 3064 O O . GLN B 1 102 ? -6.859 6.645 3.404 1 98.81 102 GLN B O 1
ATOM 3069 N N . LEU B 1 103 ? -7.109 5.469 5.32 1 98.94 103 LEU B N 1
ATOM 3070 C CA . LEU B 1 103 ? -6.344 6.418 6.121 1 98.94 103 LEU B CA 1
ATOM 3071 C C . LEU B 1 103 ? -4.855 6.332 5.789 1 98.94 103 LEU B C 1
ATOM 3073 O O . LEU B 1 103 ? -4.289 5.238 5.742 1 98.94 103 LEU B O 1
ATOM 3077 N N . ASN B 1 104 ? -4.285 7.445 5.457 1 98.88 104 ASN B N 1
ATOM 3078 C CA . ASN B 1 104 ? -2.863 7.5 5.137 1 98.88 104 ASN B CA 1
ATOM 3079 C C . ASN B 1 104 ? -2.014 7.691 6.387 1 98.88 104 ASN B C 1
ATOM 3081 O O . ASN B 1 104 ? -0.971 7.051 6.539 1 98.88 104 ASN B O 1
ATOM 3085 N N . LEU B 1 105 ? -2.436 8.594 7.242 1 98.75 105 LEU B N 1
ATOM 3086 C CA . LEU B 1 105 ? -1.717 8.805 8.492 1 98.75 105 LEU B CA 1
ATOM 3087 C C . LEU B 1 105 ? -2.527 9.68 9.445 1 98.75 105 LEU B C 1
ATOM 3089 O O . LEU B 1 105 ? -3.459 10.367 9.023 1 98.75 105 LEU B O 1
ATOM 3093 N N . THR B 1 106 ? -2.293 9.539 10.664 1 98.88 106 THR B N 1
ATOM 3094 C CA . THR B 1 106 ? -2.535 10.516 11.719 1 98.88 106 THR B CA 1
ATOM 3095 C C . THR B 1 106 ? -1.229 10.898 12.406 1 98.88 106 THR B C 1
ATOM 3097 O O . THR B 1 106 ? -0.471 10.031 12.844 1 98.88 106 THR B O 1
ATOM 3100 N N . GLN B 1 107 ? -0.942 12.117 12.445 1 98.81 107 GLN B N 1
ATOM 3101 C CA . GLN B 1 107 ? 0.342 12.516 13.016 1 98.81 107 GLN B CA 1
ATOM 3102 C C . GLN B 1 107 ? 0.23 13.852 13.742 1 98.81 107 GLN B C 1
ATOM 3104 O O . GLN B 1 107 ? -0.327 14.812 13.203 1 98.81 107 GLN B O 1
ATOM 3109 N N . ALA B 1 108 ? 0.675 13.859 14.938 1 98.81 108 ALA B N 1
ATOM 3110 C CA . ALA B 1 108 ? 0.822 15.109 15.68 1 98.81 108 ALA B CA 1
ATOM 3111 C C . ALA B 1 108 ? 2.203 15.719 15.461 1 98.81 108 ALA B C 1
ATOM 3113 O O . ALA B 1 108 ? 3.193 15 15.328 1 98.81 108 ALA B O 1
ATOM 3114 N N . ILE B 1 109 ? 2.234 16.984 15.422 1 98.81 109 ILE B N 1
ATOM 3115 C CA . ILE B 1 109 ? 3.457 17.719 15.109 1 98.81 109 ILE B CA 1
ATOM 3116 C C . ILE B 1 109 ? 3.607 18.906 16.078 1 98.81 109 ILE B C 1
ATOM 3118 O O . ILE B 1 109 ? 2.652 19.641 16.312 1 98.81 109 ILE B O 1
ATOM 3122 N N . ALA B 1 110 ? 4.715 19.047 16.625 1 98.88 110 ALA B N 1
ATOM 3123 C CA . ALA B 1 110 ? 5.09 20.234 17.406 1 98.88 110 ALA B CA 1
ATOM 3124 C C . ALA B 1 110 ? 6.332 20.906 16.828 1 98.88 110 ALA B C 1
ATOM 3126 O O . ALA B 1 110 ? 7.414 20.312 16.812 1 98.88 110 ALA B O 1
ATOM 3127 N N . LEU B 1 111 ? 6.137 22 16.297 1 98.81 111 LEU B N 1
ATOM 3128 C CA . LEU B 1 111 ? 7.227 22.812 15.773 1 98.81 111 LEU B CA 1
ATOM 3129 C C . LEU B 1 111 ? 7.762 23.766 16.828 1 98.81 111 LEU B C 1
ATOM 3131 O O . LEU B 1 111 ? 7.086 24.734 17.219 1 98.81 111 LEU B O 1
ATOM 3135 N N . HIS B 1 112 ? 8.961 23.562 17.297 1 98.81 112 HIS B N 1
ATOM 3136 C CA . HIS B 1 112 ? 9.531 24.328 18.406 1 98.81 112 HIS B CA 1
ATOM 3137 C C . HIS B 1 112 ? 10.258 25.578 17.891 1 98.81 112 HIS B C 1
ATOM 3139 O O . HIS B 1 112 ? 10.602 25.656 16.703 1 98.81 112 HIS B O 1
ATOM 3145 N N . PRO B 1 113 ? 10.398 26.578 18.797 1 98.69 113 PRO B N 1
ATOM 3146 C CA . PRO B 1 113 ? 11.156 27.781 18.406 1 98.69 113 PRO B CA 1
ATOM 3147 C C . PRO B 1 113 ? 12.5 27.438 17.766 1 98.69 113 PRO B C 1
ATOM 3149 O O . PRO B 1 113 ? 13.203 26.531 18.234 1 98.69 113 PRO B O 1
ATOM 3152 N N . GLY B 1 114 ? 12.797 28.094 16.656 1 98 114 GLY B N 1
ATOM 3153 C CA . GLY B 1 114 ? 14.055 27.875 15.961 1 98 114 GLY B CA 1
ATOM 3154 C C . GLY B 1 114 ? 13.953 26.844 14.844 1 98 114 GLY B C 1
ATOM 3155 O O . GLY B 1 114 ? 14.891 26.672 14.07 1 98 114 GLY B O 1
ATOM 3156 N N . ALA B 1 115 ? 12.805 26.125 14.773 1 98.5 115 ALA B N 1
ATOM 3157 C CA . ALA B 1 115 ? 12.617 25.203 13.664 1 98.5 115 ALA B CA 1
ATOM 3158 C C . ALA B 1 115 ? 12.766 25.906 12.32 1 98.5 115 ALA B C 1
ATOM 3160 O O . ALA B 1 115 ? 12.242 27.016 12.133 1 98.5 115 ALA B O 1
ATOM 3161 N N . LEU B 1 116 ? 13.469 25.312 11.391 1 97.81 116 LEU B N 1
ATOM 3162 C CA . LEU B 1 116 ? 13.688 25.859 10.062 1 97.81 116 LEU B CA 1
ATOM 3163 C C . LEU B 1 116 ? 12.523 25.516 9.133 1 97.81 116 LEU B C 1
ATOM 3165 O O . LEU B 1 116 ? 11.859 24.484 9.312 1 97.81 116 LEU B O 1
ATOM 3169 N N . PRO B 1 117 ? 12.312 26.438 8.133 1 97.56 117 PRO B N 1
ATOM 3170 C CA . PRO B 1 117 ? 11.32 26.062 7.125 1 97.56 117 PRO B CA 1
ATOM 3171 C C . PRO B 1 117 ? 11.656 24.734 6.43 1 97.56 117 PRO B C 1
ATOM 3173 O O . PRO B 1 117 ? 12.828 24.484 6.125 1 97.56 117 PRO B O 1
ATOM 3176 N N . GLN B 1 118 ? 10.648 23.938 6.242 1 97.62 118 GLN B N 1
ATOM 3177 C CA . GLN B 1 118 ? 10.789 22.688 5.492 1 97.62 118 GLN B CA 1
ATOM 3178 C C . GLN B 1 118 ? 11.047 22.969 4.012 1 97.62 118 GLN B C 1
ATOM 3180 O O . GLN B 1 118 ? 10.516 23.922 3.451 1 97.62 118 GLN B O 1
ATOM 3185 N N . LEU B 1 119 ? 11.922 22.125 3.348 1 96.56 119 LEU B N 1
ATOM 3186 C CA . LEU B 1 119 ? 11.977 22.172 1.891 1 96.56 119 LEU B CA 1
ATOM 3187 C C . LEU B 1 119 ? 10.586 21.984 1.291 1 96.56 119 LEU B C 1
ATOM 3189 O O . LEU B 1 119 ? 9.891 21.016 1.615 1 96.56 119 LEU B O 1
ATOM 3193 N N . PRO B 1 120 ? 10.141 22.953 0.475 1 96.44 120 PRO B N 1
ATOM 3194 C CA . PRO B 1 120 ? 8.852 22.75 -0.187 1 96.44 120 PRO B CA 1
ATOM 3195 C C . PRO B 1 120 ? 8.766 21.422 -0.928 1 96.44 120 PRO B C 1
ATOM 3197 O O . PRO B 1 120 ? 9.75 20.984 -1.547 1 96.44 120 PRO B O 1
ATOM 3200 N N . HIS B 1 121 ? 7.637 20.766 -0.843 1 96.62 121 HIS B N 1
ATOM 3201 C CA . HIS B 1 121 ? 7.512 19.422 -1.4 1 96.62 121 HIS B CA 1
ATOM 3202 C C . HIS B 1 121 ? 6.059 19.109 -1.741 1 96.62 121 HIS B C 1
ATOM 3204 O O . HIS B 1 121 ? 5.156 19.891 -1.427 1 96.62 121 HIS B O 1
ATOM 3210 N N . ARG B 1 122 ? 5.84 18.094 -2.457 1 97.19 122 ARG B N 1
ATOM 3211 C CA . ARG B 1 122 ? 4.539 17.5 -2.744 1 97.19 122 ARG B CA 1
ATOM 3212 C C . ARG B 1 122 ? 4.441 16.094 -2.166 1 97.19 122 ARG B C 1
ATOM 3214 O O . ARG B 1 122 ? 5.297 15.242 -2.428 1 97.19 122 ARG B O 1
ATOM 3221 N N . ASP B 1 123 ? 3.412 15.844 -1.367 1 98 123 ASP B N 1
ATOM 3222 C CA . ASP B 1 123 ? 3.295 14.578 -0.646 1 98 123 ASP B CA 1
ATOM 3223 C C . ASP B 1 123 ? 3.023 13.422 -1.604 1 98 123 ASP B C 1
ATOM 3225 O O . ASP B 1 123 ? 3.254 12.258 -1.266 1 98 123 ASP B O 1
ATOM 3229 N N . GLN B 1 124 ? 2.525 13.695 -2.809 1 97.69 124 GLN B N 1
ATOM 3230 C CA . GLN B 1 124 ? 2.316 12.656 -3.805 1 97.69 124 GLN B CA 1
ATOM 3231 C C . GLN B 1 124 ? 3.627 11.953 -4.148 1 97.69 124 GLN B C 1
ATOM 3233 O O . GLN B 1 124 ? 3.619 10.828 -4.66 1 97.69 124 GLN B O 1
ATOM 3238 N N . ASP B 1 125 ? 4.754 12.555 -3.807 1 95.75 125 ASP B N 1
ATOM 3239 C CA . ASP B 1 125 ? 6.059 12.031 -4.203 1 95.75 125 ASP B CA 1
ATOM 3240 C C . ASP B 1 125 ? 6.457 10.836 -3.338 1 95.75 125 ASP B C 1
ATOM 3242 O O . ASP B 1 125 ? 7.465 10.18 -3.602 1 95.75 125 ASP B O 1
ATOM 3246 N N . MET B 1 126 ? 5.68 10.594 -2.307 1 97.44 126 MET B N 1
ATOM 3247 C CA . MET B 1 126 ? 5.879 9.367 -1.541 1 97.44 126 MET B CA 1
ATOM 3248 C C . MET B 1 126 ? 5.711 8.133 -2.428 1 97.44 126 MET B C 1
ATOM 3250 O O . MET B 1 126 ? 6.285 7.082 -2.152 1 97.44 126 MET B O 1
ATOM 3254 N N . TRP B 1 127 ? 4.895 8.273 -3.434 1 97.62 127 TRP B N 1
ATOM 3255 C CA . TRP B 1 127 ? 4.641 7.211 -4.398 1 97.62 127 TRP B CA 1
ATOM 3256 C C . TRP B 1 127 ? 5.273 7.531 -5.746 1 97.62 127 TRP B C 1
ATOM 3258 O O . TRP B 1 127 ? 5.562 8.695 -6.043 1 97.62 127 TRP B O 1
ATOM 3268 N N . ARG B 1 128 ? 5.578 6.566 -6.555 1 94.5 128 ARG B N 1
ATOM 3269 C CA . ARG B 1 128 ? 6.203 6.754 -7.863 1 94.5 128 ARG B CA 1
ATOM 3270 C C . ARG B 1 128 ? 5.188 6.566 -8.984 1 94.5 128 ARG B C 1
ATOM 3272 O O . ARG B 1 128 ? 5.496 5.969 -10.016 1 94.5 128 ARG B O 1
ATOM 3279 N N . GLY B 1 129 ? 3.969 6.926 -8.703 1 94.25 129 GLY B N 1
ATOM 3280 C CA . GLY B 1 129 ? 2.936 6.91 -9.727 1 94.25 129 GLY B CA 1
ATOM 3281 C C . GLY B 1 129 ? 3.035 8.07 -10.695 1 94.25 129 GLY B C 1
ATOM 3282 O O . GLY B 1 129 ? 3.965 8.875 -10.609 1 94.25 129 GLY B O 1
ATOM 3283 N N . ALA B 1 130 ? 2.129 8.148 -11.57 1 92.5 130 ALA B N 1
ATOM 3284 C CA . ALA B 1 130 ? 2.094 9.195 -12.594 1 92.5 130 ALA B CA 1
ATOM 3285 C C . ALA B 1 130 ? 1.823 10.562 -11.969 1 92.5 130 ALA B C 1
ATOM 3287 O O . ALA B 1 130 ? 0.9 10.711 -11.172 1 92.5 130 ALA B O 1
ATOM 3288 N N . ILE B 1 131 ? 2.549 11.508 -12.344 1 93.31 131 ILE B N 1
ATOM 3289 C CA . ILE B 1 131 ? 2.387 12.875 -11.867 1 93.31 131 ILE B CA 1
ATOM 3290 C C . ILE B 1 131 ? 1.54 13.672 -12.859 1 93.31 131 ILE B C 1
ATOM 3292 O O . ILE B 1 131 ? 1.726 13.555 -14.078 1 93.31 131 ILE B O 1
ATOM 3296 N N . GLY B 1 132 ? 0.619 14.438 -12.359 1 93.62 132 GLY B N 1
ATOM 3297 C CA . GLY B 1 132 ? -0.138 15.359 -13.195 1 93.62 132 GLY B CA 1
ATOM 3298 C C . GLY B 1 132 ? -1.497 14.82 -13.594 1 93.62 132 GLY B C 1
ATOM 3299 O O . GLY B 1 132 ? -2.342 15.562 -14.102 1 93.62 132 GLY B O 1
ATOM 3300 N N . GLU B 1 133 ? -1.733 13.578 -13.359 1 91.38 133 GLU B N 1
ATOM 3301 C CA . GLU B 1 133 ? -2.969 12.953 -13.828 1 91.38 133 GLU B CA 1
ATOM 3302 C C . GLU B 1 133 ? -3.803 12.438 -12.656 1 91.38 133 GLU B C 1
ATOM 3304 O O . GLU B 1 133 ? -5.031 12.531 -12.672 1 91.38 133 GLU B O 1
ATOM 3309 N N . THR B 1 134 ? -3.213 11.945 -11.68 1 95.25 134 THR B N 1
ATOM 3310 C CA . THR B 1 134 ? -3.852 11.273 -10.555 1 95.25 134 THR B CA 1
ATOM 3311 C C . THR B 1 134 ? -3.652 12.062 -9.266 1 95.25 134 THR B C 1
ATOM 3313 O O . THR B 1 134 ? -2.553 12.555 -8.992 1 95.25 134 THR B O 1
ATOM 3316 N N . GLU B 1 135 ? -4.707 12.297 -8.5 1 97.5 135 GLU B N 1
ATOM 3317 C CA . GLU B 1 135 ? -4.574 12.797 -7.133 1 97.5 135 GLU B CA 1
ATOM 3318 C C . GLU B 1 135 ? -4.5 11.656 -6.129 1 97.5 135 GLU B C 1
ATOM 3320 O O . GLU B 1 135 ? -5.457 10.891 -5.98 1 97.5 135 GLU B O 1
ATOM 3325 N N . TYR B 1 136 ? -3.441 11.609 -5.371 1 98.38 136 TYR B N 1
ATOM 3326 C CA . TYR B 1 136 ? -3.139 10.414 -4.594 1 98.38 136 TYR B CA 1
ATOM 3327 C C . TYR B 1 136 ? -3.617 10.562 -3.156 1 98.38 136 TYR B C 1
ATOM 3329 O O . TYR B 1 136 ? -3.824 9.562 -2.459 1 98.38 136 TYR B O 1
ATOM 3337 N N . LEU B 1 137 ? -3.674 11.781 -2.678 1 98.75 137 LEU B N 1
ATOM 3338 C CA . LEU B 1 137 ? -4.039 11.93 -1.273 1 98.75 137 LEU B CA 1
ATOM 3339 C C . LEU B 1 137 ? -4.594 13.328 -1.007 1 98.75 137 LEU B C 1
ATOM 3341 O O . LEU B 1 137 ? -4.41 14.242 -1.817 1 98.75 137 LEU B O 1
ATOM 3345 N N . LEU B 1 138 ? -5.355 13.438 0.028 1 98.94 138 LEU B N 1
ATOM 3346 C CA . LEU B 1 138 ? -5.832 14.68 0.625 1 98.94 138 LEU B CA 1
ATOM 3347 C C . LEU B 1 138 ? -5.336 14.82 2.061 1 98.94 138 LEU B C 1
ATOM 3349 O O . LEU B 1 138 ? -5.539 13.922 2.883 1 98.94 138 LEU B O 1
ATOM 3353 N N . ASN B 1 139 ? -4.656 15.914 2.295 1 98.88 139 ASN B N 1
ATOM 3354 C CA . ASN B 1 139 ? -4.203 16.234 3.645 1 98.88 139 ASN B CA 1
ATOM 3355 C C . ASN B 1 139 ? -5.184 17.172 4.352 1 98.88 139 ASN B C 1
ATOM 3357 O O . ASN B 1 139 ? -5.801 18.031 3.719 1 98.88 139 ASN B O 1
ATOM 3361 N N . VAL B 1 140 ? -5.25 16.984 5.605 1 98.94 140 VAL B N 1
ATOM 3362 C CA . VAL B 1 140 ? -6 17.891 6.457 1 98.94 140 VAL B CA 1
ATOM 3363 C C . VAL B 1 140 ? -5.152 18.297 7.66 1 98.94 140 VAL B C 1
ATOM 3365 O O . VAL B 1 140 ? -4.816 17.453 8.5 1 98.94 140 VAL B O 1
ATOM 3368 N N . MET B 1 141 ? -4.84 19.578 7.77 1 98.88 141 MET B N 1
ATOM 3369 C CA . MET B 1 141 ? -4.082 20.109 8.898 1 98.88 141 MET B CA 1
ATOM 3370 C C . MET B 1 141 ? -5.02 20.703 9.953 1 98.88 141 MET B C 1
ATOM 3372 O O . MET B 1 141 ? -5.891 21.5 9.633 1 98.88 141 MET B O 1
ATOM 3376 N N . TRP B 1 142 ? -4.832 20.25 11.156 1 98.94 142 TRP B N 1
ATOM 3377 C CA . TRP B 1 142 ? -5.617 20.688 12.305 1 98.94 142 TRP B CA 1
ATOM 3378 C C . TRP B 1 142 ? -4.742 21.406 13.32 1 98.94 142 TRP B C 1
ATOM 3380 O O . TRP B 1 142 ? -3.98 20.781 14.055 1 98.94 142 TRP B O 1
ATOM 3390 N N . PRO B 1 143 ? -4.914 22.703 13.469 1 98.88 143 PRO B N 1
ATOM 3391 C CA . PRO B 1 143 ? -4.117 23.406 14.469 1 98.88 143 PRO B CA 1
ATOM 3392 C C . PRO B 1 143 ? -4.613 23.172 15.891 1 98.88 143 PRO B C 1
ATOM 3394 O O . PRO B 1 143 ? -5.812 23.281 16.156 1 98.88 143 PRO B O 1
ATOM 3397 N N . PHE B 1 144 ? -3.678 22.828 16.797 1 98.88 144 PHE B N 1
ATOM 3398 C CA . PHE B 1 144 ? -3.973 22.797 18.234 1 98.88 144 PHE B CA 1
ATOM 3399 C C . PHE B 1 144 ? -3.693 24.156 18.875 1 98.88 144 PHE B C 1
ATOM 3401 O O . PHE B 1 144 ? -4.285 24.5 19.891 1 98.88 144 PHE B O 1
ATOM 3408 N N . THR B 1 145 ? -2.771 24.891 18.375 1 98.81 145 THR B N 1
ATOM 3409 C CA . THR B 1 145 ? -2.459 26.281 18.688 1 98.81 145 THR B CA 1
ATOM 3410 C C . THR B 1 145 ? -2.676 27.172 17.453 1 98.81 145 THR B C 1
ATOM 3412 O O . THR B 1 145 ? -2.795 26.672 16.344 1 98.81 145 THR B O 1
ATOM 3415 N N . PRO B 1 146 ? -2.754 28.484 17.688 1 98.75 146 PRO B N 1
ATOM 3416 C CA . PRO B 1 146 ? -2.865 29.344 16.5 1 98.75 146 PRO B CA 1
ATOM 3417 C C . PRO B 1 146 ? -1.674 29.203 15.562 1 98.75 146 PRO B C 1
ATOM 3419 O O . PRO B 1 146 ? -0.524 29.203 16 1 98.75 146 PRO B O 1
ATOM 3422 N N . TYR B 1 147 ? -1.958 28.922 14.289 1 98.81 147 TYR B N 1
ATOM 3423 C CA . TYR B 1 147 ? -0.957 28.938 13.227 1 98.81 147 TYR B CA 1
ATOM 3424 C C . TYR B 1 147 ? -0.793 30.344 12.656 1 98.81 147 TYR B C 1
ATOM 3426 O O . TYR B 1 147 ? -1.76 30.953 12.18 1 98.81 147 TYR B O 1
ATOM 3434 N N . ARG B 1 148 ? 0.332 30.875 12.758 1 98.62 148 ARG B N 1
ATOM 3435 C CA . ARG B 1 148 ? 0.687 32.188 12.258 1 98.62 148 ARG B CA 1
ATOM 3436 C C . ARG B 1 148 ? 1.996 32.156 11.477 1 98.62 148 ARG B C 1
ATOM 3438 O O . ARG B 1 148 ? 2.807 31.25 11.664 1 98.62 148 ARG B O 1
ATOM 3445 N N . GLU B 1 149 ? 2.17 33.125 10.617 1 98.12 149 GLU B N 1
ATOM 3446 C CA . GLU B 1 149 ? 3.408 33.188 9.844 1 98.12 149 GLU B CA 1
ATOM 3447 C C . GLU B 1 149 ? 4.629 33.156 10.758 1 98.12 149 GLU B C 1
ATOM 3449 O O . GLU B 1 149 ? 5.586 32.438 10.492 1 98.12 149 GLU B O 1
ATOM 3454 N N . LEU B 1 150 ? 4.566 33.812 11.836 1 98.19 150 LEU B N 1
ATOM 3455 C CA . LEU B 1 150 ? 5.699 33.969 12.734 1 98.19 150 LEU B CA 1
ATOM 3456 C C . LEU B 1 150 ? 6.051 32.656 13.406 1 98.19 150 LEU B C 1
ATOM 3458 O O . LEU B 1 150 ? 7.215 32.406 13.742 1 98.19 150 LEU B O 1
ATOM 3462 N N . ASN B 1 151 ? 5.035 31.797 13.609 1 98.56 151 ASN B N 1
ATOM 3463 C CA . ASN B 1 151 ? 5.355 30.562 14.32 1 98.56 151 ASN B CA 1
ATOM 3464 C C . ASN B 1 151 ? 5.359 29.359 13.391 1 98.56 151 ASN B C 1
ATOM 3466 O O . ASN B 1 151 ? 5.215 28.219 13.836 1 98.56 151 ASN B O 1
ATOM 3470 N N . GLY B 1 152 ? 5.52 29.594 12.07 1 98.5 152 GLY B N 1
ATOM 3471 C CA . GLY B 1 152 ? 5.797 28.516 11.133 1 98.5 152 GLY B CA 1
ATOM 3472 C C . GLY B 1 152 ? 4.539 27.875 10.57 1 98.5 152 GLY B C 1
ATOM 3473 O O . GLY B 1 152 ? 4.465 26.656 10.43 1 98.5 152 GLY B O 1
ATOM 3474 N N . THR B 1 153 ? 3.516 28.688 10.266 1 98.69 153 THR B N 1
ATOM 3475 C CA . THR B 1 153 ? 2.309 28.156 9.641 1 98.69 153 THR B CA 1
ATOM 3476 C C . THR B 1 153 ? 2.641 27.484 8.312 1 98.69 153 THR B C 1
ATOM 3478 O O . THR B 1 153 ? 3.732 27.672 7.77 1 98.69 153 THR B O 1
ATOM 3481 N N . THR B 1 154 ? 1.731 26.609 7.863 1 98.69 154 THR B N 1
ATOM 3482 C CA . THR B 1 154 ? 1.886 25.922 6.582 1 98.69 154 THR B CA 1
ATOM 3483 C C . THR B 1 154 ? 1.945 26.938 5.438 1 98.69 154 THR B C 1
ATOM 3485 O O . THR B 1 154 ? 1.111 27.844 5.355 1 98.69 154 THR B O 1
ATOM 3488 N N . LEU B 1 155 ? 2.969 26.844 4.664 1 98.31 155 LEU B N 1
ATOM 3489 C CA . LEU B 1 155 ? 3.074 27.578 3.41 1 98.31 155 LEU B CA 1
ATOM 3490 C C . LEU B 1 155 ? 2.498 26.781 2.252 1 98.31 155 LEU B C 1
ATOM 3492 O O . LEU B 1 155 ? 2.797 25.594 2.111 1 98.31 155 LEU B O 1
ATOM 3496 N N . ILE B 1 156 ? 1.627 27.406 1.45 1 97.94 156 ILE B N 1
ATOM 3497 C CA . ILE B 1 156 ? 1.001 26.781 0.294 1 97.94 156 ILE B CA 1
ATOM 3498 C C . ILE B 1 156 ? 1.327 27.578 -0.969 1 97.94 156 ILE B C 1
ATOM 3500 O O . ILE B 1 156 ? 1.285 28.812 -0.962 1 97.94 156 ILE B O 1
ATOM 3504 N N . TRP B 1 157 ? 1.782 26.922 -1.974 1 97.25 157 TRP B N 1
ATOM 3505 C CA . TRP B 1 157 ? 1.841 27.516 -3.307 1 97.25 157 TRP B CA 1
ATOM 3506 C C . TRP B 1 157 ? 0.551 27.25 -4.074 1 97.25 157 TRP B C 1
ATOM 3508 O O . TRP B 1 157 ? 0.383 26.172 -4.668 1 97.25 157 TRP B O 1
ATOM 3518 N N . PRO B 1 158 ? -0.367 28.25 -4.074 1 95.81 158 PRO B N 1
ATOM 3519 C CA . PRO B 1 158 ? -1.647 28.031 -4.746 1 95.81 158 PRO B CA 1
ATOM 3520 C C . PRO B 1 158 ? -1.484 27.703 -6.227 1 95.81 158 PRO B C 1
ATOM 3522 O O . PRO B 1 158 ? -0.559 28.188 -6.879 1 95.81 158 PRO B O 1
ATOM 3525 N N . ASP B 1 159 ? -2.383 26.828 -6.762 1 94.81 159 ASP B N 1
ATOM 3526 C CA . ASP B 1 159 ? -2.512 26.5 -8.18 1 94.81 159 ASP B CA 1
ATOM 3527 C C . ASP B 1 159 ? -1.297 25.719 -8.672 1 94.81 159 ASP B C 1
ATOM 3529 O O . ASP B 1 159 ? -0.983 25.734 -9.867 1 94.81 159 ASP B O 1
ATOM 3533 N N . SER B 1 160 ? -0.62 25.094 -7.781 1 95.75 160 SER B N 1
ATOM 3534 C CA . SER B 1 160 ? 0.586 24.359 -8.156 1 95.75 160 SER B CA 1
ATOM 3535 C C . SER B 1 160 ? 0.308 22.875 -8.289 1 95.75 160 SER B C 1
ATOM 3537 O O . SER B 1 160 ? 1.237 22.062 -8.406 1 95.75 160 SER B O 1
ATOM 3539 N N . HIS B 1 161 ? -0.891 22.438 -8.297 1 95.31 161 HIS B N 1
ATOM 3540 C CA . HIS B 1 161 ? -1.289 21.031 -8.219 1 95.31 161 HIS B CA 1
ATOM 3541 C C . HIS B 1 161 ? -1.625 20.469 -9.602 1 95.31 161 HIS B C 1
ATOM 3543 O O . HIS B 1 161 ? -1.617 21.219 -10.594 1 95.31 161 HIS B O 1
ATOM 3549 N N . GLY B 1 162 ? -1.954 19.156 -9.617 1 94.5 162 GLY B N 1
ATOM 3550 C CA . GLY B 1 162 ? -2.35 18.516 -10.867 1 94.5 162 GLY B CA 1
ATOM 3551 C C . GLY B 1 162 ? -1.259 18.531 -11.914 1 94.5 162 GLY B C 1
ATOM 3552 O O . GLY B 1 162 ? -0.114 18.172 -11.641 1 94.5 162 GLY B O 1
ATOM 3553 N N . CYS B 1 163 ? -1.612 18.969 -13.062 1 94.31 163 CYS B N 1
ATOM 3554 C CA . CYS B 1 163 ? -0.672 18.984 -14.18 1 94.31 163 CYS B CA 1
ATOM 3555 C C . CYS B 1 163 ? 0.473 19.953 -13.906 1 94.31 163 CYS B C 1
ATOM 3557 O O . CYS B 1 163 ? 1.583 19.766 -14.406 1 94.31 163 CYS B O 1
ATOM 3559 N N . LYS B 1 164 ? 0.209 20.906 -13.078 1 93.5 164 LYS B N 1
ATOM 3560 C CA . LYS B 1 164 ? 1.227 21.906 -12.766 1 93.5 164 LYS B CA 1
ATOM 3561 C C . LYS B 1 164 ? 2.316 21.312 -11.875 1 93.5 164 LYS B C 1
ATOM 3563 O O . LYS B 1 164 ? 3.385 21.906 -11.711 1 93.5 164 LYS B O 1
ATOM 3568 N N . ALA B 1 165 ? 2.039 20.203 -11.344 1 92.75 165 ALA B N 1
ATOM 3569 C CA . ALA B 1 165 ? 3.047 19.516 -10.531 1 92.75 165 ALA B CA 1
ATOM 3570 C C . ALA B 1 165 ? 4.203 19.031 -11.391 1 92.75 165 ALA B C 1
ATOM 3572 O O . ALA B 1 165 ? 5.262 18.672 -10.875 1 92.75 165 ALA B O 1
ATOM 3573 N N . LEU B 1 166 ? 4.035 18.938 -12.648 1 91 166 LEU B N 1
ATOM 3574 C CA . LEU B 1 166 ? 5.102 18.547 -13.562 1 91 166 LEU B CA 1
ATOM 3575 C C . LEU B 1 166 ? 6.137 19.656 -13.695 1 91 166 LEU B C 1
ATOM 3577 O O . LEU B 1 166 ? 7.25 19.422 -14.172 1 91 166 LEU B O 1
ATOM 3581 N N . GLU B 1 167 ? 5.723 20.844 -13.227 1 85.56 167 GLU B N 1
ATOM 3582 C CA . GLU B 1 167 ? 6.629 21.984 -13.242 1 85.56 167 GLU B CA 1
ATOM 3583 C C . GLU B 1 167 ? 7.371 22.125 -11.914 1 85.56 167 GLU B C 1
ATOM 3585 O O . GLU B 1 167 ? 6.754 22.344 -10.875 1 85.56 167 GLU B O 1
ATOM 3590 N N . PRO B 1 168 ? 8.633 22 -11.945 1 74.56 168 PRO B N 1
ATOM 3591 C CA . PRO B 1 168 ? 9.367 21.984 -10.68 1 74.56 168 PRO B CA 1
ATOM 3592 C C . PRO B 1 168 ? 9.281 23.312 -9.922 1 74.56 168 PRO B C 1
ATOM 3594 O O . PRO B 1 168 ? 9.227 23.312 -8.688 1 74.56 168 PRO B O 1
ATOM 3597 N N . ASP B 1 169 ? 9.297 24.438 -10.586 1 79.44 169 ASP B N 1
ATOM 3598 C CA . ASP B 1 169 ? 9.336 25.734 -9.914 1 79.44 169 ASP B CA 1
ATOM 3599 C C . ASP B 1 169 ? 8.125 26.578 -10.297 1 79.44 169 ASP B C 1
ATOM 3601 O O . ASP B 1 169 ? 8.094 27.172 -11.375 1 79.44 169 ASP B O 1
ATOM 3605 N N . PRO B 1 170 ? 7.25 26.516 -9.297 1 82.25 170 PRO B N 1
ATOM 3606 C CA . PRO B 1 170 ? 6.125 27.391 -9.617 1 82.25 170 PRO B CA 1
ATOM 3607 C C . PRO B 1 170 ? 6.5 28.875 -9.57 1 82.25 170 PRO B C 1
ATOM 3609 O O . PRO B 1 170 ? 7.391 29.266 -8.812 1 82.25 170 PRO B O 1
ATOM 3612 N N . ASP B 1 171 ? 5.859 29.609 -10.352 1 77.75 171 ASP B N 1
ATOM 3613 C CA . ASP B 1 171 ? 6.113 31.047 -10.445 1 77.75 171 ASP B CA 1
ATOM 3614 C C . ASP B 1 171 ? 5.488 31.797 -9.266 1 77.75 171 ASP B C 1
ATOM 3616 O O . ASP B 1 171 ? 5.969 32.844 -8.875 1 77.75 171 ASP B O 1
ATOM 3620 N N . ALA B 1 172 ? 4.574 31.203 -8.703 1 80 172 ALA B N 1
ATOM 3621 C CA . ALA B 1 172 ? 3.814 31.891 -7.668 1 80 172 ALA B CA 1
ATOM 3622 C C . ALA B 1 172 ? 4.539 31.828 -6.324 1 80 172 ALA B C 1
ATOM 3624 O O . ALA B 1 172 ? 5.25 30.859 -6.043 1 80 172 ALA B O 1
ATOM 3625 N N . GLN B 1 173 ? 4.391 32.969 -5.551 1 91.94 173 GLN B N 1
ATOM 3626 C CA . GLN B 1 173 ? 4.84 32.969 -4.164 1 91.94 173 GLN B CA 1
ATOM 3627 C C . GLN B 1 173 ? 3.904 32.156 -3.27 1 91.94 173 GLN B C 1
ATOM 3629 O O . GLN B 1 173 ? 2.701 32.094 -3.531 1 91.94 173 GLN B O 1
ATOM 3634 N N . PRO B 1 174 ? 4.488 31.578 -2.232 1 96 174 PRO B N 1
ATOM 3635 C CA . PRO B 1 174 ? 3.607 30.844 -1.318 1 96 174 PRO B CA 1
ATOM 3636 C C . PRO B 1 174 ? 2.742 31.766 -0.464 1 96 174 PRO B C 1
ATOM 3638 O O . PRO B 1 174 ? 3.082 32.938 -0.274 1 96 174 PRO B O 1
ATOM 3641 N N . VAL B 1 175 ? 1.645 31.266 -0.036 1 97.19 175 VAL B N 1
ATOM 3642 C CA . VAL B 1 175 ? 0.781 31.922 0.94 1 97.19 175 VAL B CA 1
ATOM 3643 C C . VAL B 1 175 ? 0.963 31.281 2.311 1 97.19 175 VAL B C 1
ATOM 3645 O O . VAL B 1 175 ? 0.976 30.047 2.426 1 97.19 175 VAL B O 1
ATOM 3648 N N . ALA B 1 176 ? 1.172 32.125 3.311 1 98.31 176 ALA B N 1
ATOM 3649 C CA . ALA B 1 176 ? 1.144 31.641 4.691 1 98.31 176 ALA B CA 1
ATOM 3650 C C . ALA B 1 176 ? -0.291 31.484 5.188 1 98.31 176 ALA B C 1
ATOM 3652 O O . ALA B 1 176 ? -0.989 32.469 5.414 1 98.31 176 ALA B O 1
ATOM 3653 N N . VAL B 1 177 ? -0.753 30.281 5.438 1 98.44 177 VAL B N 1
ATOM 3654 C CA . VAL B 1 177 ? -2.154 30.031 5.762 1 98.44 177 VAL B CA 1
ATOM 3655 C C . VAL B 1 177 ? -2.357 30.141 7.273 1 98.44 177 VAL B C 1
ATOM 3657 O O . VAL B 1 177 ? -2.049 29.203 8.008 1 98.44 177 VAL B O 1
ATOM 3660 N N . GLU B 1 178 ? -2.908 31.172 7.695 1 98.44 178 GLU B N 1
ATOM 3661 C CA . GLU B 1 178 ? -3.148 31.359 9.125 1 98.44 178 GLU B CA 1
ATOM 3662 C C . GLU B 1 178 ? -4.441 30.672 9.555 1 98.44 178 GLU B C 1
ATOM 3664 O O . GLU B 1 178 ? -5.457 30.75 8.859 1 98.44 178 GLU B O 1
ATOM 3669 N N . LEU B 1 179 ? -4.414 29.969 10.656 1 98.62 179 LEU B N 1
ATOM 3670 C CA . LEU B 1 179 ? -5.508 29.141 11.156 1 98.62 179 LEU B CA 1
ATOM 3671 C C . LEU B 1 179 ? -5.629 29.266 12.672 1 98.62 179 LEU B C 1
ATOM 3673 O O . LEU B 1 179 ? -4.656 29.594 13.352 1 98.62 179 LEU B O 1
ATOM 3677 N N . ASP B 1 180 ? -6.824 29.062 13.156 1 98.75 180 ASP B N 1
ATOM 3678 C CA . ASP B 1 180 ? -7.09 28.938 14.586 1 98.75 180 ASP B CA 1
ATOM 3679 C C . ASP B 1 180 ? -7.582 27.531 14.93 1 98.75 180 ASP B C 1
ATOM 3681 O O . ASP B 1 180 ? -8.086 26.812 14.062 1 98.75 180 ASP B O 1
ATOM 3685 N N . PRO B 1 181 ? -7.336 27.141 16.25 1 98.81 181 PRO B N 1
ATOM 3686 C CA . PRO B 1 181 ? -7.934 25.859 16.641 1 98.81 181 PRO B CA 1
ATOM 3687 C C . PRO B 1 181 ? -9.406 25.766 16.266 1 98.81 181 PRO B C 1
ATOM 3689 O O . PRO B 1 181 ? -10.172 26.703 16.484 1 98.81 181 PRO B O 1
ATOM 3692 N N . GLY B 1 182 ? -9.773 24.609 15.672 1 98.5 182 GLY B N 1
ATOM 3693 C CA . GLY B 1 182 ? -11.117 24.422 15.164 1 98.5 182 GLY B CA 1
ATOM 3694 C C . GLY B 1 182 ? -11.203 24.547 13.648 1 98.5 182 GLY B C 1
ATOM 3695 O O . GLY B 1 182 ? -12.125 24.016 13.031 1 98.5 182 GLY B O 1
ATOM 3696 N N . ASP B 1 183 ? -10.289 25.344 13.031 1 98.62 183 ASP B N 1
ATOM 3697 C CA . ASP B 1 183 ? -10.188 25.406 11.578 1 98.62 183 ASP B CA 1
ATOM 3698 C C . ASP B 1 183 ? -9.531 24.156 11.008 1 98.62 183 ASP B C 1
ATOM 3700 O O . ASP B 1 183 ? -8.859 23.422 11.734 1 98.62 183 ASP B O 1
ATOM 3704 N N . ALA B 1 184 ? -9.781 23.859 9.75 1 98.81 184 ALA B N 1
ATOM 3705 C CA . ALA B 1 184 ? -9.109 22.781 9.023 1 98.81 184 ALA B CA 1
ATOM 3706 C C . ALA B 1 184 ? -8.594 23.281 7.672 1 98.81 184 ALA B C 1
ATOM 3708 O O . ALA B 1 184 ? -9.328 23.922 6.918 1 98.81 184 ALA B O 1
ATOM 3709 N N . LEU B 1 185 ? -7.328 23.109 7.438 1 98.88 185 LEU B N 1
ATOM 3710 C CA . LEU B 1 185 ? -6.746 23.344 6.121 1 98.88 185 LEU B CA 1
ATOM 3711 C C . LEU B 1 185 ? -6.672 22.047 5.316 1 98.88 185 LEU B C 1
ATOM 3713 O O . LEU B 1 185 ? -6.027 21.094 5.734 1 98.88 185 LEU B O 1
ATOM 3717 N N . LEU B 1 186 ? -7.375 21.984 4.18 1 98.94 186 LEU B N 1
ATOM 3718 C CA . LEU B 1 186 ? -7.32 20.875 3.246 1 98.94 186 LEU B CA 1
ATOM 3719 C C . LEU B 1 186 ? -6.41 21.203 2.064 1 98.94 186 LEU B C 1
ATOM 3721 O O . LEU B 1 186 ? -6.461 22.312 1.525 1 98.94 186 LEU B O 1
ATOM 3725 N N . PHE B 1 187 ? -5.547 20.297 1.673 1 98.81 187 PHE B N 1
ATOM 3726 C CA . PHE B 1 187 ? -4.781 20.516 0.451 1 98.81 187 PHE B CA 1
ATOM 3727 C C . PHE B 1 187 ? -4.43 19.188 -0.217 1 98.81 187 PHE B C 1
ATOM 3729 O O . PHE B 1 187 ? -4.227 18.188 0.46 1 98.81 187 PHE B O 1
ATOM 3736 N N . LEU B 1 188 ? -4.371 19.188 -1.524 1 98.75 188 LEU B N 1
ATOM 3737 C CA . LEU B 1 188 ? -4.09 18 -2.344 1 98.75 188 LEU B CA 1
ATOM 3738 C C . LEU B 1 188 ? -2.629 17.594 -2.217 1 98.75 188 LEU B C 1
ATOM 3740 O O . LEU B 1 188 ? -1.759 18.438 -1.984 1 98.75 188 LEU B O 1
ATOM 3744 N N . GLY B 1 189 ? -2.426 16.281 -2.354 1 98.5 189 GLY B N 1
ATOM 3745 C CA . GLY B 1 189 ? -1.062 15.773 -2.324 1 98.5 189 GLY B CA 1
ATOM 3746 C C . GLY B 1 189 ? -0.186 16.359 -3.418 1 98.5 189 GLY B C 1
ATOM 3747 O O . GLY B 1 189 ? 1.04 16.375 -3.297 1 98.5 189 GLY B O 1
ATOM 3748 N N . SER B 1 190 ? -0.771 16.859 -4.461 1 97.62 190 SER B N 1
ATOM 3749 C CA . SER B 1 190 ? -0.061 17.422 -5.609 1 97.62 190 SER B CA 1
ATOM 3750 C C . SER B 1 190 ? 0.247 18.906 -5.398 1 97.62 190 SER B C 1
ATOM 3752 O O . SER B 1 190 ? 0.97 19.516 -6.188 1 97.62 190 SER B O 1
ATOM 3754 N N . THR B 1 191 ? -0.25 19.469 -4.363 1 97.25 191 THR B N 1
ATOM 3755 C CA . THR B 1 191 ? -0.014 20.891 -4.078 1 97.25 191 THR B CA 1
ATOM 3756 C C . THR B 1 191 ? 1.331 21.078 -3.381 1 97.25 191 THR B C 1
ATOM 3758 O O . THR B 1 191 ? 1.62 20.422 -2.383 1 97.25 191 THR B O 1
ATOM 3761 N N . LEU B 1 192 ? 2.148 21.953 -3.941 1 97.5 192 LEU B N 1
ATOM 3762 C CA . LEU B 1 192 ? 3.41 22.297 -3.301 1 97.5 192 LEU B CA 1
ATOM 3763 C C . LEU B 1 192 ? 3.164 23.016 -1.972 1 97.5 192 LEU B C 1
ATOM 3765 O O . LEU B 1 192 ? 2.311 23.891 -1.883 1 97.5 192 LEU B O 1
ATOM 3769 N N . HIS B 1 193 ? 3.854 22.578 -0.949 1 97.94 193 HIS B N 1
ATOM 3770 C CA . HIS B 1 193 ? 3.66 23.141 0.385 1 97.94 193 HIS B CA 1
ATOM 3771 C C . HIS B 1 193 ? 4.867 22.875 1.275 1 97.94 193 HIS B C 1
ATOM 3773 O O . HIS B 1 193 ? 5.828 22.219 0.847 1 97.94 193 HIS B O 1
ATOM 3779 N N . GLY B 1 194 ? 4.836 23.375 2.43 1 98.12 194 GLY B N 1
ATOM 3780 C CA . GLY B 1 194 ? 5.805 23.094 3.479 1 98.12 194 GLY B CA 1
ATOM 3781 C C . GLY B 1 194 ? 5.559 23.875 4.746 1 98.12 194 GLY B C 1
ATOM 3782 O O . GLY B 1 194 ? 4.922 24.938 4.715 1 98.12 194 GLY B O 1
ATOM 3783 N N . ALA B 1 195 ? 6.039 23.328 5.863 1 98.38 195 ALA B N 1
ATOM 3784 C CA . ALA B 1 195 ? 5.973 24.094 7.098 1 98.38 195 ALA B CA 1
ATOM 3785 C C . ALA B 1 195 ? 6.883 25.328 7.027 1 98.38 195 ALA B C 1
ATOM 3787 O O . ALA B 1 195 ? 8 25.25 6.508 1 98.38 195 ALA B O 1
ATOM 3788 N N . GLY B 1 196 ? 6.383 26.438 7.5 1 98 196 GLY B N 1
ATOM 3789 C CA . GLY B 1 196 ? 7.258 27.578 7.715 1 98 196 GLY B CA 1
ATOM 3790 C C . GLY B 1 196 ? 8.195 27.391 8.891 1 98 196 GLY B C 1
ATOM 3791 O O . GLY B 1 196 ? 8.133 26.391 9.594 1 98 196 GLY B O 1
ATOM 3792 N N . GLY B 1 197 ? 9.086 28.344 9.031 1 98.19 197 GLY B N 1
ATOM 3793 C CA . GLY B 1 197 ? 9.953 28.359 10.203 1 98.19 197 GLY B CA 1
ATOM 3794 C C . GLY B 1 197 ? 9.305 28.984 11.422 1 98.19 197 GLY B C 1
ATOM 3795 O O . GLY B 1 197 ? 8.469 29.875 11.305 1 98.19 197 GLY B O 1
ATOM 3796 N N . ASN B 1 198 ? 9.664 28.453 12.562 1 98.69 198 ASN B N 1
ATOM 3797 C CA . ASN B 1 198 ? 9.156 29.047 13.797 1 98.69 198 ASN B CA 1
ATOM 3798 C C . ASN B 1 198 ? 10.125 30.078 14.367 1 98.69 198 ASN B C 1
ATOM 3800 O O . ASN B 1 198 ? 11.062 29.719 15.086 1 98.69 198 ASN B O 1
ATOM 3804 N N . ARG B 1 199 ? 9.828 31.297 14.188 1 98.19 199 ARG B N 1
ATOM 3805 C CA . ARG B 1 199 ? 10.656 32.406 14.664 1 98.19 199 ARG B CA 1
ATOM 3806 C C . ARG B 1 199 ? 10.102 32.969 15.961 1 98.19 199 ARG B C 1
ATOM 3808 O O . ARG B 1 199 ? 10.617 33.969 16.469 1 98.19 199 ARG B O 1
ATOM 3815 N N . SER B 1 200 ? 9.086 32.438 16.406 1 98.25 200 SER B N 1
ATOM 3816 C CA . SER B 1 200 ? 8.484 32.875 17.656 1 98.25 200 SER B CA 1
ATOM 3817 C C . SER B 1 200 ? 9.125 32.188 18.859 1 98.25 200 SER B C 1
ATOM 3819 O O . SER B 1 200 ? 10.172 31.547 18.719 1 98.25 200 SER B O 1
ATOM 3821 N N . PHE B 1 201 ? 8.484 32.375 20.062 1 98.12 201 PHE B N 1
ATOM 3822 C CA . PHE B 1 201 ? 9.023 31.797 21.281 1 98.12 201 PHE B CA 1
ATOM 3823 C C . PHE B 1 201 ? 8.102 30.703 21.828 1 98.12 201 PHE B C 1
ATOM 3825 O O . PHE B 1 201 ? 8.32 30.172 22.922 1 98.12 201 PHE B O 1
ATOM 3832 N N . THR B 1 202 ? 7.07 30.406 21.047 1 98 202 THR B N 1
ATOM 3833 C CA . THR B 1 202 ? 6.105 29.406 21.5 1 98 202 THR B CA 1
ATOM 3834 C C . THR B 1 202 ? 6.148 28.172 20.594 1 98 202 THR B C 1
ATOM 3836 O O . THR B 1 202 ? 6.656 28.234 19.469 1 98 202 THR B O 1
ATOM 3839 N N . VAL B 1 203 ? 5.664 27.078 21.125 1 98.75 203 VAL B N 1
ATOM 3840 C CA . VAL B 1 203 ? 5.59 25.844 20.344 1 98.75 203 VAL B CA 1
ATOM 3841 C C . VAL B 1 203 ? 4.285 25.797 19.562 1 98.75 203 VAL B C 1
ATOM 3843 O O . VAL B 1 203 ? 3.203 25.984 20.125 1 98.75 203 VAL B O 1
ATOM 3846 N N . ARG B 1 204 ? 4.367 25.672 18.328 1 98.69 204 ARG B N 1
ATOM 3847 C CA . ARG B 1 204 ? 3.189 25.5 17.484 1 98.69 204 ARG B CA 1
ATOM 3848 C C . ARG B 1 204 ? 2.82 24.016 17.391 1 98.69 204 ARG B C 1
ATOM 3850 O O . ARG B 1 204 ? 3.611 23.203 16.891 1 98.69 204 ARG B O 1
ATOM 3857 N N . ARG B 1 205 ? 1.645 23.625 17.797 1 98.88 205 ARG B N 1
ATOM 3858 C CA . ARG B 1 205 ? 1.219 22.234 17.812 1 98.88 205 ARG B CA 1
ATOM 3859 C C . ARG B 1 205 ? 0.011 22.016 16.906 1 98.88 205 ARG B C 1
ATOM 3861 O O . ARG B 1 205 ? -0.833 22.906 16.766 1 98.88 205 ARG B O 1
ATOM 3868 N N . GLY B 1 206 ? -0.067 20.906 16.297 1 98.81 206 GLY B N 1
ATOM 3869 C CA . GLY B 1 206 ? -1.206 20.484 15.492 1 98.81 206 GLY B CA 1
ATOM 3870 C C . GLY B 1 206 ? -1.152 19.031 15.102 1 98.81 206 GLY B C 1
ATOM 3871 O O . GLY B 1 206 ? -0.341 18.266 15.633 1 98.81 206 GLY B O 1
ATOM 3872 N N . ALA B 1 207 ? -2.082 18.656 14.281 1 98.88 207 ALA B N 1
ATOM 3873 C CA . ALA B 1 207 ? -2.123 17.312 13.719 1 98.88 207 ALA B CA 1
ATOM 3874 C C . ALA B 1 207 ? -2.414 17.344 12.219 1 98.88 207 ALA B C 1
ATOM 3876 O O . ALA B 1 207 ? -3.092 18.266 11.734 1 98.88 207 ALA B O 1
ATOM 3877 N N . ILE B 1 208 ? -1.879 16.453 11.57 1 98.88 208 ILE B N 1
ATOM 3878 C CA . ILE B 1 208 ? -2.24 16.203 10.18 1 98.88 208 ILE B CA 1
ATOM 3879 C C . ILE B 1 208 ? -2.916 14.844 10.047 1 98.88 208 ILE B C 1
ATOM 3881 O O . ILE B 1 208 ? -2.441 13.852 10.602 1 98.88 208 ILE B O 1
ATOM 3885 N N . VAL B 1 209 ? -4.047 14.789 9.477 1 98.88 209 VAL B N 1
ATOM 3886 C CA . VAL B 1 209 ? -4.758 13.594 9.031 1 98.88 209 VAL B CA 1
ATOM 3887 C C . VAL B 1 209 ? -4.797 13.555 7.5 1 98.88 209 VAL B C 1
ATOM 3889 O O . VAL B 1 209 ? -5.055 14.578 6.855 1 98.88 209 VAL B O 1
ATOM 3892 N N . SER B 1 210 ? -4.492 12.438 6.957 1 98.81 210 SER B N 1
ATOM 3893 C CA . SER B 1 210 ? -4.512 12.359 5.5 1 98.81 210 SER B CA 1
ATOM 3894 C C . SER B 1 210 ? -5.176 11.07 5.027 1 98.81 210 SER B C 1
ATOM 3896 O O . SER B 1 210 ? -5.094 10.039 5.703 1 98.81 210 SER B O 1
ATOM 3898 N N . TYR B 1 211 ? -5.824 11.164 3.926 1 98.94 211 TYR B N 1
ATOM 3899 C CA . TYR B 1 211 ? -6.473 10.062 3.232 1 98.94 211 TYR B CA 1
ATOM 3900 C C . TYR B 1 211 ? -5.816 9.805 1.879 1 98.94 211 TYR B C 1
ATOM 3902 O O . TYR B 1 211 ? -5.469 10.75 1.166 1 98.94 211 TYR B O 1
ATOM 3910 N N . CYS B 1 212 ? -5.629 8.57 1.556 1 98.88 212 CYS B N 1
ATOM 3911 C CA . CYS B 1 212 ? -5.016 8.258 0.271 1 98.88 212 CYS B CA 1
ATOM 3912 C C . CYS B 1 212 ? -5.797 7.176 -0.46 1 98.88 212 CYS B C 1
ATOM 3914 O O . CYS B 1 212 ? -6.789 6.664 0.058 1 98.88 212 CYS B O 1
ATOM 3916 N N . LEU B 1 213 ? -5.41 6.941 -1.702 1 98.81 213 LEU B N 1
ATOM 3917 C CA . LEU B 1 213 ? -6.031 5.895 -2.506 1 98.81 213 LEU B CA 1
ATOM 3918 C C . LEU B 1 213 ? -5.836 4.527 -1.86 1 98.81 213 LEU B C 1
ATOM 3920 O O . LEU B 1 213 ? -4.762 4.234 -1.328 1 98.81 213 LEU B O 1
ATOM 3924 N N . GLY B 1 214 ? -6.852 3.676 -1.961 1 98.75 214 GLY B N 1
ATOM 3925 C CA . GLY B 1 214 ? -6.898 2.439 -1.194 1 98.75 214 GLY B CA 1
ATOM 3926 C C . GLY B 1 214 ? -5.906 1.398 -1.68 1 98.75 214 GLY B C 1
ATOM 3927 O O . GLY B 1 214 ? -5.648 0.413 -0.986 1 98.75 214 GLY B O 1
ATOM 3928 N N . TRP B 1 215 ? -5.32 1.605 -2.854 1 98.69 215 TRP B N 1
ATOM 3929 C CA . TRP B 1 215 ? -4.422 0.607 -3.424 1 98.69 215 TRP B CA 1
ATOM 3930 C C . TRP B 1 215 ? -2.965 0.979 -3.168 1 98.69 215 TRP B C 1
ATOM 3932 O O . TRP B 1 215 ? -2.053 0.293 -3.635 1 98.69 215 TRP B O 1
ATOM 3942 N N . LEU B 1 216 ? -2.732 2.035 -2.395 1 98.75 216 LEU B N 1
ATOM 3943 C CA . LEU B 1 216 ? -1.393 2.523 -2.09 1 98.75 216 LEU B CA 1
ATOM 3944 C C . LEU B 1 216 ? -0.922 2.008 -0.733 1 98.75 216 LEU B C 1
ATOM 3946 O O . LEU B 1 216 ? -1.732 1.812 0.176 1 98.75 216 LEU B O 1
ATOM 3950 N N . LYS B 1 217 ? 0.398 1.777 -0.59 1 98.69 217 LYS B N 1
ATOM 3951 C CA . LYS B 1 217 ? 0.994 1.698 0.74 1 98.69 217 LYS B CA 1
ATOM 3952 C C . LYS B 1 217 ? 0.843 3.018 1.49 1 98.69 217 LYS B C 1
ATOM 3954 O O . LYS B 1 217 ? 1.214 4.074 0.977 1 98.69 217 LYS B O 1
ATOM 3959 N N . PRO B 1 218 ? 0.229 2.99 2.629 1 98.75 218 PRO B N 1
ATOM 3960 C CA . PRO B 1 218 ? 0.071 4.25 3.355 1 98.75 218 PRO B CA 1
ATOM 3961 C C . PRO B 1 218 ? 1.371 4.73 4 1 98.75 218 PRO B C 1
ATOM 3963 O O . PRO B 1 218 ? 2.285 3.93 4.219 1 98.75 218 PRO B O 1
ATOM 3966 N N . TYR B 1 219 ? 1.436 5.992 4.277 1 98.81 219 TYR B N 1
ATOM 3967 C CA . TYR B 1 219 ? 2.57 6.609 4.953 1 98.81 219 TYR B CA 1
ATOM 3968 C C . TYR B 1 219 ? 2.781 5.996 6.336 1 98.81 219 TYR B C 1
ATOM 3970 O O . TYR B 1 219 ? 3.895 5.594 6.676 1 98.81 219 TYR B O 1
ATOM 3978 N N . GLU B 1 220 ? 1.793 6.004 7.168 1 98.69 220 GLU B N 1
ATOM 3979 C CA . GLU B 1 220 ? 1.754 5.27 8.43 1 98.69 220 GLU B CA 1
ATOM 3980 C C . GLU B 1 220 ? 1.27 3.836 8.211 1 98.69 220 GLU B C 1
ATOM 3982 O O . GLU B 1 220 ? 0.212 3.615 7.621 1 98.69 220 GLU B O 1
ATOM 3987 N N . ASN B 1 221 ? 2.076 2.852 8.602 1 98.44 221 ASN B N 1
ATOM 3988 C CA . ASN B 1 221 ? 1.651 1.461 8.484 1 98.44 221 ASN B CA 1
ATOM 3989 C C . ASN B 1 221 ? 0.46 1.161 9.391 1 98.44 221 ASN B C 1
ATOM 3991 O O . ASN B 1 221 ? 0.633 0.876 10.578 1 98.44 221 ASN B O 1
ATOM 3995 N N . GLN B 1 222 ? -0.701 1.147 8.844 1 98.38 222 GLN B N 1
ATOM 3996 C CA . GLN B 1 222 ? -1.954 1.12 9.586 1 98.38 222 GLN B CA 1
ATOM 3997 C C . GLN B 1 222 ? -2.08 -0.164 10.406 1 98.38 222 GLN B C 1
ATOM 3999 O O . GLN B 1 222 ? -2.543 -0.138 11.547 1 98.38 222 GLN B O 1
ATOM 4004 N N . TRP B 1 223 ? -1.676 -1.253 9.891 1 98.5 223 TRP B N 1
ATOM 4005 C CA . TRP B 1 223 ? -1.892 -2.561 10.508 1 98.5 223 TRP B CA 1
ATOM 4006 C C . TRP B 1 223 ? -0.913 -2.795 11.648 1 98.5 223 TRP B C 1
ATOM 4008 O O . TRP B 1 223 ? -1.182 -3.592 12.555 1 98.5 223 TRP B O 1
ATOM 4018 N N . LEU B 1 224 ? 0.2 -2.113 11.586 1 97.81 224 LEU B N 1
ATOM 4019 C CA . LEU B 1 224 ? 1.117 -2.105 12.719 1 97.81 224 LEU B CA 1
ATOM 4020 C C . LEU B 1 224 ? 0.688 -1.076 13.758 1 97.81 224 LEU B C 1
ATOM 4022 O O . LEU B 1 224 ? 0.82 -1.312 14.961 1 97.81 224 LEU B O 1
ATOM 4026 N N . ALA B 1 225 ? 0.146 0.068 13.312 1 97.88 225 ALA B N 1
ATOM 4027 C CA . ALA B 1 225 ? -0.32 1.128 14.203 1 97.88 225 ALA B CA 1
ATOM 4028 C C . ALA B 1 225 ? -1.569 0.695 14.969 1 97.88 225 ALA B C 1
ATOM 4030 O O . ALA B 1 225 ? -1.72 1.002 16.156 1 97.88 225 ALA B O 1
ATOM 4031 N N . TYR B 1 226 ? -2.469 0.036 14.266 1 98.38 226 TYR B N 1
ATOM 4032 C CA . TYR B 1 226 ? -3.744 -0.401 14.82 1 98.38 226 TYR B CA 1
ATOM 4033 C C . TYR B 1 226 ? -3.973 -1.885 14.562 1 98.38 226 TYR B C 1
ATOM 4035 O O . TYR B 1 226 ? -4.836 -2.256 13.766 1 98.38 226 TYR B O 1
ATOM 4043 N N . PRO B 1 227 ? -3.262 -2.738 15.281 1 97.69 227 PRO B N 1
ATOM 4044 C CA . PRO B 1 227 ? -3.418 -4.184 15.102 1 97.69 227 PRO B CA 1
ATOM 4045 C C . PRO B 1 227 ? -4.836 -4.664 15.398 1 97.69 227 PRO B C 1
ATOM 4047 O O . PRO B 1 227 ? -5.648 -3.906 15.93 1 97.69 227 PRO B O 1
ATOM 4050 N N . PRO B 1 228 ? -5.152 -5.918 15.039 1 97.12 228 PRO B N 1
ATOM 4051 C CA . PRO B 1 228 ? -6.523 -6.426 15.148 1 97.12 228 PRO B CA 1
ATOM 4052 C C . PRO B 1 228 ? -7.102 -6.273 16.547 1 97.12 228 PRO B C 1
ATOM 4054 O O . PRO B 1 228 ? -8.273 -5.93 16.703 1 97.12 228 PRO B O 1
ATOM 4057 N N . GLU B 1 229 ? -6.316 -6.465 17.562 1 96.38 229 GLU B N 1
ATOM 4058 C CA . GLU B 1 229 ? -6.805 -6.402 18.938 1 96.38 229 GLU B CA 1
ATOM 4059 C C . GLU B 1 229 ? -7.273 -4.996 19.297 1 96.38 229 GLU B C 1
ATOM 4061 O O . GLU B 1 229 ? -8.133 -4.828 20.172 1 96.38 229 GLU B O 1
ATOM 4066 N N . MET B 1 230 ? -6.766 -4.055 18.641 1 97.38 230 MET B N 1
ATOM 4067 C CA . MET B 1 230 ? -7.191 -2.674 18.844 1 97.38 230 MET B CA 1
ATOM 4068 C C . MET B 1 230 ? -8.32 -2.312 17.891 1 97.38 230 MET B C 1
ATOM 4070 O O . MET B 1 230 ? -9.352 -1.783 18.312 1 97.38 230 MET B O 1
ATOM 4074 N N . ALA B 1 231 ? -8.164 -2.666 16.625 1 98.12 231 ALA B N 1
ATOM 4075 C CA . ALA B 1 231 ? -9.078 -2.26 15.57 1 98.12 231 ALA B CA 1
ATOM 4076 C C . ALA B 1 231 ? -10.461 -2.873 15.773 1 98.12 231 ALA B C 1
ATOM 4078 O O . ALA B 1 231 ? -11.469 -2.326 15.312 1 98.12 231 ALA B O 1
ATOM 4079 N N . ARG B 1 232 ? -10.5 -4.023 16.5 1 97.25 232 ARG B N 1
ATOM 4080 C CA . ARG B 1 232 ? -11.781 -4.688 16.703 1 97.25 232 ARG B CA 1
ATOM 4081 C C . ARG B 1 232 ? -12.719 -3.818 17.547 1 97.25 232 ARG B C 1
ATOM 4083 O O . ARG B 1 232 ? -13.938 -4.043 17.562 1 97.25 232 ARG B O 1
ATOM 4090 N N . HIS B 1 233 ? -12.172 -2.855 18.219 1 97.5 233 HIS B N 1
ATOM 4091 C CA . HIS B 1 233 ? -12.977 -2 19.078 1 97.5 233 HIS B CA 1
ATOM 4092 C C . HIS B 1 233 ? -13.375 -0.716 18.375 1 97.5 233 HIS B C 1
ATOM 4094 O O . HIS B 1 233 ? -14.109 0.107 18.922 1 97.5 233 HIS B O 1
ATOM 4100 N N . PHE B 1 234 ? -12.906 -0.506 17.172 1 98.25 234 PHE B N 1
ATOM 4101 C CA . PHE B 1 234 ? -13.32 0.638 16.375 1 98.25 234 PHE B CA 1
ATOM 4102 C C . PHE B 1 234 ? -14.703 0.413 15.781 1 98.25 234 PHE B C 1
ATOM 4104 O O . PHE B 1 234 ? -15.086 -0.722 15.477 1 98.25 234 PHE B O 1
ATOM 4111 N N . PRO B 1 235 ? -15.516 1.551 15.672 1 97.94 235 PRO B N 1
ATOM 4112 C CA . PRO B 1 235 ? -16.688 1.404 14.805 1 97.94 235 PRO B CA 1
ATOM 4113 C C . PRO B 1 235 ? -16.328 0.862 13.422 1 97.94 235 PRO B C 1
ATOM 4115 O O . PRO B 1 235 ? -15.219 1.093 12.93 1 97.94 235 PRO B O 1
ATOM 4118 N N . LYS B 1 236 ? -17.234 0.197 12.773 1 97.75 236 LYS B N 1
ATOM 4119 C CA . LYS B 1 236 ? -17.016 -0.516 11.516 1 97.75 236 LYS B CA 1
ATOM 4120 C C . LYS B 1 236 ? -16.406 0.398 10.469 1 97.75 236 LYS B C 1
ATOM 4122 O O . LYS B 1 236 ? -15.406 0.034 9.828 1 97.75 236 LYS B O 1
ATOM 4127 N N . GLU B 1 237 ? -16.906 1.598 10.305 1 98.25 237 GLU B N 1
ATOM 4128 C CA . GLU B 1 237 ? -16.422 2.514 9.273 1 98.25 237 GLU B CA 1
ATOM 4129 C C . GLU B 1 237 ? -15 2.963 9.539 1 98.25 237 GLU B C 1
ATOM 4131 O O . GLU B 1 237 ? -14.211 3.146 8.609 1 98.25 237 GLU B O 1
ATOM 4136 N N . LEU B 1 238 ? -14.703 3.201 10.828 1 98.75 238 LEU B N 1
ATOM 4137 C CA . LEU B 1 238 ? -13.344 3.572 11.195 1 98.75 238 LEU B CA 1
ATOM 4138 C C . LEU B 1 238 ? -12.383 2.412 10.953 1 98.75 238 LEU B C 1
ATOM 4140 O O . LEU B 1 238 ? -11.281 2.611 10.43 1 98.75 238 LEU B O 1
ATOM 4144 N N . ALA B 1 239 ? -12.797 1.18 11.305 1 98.75 239 ALA B N 1
ATOM 4145 C CA . ALA B 1 239 ? -11.969 0.001 11.055 1 98.75 239 ALA B CA 1
ATOM 4146 C C . ALA B 1 239 ? -11.695 -0.164 9.562 1 98.75 239 ALA B C 1
ATOM 4148 O O . ALA B 1 239 ? -10.578 -0.5 9.172 1 98.75 239 ALA B O 1
ATOM 4149 N N . GLN B 1 240 ? -12.711 0.07 8.781 1 98.69 240 GLN B N 1
ATOM 4150 C CA . GLN B 1 240 ? -12.547 0.007 7.332 1 98.69 240 GLN B CA 1
ATOM 4151 C C . GLN B 1 240 ? -11.547 1.051 6.844 1 98.69 240 GLN B C 1
ATOM 4153 O O . GLN B 1 240 ? -10.672 0.748 6.031 1 98.69 240 GLN B O 1
ATOM 4158 N N . LEU B 1 241 ? -11.633 2.207 7.402 1 98.81 241 LEU B N 1
ATOM 4159 C CA . LEU B 1 241 ? -10.797 3.322 6.973 1 98.81 241 LEU B CA 1
ATOM 4160 C C . LEU B 1 241 ? -9.336 3.08 7.344 1 98.81 241 LEU B C 1
ATOM 4162 O O . LEU B 1 241 ? -8.43 3.488 6.613 1 98.81 241 LEU B O 1
ATOM 4166 N N . VAL B 1 242 ? -9.07 2.387 8.484 1 98.5 242 VAL B N 1
ATOM 4167 C CA . VAL B 1 242 ? -7.691 2.158 8.898 1 98.5 242 VAL B CA 1
ATOM 4168 C C . VAL B 1 242 ? -7.176 0.863 8.281 1 98.5 242 VAL B C 1
ATOM 4170 O O . VAL B 1 242 ? -6.156 0.321 8.711 1 98.5 242 VAL B O 1
ATOM 4173 N N . GLY B 1 243 ? -7.871 0.296 7.328 1 97.56 243 GLY B N 1
ATOM 4174 C CA . GLY B 1 243 ? -7.254 -0.728 6.5 1 97.56 243 GLY B CA 1
ATOM 4175 C C . GLY B 1 243 ? -7.922 -2.082 6.629 1 97.56 243 GLY B C 1
ATOM 4176 O O . GLY B 1 243 ? -7.477 -3.061 6.027 1 97.56 243 GLY B O 1
ATOM 4177 N N . TYR B 1 244 ? -8.969 -2.246 7.387 1 98.44 244 TYR B N 1
ATOM 4178 C CA . TYR B 1 244 ? -9.609 -3.547 7.543 1 98.44 244 TYR B CA 1
ATOM 4179 C C . TYR B 1 244 ? -10.789 -3.691 6.586 1 98.44 244 TYR B C 1
ATOM 4181 O O . TYR B 1 244 ? -11.883 -4.09 6.996 1 98.44 244 TYR B O 1
ATOM 4189 N N . ARG B 1 245 ? -10.508 -3.393 5.402 1 98.25 245 ARG B N 1
ATOM 4190 C CA . ARG B 1 245 ? -11.344 -3.562 4.223 1 98.25 245 ARG B CA 1
ATOM 4191 C C . ARG B 1 245 ? -10.492 -3.801 2.977 1 98.25 245 ARG B C 1
ATOM 4193 O O . ARG B 1 245 ? -9.43 -3.205 2.824 1 98.25 245 ARG B O 1
ATOM 4200 N N . GLN B 1 246 ? -10.945 -4.668 2.082 1 98.38 246 GLN B N 1
ATOM 4201 C CA . GLN B 1 246 ? -10.227 -4.91 0.834 1 98.38 246 GLN B CA 1
ATOM 4202 C C . GLN B 1 246 ? -10.469 -3.787 -0.168 1 98.38 246 GLN B C 1
ATOM 4204 O O . GLN B 1 246 ? -11.562 -3.221 -0.219 1 98.38 246 GLN B O 1
ATOM 4209 N N . HIS B 1 247 ? -9.469 -3.428 -0.814 1 98.75 247 HIS B N 1
ATOM 4210 C CA . HIS B 1 247 ? -9.633 -2.621 -2.02 1 98.75 247 HIS B CA 1
ATOM 4211 C C . HIS B 1 247 ? -9.883 -3.502 -3.24 1 98.75 247 HIS B C 1
ATOM 4213 O O . HIS B 1 247 ? -9.039 -4.316 -3.605 1 98.75 247 HIS B O 1
ATOM 4219 N N . ARG B 1 248 ? -11.008 -3.389 -3.869 1 98.44 248 ARG B N 1
ATOM 4220 C CA . ARG B 1 248 ? -11.344 -4.258 -4.992 1 98.44 248 ARG B CA 1
ATOM 4221 C C . ARG B 1 248 ? -10.578 -3.857 -6.246 1 98.44 248 ARG B C 1
ATOM 4223 O O . ARG B 1 248 ? -10.391 -2.668 -6.516 1 98.44 248 ARG B O 1
ATOM 4230 N N . PRO B 1 249 ? -9.984 -4.844 -7.016 1 98.38 249 PRO B N 1
ATOM 4231 C CA . PRO B 1 249 ? -10.312 -6.262 -6.848 1 98.38 249 PRO B CA 1
ATOM 4232 C C . PRO B 1 249 ? -9.312 -6.992 -5.957 1 98.38 249 PRO B C 1
ATOM 4234 O O . PRO B 1 249 ? -8.117 -7.023 -6.258 1 98.38 249 PRO B O 1
ATOM 4237 N N . ASN B 1 250 ? -9.617 -7.613 -4.84 1 98.25 250 ASN B N 1
ATOM 4238 C CA . ASN B 1 250 ? -8.977 -8.648 -4.039 1 98.25 250 ASN B CA 1
ATOM 4239 C C . ASN B 1 250 ? -7.738 -8.117 -3.32 1 98.25 250 ASN B C 1
ATOM 4241 O O . ASN B 1 250 ? -7 -8.883 -2.697 1 98.25 250 ASN B O 1
ATOM 4245 N N . LEU B 1 251 ? -7.473 -6.797 -3.357 1 98.75 251 LEU B N 1
ATOM 4246 C CA . LEU B 1 251 ? -6.227 -6.215 -2.865 1 98.75 251 LEU B CA 1
ATOM 4247 C C . LEU B 1 251 ? -6.277 -6.027 -1.353 1 98.75 251 LEU B C 1
ATOM 4249 O O . LEU B 1 251 ? -7.273 -5.527 -0.818 1 98.75 251 LEU B O 1
ATOM 4253 N N . GLY B 1 252 ? -5.156 -6.398 -0.696 1 98.56 252 GLY B N 1
ATOM 4254 C CA . GLY B 1 252 ? -5.02 -6.215 0.739 1 98.56 252 GLY B CA 1
ATOM 4255 C C . GLY B 1 252 ? -5.734 -7.277 1.55 1 98.56 252 GLY B C 1
ATOM 4256 O O . GLY B 1 252 ? -6.332 -6.977 2.586 1 98.56 252 GLY B O 1
ATOM 4257 N N . ASN B 1 253 ? -5.742 -8.555 1.124 1 98.44 253 ASN B N 1
ATOM 4258 C CA . ASN B 1 253 ? -6.52 -9.602 1.777 1 98.44 253 ASN B CA 1
ATOM 4259 C C . ASN B 1 253 ? -5.723 -10.289 2.883 1 98.44 253 ASN B C 1
ATOM 4261 O O . ASN B 1 253 ? -4.504 -10.117 2.973 1 98.44 253 ASN B O 1
ATOM 4265 N N . TYR B 1 254 ? -6.391 -10.992 3.742 1 97.38 254 TYR B N 1
ATOM 4266 C CA . TYR B 1 254 ? -5.871 -11.977 4.688 1 97.38 254 TYR B CA 1
ATOM 4267 C C . TYR B 1 254 ? -6.43 -13.367 4.398 1 97.38 254 TYR B C 1
ATOM 4269 O O . TYR B 1 254 ? -7.613 -13.625 4.625 1 97.38 254 TYR B O 1
ATOM 4277 N N . GLU B 1 255 ? -5.602 -14.219 3.885 1 95.56 255 GLU B N 1
ATOM 4278 C CA . GLU B 1 255 ? -5.992 -15.578 3.521 1 95.56 255 GLU B CA 1
ATOM 4279 C C . GLU B 1 255 ? -7.148 -15.57 2.525 1 95.56 255 GLU B C 1
ATOM 4281 O O . GLU B 1 255 ? -8.109 -16.328 2.678 1 95.56 255 GLU B O 1
ATOM 4286 N N . GLY B 1 256 ? -7.043 -14.641 1.64 1 97 256 GLY B N 1
ATOM 4287 C CA . GLY B 1 256 ? -8 -14.586 0.544 1 97 256 GLY B CA 1
ATOM 4288 C C . GLY B 1 256 ? -9.312 -13.922 0.926 1 97 256 GLY B C 1
ATOM 4289 O O . GLY B 1 256 ? -10.242 -13.875 0.125 1 97 256 GLY B O 1
ATOM 4290 N N . GLN B 1 257 ? -9.406 -13.43 2.105 1 97.25 257 GLN B N 1
ATOM 4291 C CA . GLN B 1 257 ? -10.625 -12.766 2.545 1 97.25 257 GLN B CA 1
ATOM 4292 C C . GLN B 1 257 ? -10.328 -11.344 3.02 1 97.25 257 GLN B C 1
ATOM 4294 O O . GLN B 1 257 ? -9.164 -10.953 3.146 1 97.25 257 GLN B O 1
ATOM 4299 N N . CYS B 1 258 ? -11.422 -10.617 3.24 1 97.62 258 CYS B N 1
ATOM 4300 C CA . CYS B 1 258 ? -11.281 -9.297 3.836 1 97.62 258 CYS B CA 1
ATOM 4301 C C . CYS B 1 258 ? -10.609 -9.383 5.199 1 97.62 258 CYS B C 1
ATOM 4303 O O . CYS B 1 258 ? -10.93 -10.258 6.004 1 97.62 258 CYS B O 1
ATOM 4305 N N . PRO B 1 259 ? -9.672 -8.477 5.453 1 97.31 259 PRO B N 1
ATOM 4306 C CA . PRO B 1 259 ? -8.969 -8.531 6.738 1 97.31 259 PRO B CA 1
ATOM 4307 C C . PRO B 1 259 ? -9.898 -8.297 7.926 1 97.31 259 PRO B C 1
ATOM 4309 O O . PRO B 1 259 ? -9.523 -8.57 9.07 1 97.31 259 PRO B O 1
ATOM 4312 N N . SER B 1 260 ? -11.109 -7.801 7.707 1 97.31 260 SER B N 1
ATOM 4313 C CA . SER B 1 260 ? -12.078 -7.598 8.781 1 97.31 260 SER B CA 1
ATOM 4314 C C . SER B 1 260 ? -12.398 -8.914 9.492 1 97.31 260 SER B C 1
ATOM 4316 O O . SER B 1 260 ? -12.93 -8.906 10.602 1 97.31 260 SER B O 1
ATOM 4318 N N . VAL B 1 261 ? -12.07 -10.055 8.875 1 96.19 261 VAL B N 1
ATOM 4319 C CA . VAL B 1 261 ? -12.289 -11.359 9.492 1 96.19 261 VAL B CA 1
ATOM 4320 C C . VAL B 1 261 ? -11.492 -11.453 10.789 1 96.19 261 VAL B C 1
ATOM 4322 O O . VAL B 1 261 ? -11.852 -12.211 11.695 1 96.19 261 VAL B O 1
ATOM 4325 N N . LEU B 1 262 ? -10.438 -10.68 10.906 1 96.38 262 LEU B N 1
ATOM 4326 C CA . LEU B 1 262 ? -9.57 -10.727 12.078 1 96.38 262 LEU B CA 1
ATOM 4327 C C . LEU B 1 262 ? -10.156 -9.922 13.227 1 96.38 262 LEU B C 1
ATOM 4329 O O . LEU B 1 262 ? -9.641 -9.961 14.344 1 96.38 262 LEU B O 1
ATOM 4333 N N . LEU B 1 263 ? -11.211 -9.141 12.938 1 96.75 263 LEU B N 1
ATOM 4334 C CA . LEU B 1 263 ? -11.812 -8.305 13.969 1 96.75 263 LEU B CA 1
ATOM 4335 C C . LEU B 1 263 ? -12.891 -9.07 14.734 1 96.75 263 LEU B C 1
ATOM 4337 O O . LEU B 1 263 ? -13.383 -8.594 15.758 1 96.75 263 LEU B O 1
ATOM 4341 N N . GLN B 1 264 ? -13.203 -10.141 14.172 1 90.56 264 GLN B N 1
ATOM 4342 C CA . GLN B 1 264 ? -14.172 -11.023 14.812 1 90.56 264 GLN B CA 1
ATOM 4343 C C . GLN B 1 264 ? -13.469 -12.125 15.602 1 90.56 264 GLN B C 1
ATOM 4345 O O . GLN B 1 264 ? -12.242 -12.211 15.602 1 90.56 264 GLN B O 1
ATOM 4350 N N . ASP B 1 265 ? -14.273 -12.773 16.344 1 79.38 265 ASP B N 1
ATOM 4351 C CA . ASP B 1 265 ? -13.68 -13.914 17.031 1 79.38 265 ASP B CA 1
ATOM 4352 C C . ASP B 1 265 ? -13.047 -14.891 16.047 1 79.38 265 ASP B C 1
ATOM 4354 O O . ASP B 1 265 ? -13.57 -15.102 14.953 1 79.38 265 ASP B O 1
ATOM 4358 N N . LYS B 1 266 ? -11.797 -15.102 16.328 1 66.88 266 LYS B N 1
ATOM 4359 C CA . LYS B 1 266 ? -10.977 -15.938 15.453 1 66.88 266 LYS B CA 1
ATOM 4360 C C . LYS B 1 266 ? -11.734 -17.188 15.023 1 66.88 266 LYS B C 1
ATOM 4362 O O . LYS B 1 266 ? -12.273 -17.922 15.859 1 66.88 266 LYS B O 1
ATOM 4367 N N . PRO B 1 267 ? -11.773 -17.219 13.68 1 62.12 267 PRO B N 1
ATOM 4368 C CA . PRO B 1 267 ? -12.344 -18.5 13.281 1 62.12 267 PRO B CA 1
ATOM 4369 C C . PRO B 1 267 ? -11.477 -19.688 13.695 1 62.12 267 PRO B C 1
ATOM 4371 O O . PRO B 1 267 ? -10.25 -19.578 13.742 1 62.12 267 PRO B O 1
ATOM 4374 N N . ALA B 1 268 ? -11.922 -20.719 14.273 1 59.09 268 ALA B N 1
ATOM 4375 C CA . ALA B 1 268 ? -11.266 -21.922 14.781 1 59.09 268 ALA B CA 1
ATOM 4376 C C . ALA B 1 268 ? -10.453 -22.609 13.688 1 59.09 268 ALA B C 1
ATOM 4378 O O . ALA B 1 268 ? -9.508 -23.344 13.969 1 59.09 268 ALA B O 1
ATOM 4379 N N . GLY B 1 269 ? -10.578 -22.141 12.344 1 74.25 269 GLY B N 1
ATOM 4380 C CA . GLY B 1 269 ? -9.93 -22.953 11.32 1 74.25 269 GLY B CA 1
ATOM 4381 C C . GLY B 1 269 ? -9.5 -22.141 10.102 1 74.25 269 GLY B C 1
ATOM 4382 O O . GLY B 1 269 ? -9.398 -20.922 10.172 1 74.25 269 GLY B O 1
ATOM 4383 N N . THR B 1 270 ? -8.961 -22.938 9.164 1 87.75 270 THR B N 1
ATOM 4384 C CA . THR B 1 270 ? -8.586 -22.359 7.883 1 87.75 270 THR B CA 1
ATOM 4385 C C . THR B 1 270 ? -9.812 -21.781 7.172 1 87.75 270 THR B C 1
ATOM 4387 O O . THR B 1 270 ? -10.898 -22.344 7.246 1 87.75 270 THR B O 1
ATOM 4390 N N . ILE B 1 271 ? -9.617 -20.672 6.625 1 92.75 271 ILE B N 1
ATOM 4391 C CA . ILE B 1 271 ? -10.727 -20.031 5.906 1 92.75 271 ILE B CA 1
ATOM 4392 C C . ILE B 1 271 ? -10.453 -20.078 4.406 1 92.75 271 ILE B C 1
ATOM 4394 O O . ILE B 1 271 ? -9.297 -20.047 3.979 1 92.75 271 ILE B O 1
ATOM 4398 N N . GLY B 1 272 ? -11.531 -20.234 3.592 1 95.25 272 GLY B N 1
ATOM 4399 C CA . GLY B 1 272 ? -11.414 -20.219 2.143 1 95.25 272 GLY B CA 1
ATOM 4400 C C . GLY B 1 272 ? -11.453 -18.828 1.56 1 95.25 272 GLY B C 1
ATOM 4401 O O . GLY B 1 272 ? -12.133 -17.938 2.09 1 95.25 272 GLY B O 1
ATOM 4402 N N . ALA B 1 273 ? -10.773 -18.656 0.457 1 98.12 273 ALA B N 1
ATOM 4403 C CA . ALA B 1 273 ? -10.727 -17.359 -0.201 1 98.12 273 ALA B CA 1
ATOM 4404 C C . ALA B 1 273 ? -12.086 -17 -0.796 1 98.12 273 ALA B C 1
ATOM 4406 O O . ALA B 1 273 ? -12.812 -17.875 -1.269 1 98.12 273 ALA B O 1
ATOM 4407 N N . ILE B 1 274 ? -12.453 -15.773 -0.724 1 98.44 274 ILE B N 1
ATOM 4408 C CA . ILE B 1 274 ? -13.688 -15.234 -1.285 1 98.44 274 ILE B CA 1
ATOM 4409 C C . ILE B 1 274 ? -13.367 -14.062 -2.211 1 98.44 274 ILE B C 1
ATOM 4411 O O . ILE B 1 274 ? -12.688 -13.117 -1.813 1 98.44 274 ILE B O 1
ATOM 4415 N N . ASP B 1 275 ? -13.945 -14.07 -3.426 1 98.5 275 ASP B N 1
ATOM 4416 C CA . ASP B 1 275 ? -13.734 -12.984 -4.379 1 98.5 275 ASP B CA 1
ATOM 4417 C C . ASP B 1 275 ? -14.18 -11.648 -3.789 1 98.5 275 ASP B C 1
ATOM 4419 O O . ASP B 1 275 ? -15.258 -11.547 -3.203 1 98.5 275 ASP B O 1
ATOM 4423 N N . ALA B 1 276 ? -13.359 -10.703 -3.854 1 98.5 276 ALA B N 1
ATOM 4424 C CA . ALA B 1 276 ? -13.719 -9.305 -3.652 1 98.5 276 ALA B CA 1
ATOM 4425 C C . ALA B 1 276 ? -13.594 -8.516 -4.953 1 98.5 276 ALA B C 1
ATOM 4427 O O . ALA B 1 276 ? -12.492 -8.102 -5.332 1 98.5 276 ALA B O 1
ATOM 4428 N N . LEU B 1 277 ? -14.703 -8.297 -5.648 1 98.31 277 LEU B N 1
ATOM 4429 C CA . LEU B 1 277 ? -14.672 -7.754 -7.004 1 98.31 277 LEU B CA 1
ATOM 4430 C C . LEU B 1 277 ? -15.562 -6.52 -7.113 1 98.31 277 LEU B C 1
ATOM 4432 O O . LEU B 1 277 ? -16.547 -6.383 -6.375 1 98.31 277 LEU B O 1
ATOM 4436 N N . ARG B 1 278 ? -15.195 -5.625 -7.996 1 97.06 278 ARG B N 1
ATOM 4437 C CA . ARG B 1 278 ? -16.125 -4.562 -8.367 1 97.06 278 ARG B CA 1
ATOM 4438 C C . ARG B 1 278 ? -17.359 -5.133 -9.055 1 97.06 278 ARG B C 1
ATOM 4440 O O . ARG B 1 278 ? -17.312 -6.215 -9.641 1 97.06 278 ARG B O 1
ATOM 4447 N N . PRO B 1 279 ? -18.391 -4.375 -9.031 1 96.44 279 PRO B N 1
ATOM 4448 C CA . PRO B 1 279 ? -19.625 -4.875 -9.648 1 96.44 279 PRO B CA 1
ATOM 4449 C C . PRO B 1 279 ? -19.453 -5.23 -11.117 1 96.44 279 PRO B C 1
ATOM 4451 O O . PRO B 1 279 ? -19.969 -6.258 -11.578 1 96.44 279 PRO B O 1
ATOM 4454 N N . ASP B 1 280 ? -18.75 -4.414 -11.883 1 96.06 280 ASP B N 1
ATOM 4455 C CA . ASP B 1 280 ? -18.547 -4.684 -13.297 1 96.06 280 ASP B CA 1
ATOM 4456 C C . ASP B 1 280 ? -17.719 -5.949 -13.5 1 96.06 280 ASP B C 1
ATOM 4458 O O . ASP B 1 280 ? -17.969 -6.734 -14.414 1 96.06 280 ASP B O 1
ATOM 4462 N N . GLN B 1 281 ? -16.734 -6.156 -12.719 1 96.25 281 GLN B N 1
ATOM 4463 C CA . GLN B 1 281 ? -15.906 -7.355 -12.789 1 96.25 281 GLN B CA 1
ATOM 4464 C C . GLN B 1 281 ? -16.703 -8.602 -12.422 1 96.25 281 GLN B C 1
ATOM 4466 O O . GLN B 1 281 ? -16.562 -9.648 -13.047 1 96.25 281 GLN B O 1
ATOM 4471 N N . GLN B 1 282 ? -17.469 -8.43 -11.375 1 96.94 282 GLN B N 1
ATOM 4472 C CA . GLN B 1 282 ? -18.328 -9.531 -10.953 1 96.94 282 GLN B CA 1
ATOM 4473 C C . GLN B 1 282 ? -19.234 -9.977 -12.094 1 96.94 282 GLN B C 1
ATOM 4475 O O . GLN B 1 282 ? -19.375 -11.18 -12.344 1 96.94 282 GLN B O 1
ATOM 4480 N N . ALA B 1 283 ? -19.844 -9.055 -12.734 1 97.44 283 ALA B N 1
ATOM 4481 C CA . ALA B 1 283 ? -20.734 -9.352 -13.844 1 97.44 283 ALA B CA 1
ATOM 4482 C C . ALA B 1 283 ? -19.984 -10.062 -14.969 1 97.44 283 ALA B C 1
ATOM 4484 O O . ALA B 1 283 ? -20.484 -11.031 -15.547 1 97.44 283 ALA B O 1
ATOM 4485 N N . LEU B 1 284 ? -18.844 -9.578 -15.305 1 96.81 284 LEU B N 1
ATOM 4486 C CA . LEU B 1 284 ? -18.031 -10.164 -16.359 1 96.81 284 LEU B CA 1
ATOM 4487 C C . LEU B 1 284 ? -17.656 -11.602 -16.031 1 96.81 284 LEU B C 1
ATOM 4489 O O . LEU B 1 284 ? -17.734 -12.484 -16.891 1 96.81 284 LEU B O 1
ATOM 4493 N N . ILE B 1 285 ? -17.219 -11.836 -14.828 1 97.25 285 ILE B N 1
ATOM 4494 C CA . ILE B 1 285 ? -16.781 -13.148 -14.383 1 97.25 285 ILE B CA 1
ATOM 4495 C C . ILE B 1 285 ? -17.969 -14.109 -14.352 1 97.25 285 ILE B C 1
ATOM 4497 O O . ILE B 1 285 ? -17.859 -15.258 -14.781 1 97.25 285 ILE B O 1
ATOM 4501 N N . GLU B 1 286 ? -19.062 -13.617 -13.836 1 96.88 286 GLU B N 1
ATOM 4502 C CA . GLU B 1 286 ? -20.266 -14.438 -13.82 1 96.88 286 GLU B CA 1
ATOM 4503 C C . GLU B 1 286 ? -20.672 -14.852 -15.234 1 96.88 286 GLU B C 1
ATOM 4505 O O . GLU B 1 286 ? -21.047 -16 -15.469 1 96.88 286 GLU B O 1
ATOM 4510 N N . ALA B 1 287 ? -20.625 -13.922 -16.141 1 97.31 287 ALA B N 1
ATOM 4511 C CA . ALA B 1 287 ? -20.953 -14.227 -17.531 1 97.31 287 ALA B CA 1
ATOM 4512 C C . ALA B 1 287 ? -19.969 -15.25 -18.109 1 97.31 287 ALA B C 1
ATOM 4514 O O . ALA B 1 287 ? -20.375 -16.156 -18.844 1 97.31 287 ALA B O 1
ATOM 4515 N N . HIS B 1 288 ? -18.719 -15.07 -17.859 1 96.94 288 HIS B N 1
ATOM 4516 C CA . HIS B 1 288 ? -17.688 -16 -18.312 1 96.94 288 HIS B CA 1
ATOM 4517 C C . HIS B 1 288 ? -17.953 -17.406 -17.812 1 96.94 288 HIS B C 1
ATOM 4519 O O . HIS B 1 288 ? -17.906 -18.375 -18.578 1 96.94 288 HIS B O 1
ATOM 4525 N N . VAL B 1 289 ? -18.203 -17.547 -16.547 1 97.12 289 VAL B N 1
ATOM 4526 C CA . VAL B 1 289 ? -18.453 -18.844 -15.922 1 97.12 289 VAL B CA 1
ATOM 4527 C C . VAL B 1 289 ? -19.719 -19.469 -16.516 1 97.12 289 VAL B C 1
ATOM 4529 O O . VAL B 1 289 ? -19.734 -20.656 -16.844 1 97.12 289 VAL B O 1
ATOM 4532 N N . ALA B 1 290 ? -20.766 -18.656 -16.609 1 96.38 290 ALA B N 1
ATOM 4533 C CA . ALA B 1 290 ? -22.016 -19.141 -17.188 1 96.38 290 ALA B CA 1
ATOM 4534 C C . ALA B 1 290 ? -21.797 -19.656 -18.609 1 96.38 290 ALA B C 1
ATOM 4536 O O . ALA B 1 290 ? -22.375 -20.672 -19 1 96.38 290 ALA B O 1
ATOM 4537 N N . GLY B 1 291 ? -21.031 -18.922 -19.297 1 96 291 GLY B N 1
ATOM 4538 C CA . GLY B 1 291 ? -20.719 -19.344 -20.656 1 96 291 GLY B CA 1
ATOM 4539 C C . GLY B 1 291 ? -20.016 -20.688 -20.719 1 96 291 GLY B C 1
ATOM 4540 O O . GLY B 1 291 ? -20.266 -21.484 -21.625 1 96 291 GLY B O 1
ATOM 4541 N N . GLN B 1 292 ? -19.109 -20.938 -19.844 1 94.81 292 GLN B N 1
ATOM 4542 C CA . GLN B 1 292 ? -18.391 -22.203 -19.781 1 94.81 292 GLN B CA 1
ATOM 4543 C C . GLN B 1 292 ? -19.312 -23.359 -19.422 1 94.81 292 GLN B C 1
ATOM 4545 O O . GLN B 1 292 ? -19.172 -24.469 -19.938 1 94.81 292 GLN B O 1
ATOM 4550 N N . ARG B 1 293 ? -20.234 -23.125 -18.594 1 92.44 293 ARG B N 1
ATOM 4551 C CA . ARG B 1 293 ? -21.156 -24.172 -18.141 1 92.44 293 ARG B CA 1
ATOM 4552 C C . ARG B 1 293 ? -22.172 -24.516 -19.234 1 92.44 293 ARG B C 1
ATOM 4554 O O . ARG B 1 293 ? -22.594 -25.672 -19.344 1 92.44 293 ARG B O 1
ATOM 4561 N N . ALA B 1 294 ? -22.562 -23.531 -19.906 1 91 294 ALA B N 1
ATOM 4562 C CA . ALA B 1 294 ? -23.5 -23.75 -21 1 91 294 ALA B CA 1
ATOM 4563 C C . ALA B 1 294 ? -22.844 -24.531 -22.141 1 91 294 ALA B C 1
ATOM 4565 O O . ALA B 1 294 ? -23.5 -25.312 -22.828 1 91 294 ALA B O 1
ATOM 4566 N N . GLY B 1 295 ? -21.672 -24.281 -22.391 1 80.12 295 GLY B N 1
ATOM 4567 C CA . GLY B 1 295 ? -20.953 -24.938 -23.469 1 80.12 295 GLY B CA 1
ATOM 4568 C C . GLY B 1 295 ? -20.469 -26.328 -23.094 1 80.12 295 GLY B C 1
ATOM 4569 O O . GLY B 1 295 ? -20 -27.078 -23.969 1 80.12 295 GLY B O 1
ATOM 4570 N N . ALA B 1 296 ? -20.562 -26.844 -21.906 1 71.94 296 ALA B N 1
ATOM 4571 C CA . ALA B 1 296 ? -20.172 -28.172 -21.453 1 71.94 296 ALA B CA 1
ATOM 4572 C C . ALA B 1 296 ? -21.344 -29.156 -21.516 1 71.94 296 ALA B C 1
ATOM 4574 O O . ALA B 1 296 ? -22.484 -28.766 -21.312 1 71.94 296 ALA B O 1
#

Sequence (592 aa):
MATHPLHPAQADAASTIVGQLREHGYAIIKDALPRSTIANLDTDLADAFLHTPFCQGGFYGERTRRFGRLLARSPHAAKLVMHADILAIANEVLGPWCDCLQLNLTQAIALHPGALPQLPHRDQDMWRGAIGETEYLLNVMWPFTPYRELNGTTLIWPDSHGCKALEPDPDAQPVAVELDPGDALLFLGSTLHGAGGNRSFTVRRGAIVSYCLGWLKPYENQWLAYPPEMARHFPKELAQLVGYRQHRPNLGNYEGQCPSVLLQDKPAGTIGAIDALRPDQQALIEAHVAGQRAGAMATHPLHPAQADAASTIVGQLREHGYAIIKDALPRSTIANLDTDLADAFLHTPFCQGGFYGERTRRFGRLLARSPHAAKLVMHADILAIANEVLGPWCDCLQLNLTQAIALHPGALPQLPHRDQDMWRGAIGETEYLLNVMWPFTPYRELNGTTLIWPDSHGCKALEPDPDAQPVAVELDPGDALLFLGSTLHGAGGNRSFTVRRGAIVSYCLGWLKPYENQWLAYPPEMARHFPKELAQLVGYRQHRPNLGNYEGQCPSVLLQDKPAGTIGAIDALRPDQQALIEAHVAGQRAGA

Organism: NCBI:txid68569

Nearest PDB structures (foldseek):
  6eoz-assembly1_A-2  TM=9.009E-01  e=6.189E-19  Aspergillus nidulans FGSC A4
  5oa4-assembly1_A  TM=9.000E-01  e=1.626E-18  Aspergillus nidulans FGSC A4
  5dap-assembly1_A  TM=8.991E-01  e=5.779E-18  Aspergillus nidulans FGSC A4
  7wsb-assembly3_E  TM=8.319E-01  e=2.950E-17  Aspergillus fumigatus Af293
  7de0-assembly1_C  TM=8.728E-01  e=1.324E-15  Aspergillus fumigatus AF210